Protein AF-K5WDX1-F1 (afdb_monomer)

Radius of gyration: 26.96 Å; Cα contacts (8 Å, |Δi|>4): 483; chains: 1; bounding box: 82×71×70 Å

pLDDT: mean 83.72, std 16.94, range [25.34, 98.44]

Solvent-accessible surface area (backbone atoms only — not comparable to full-atom values): 26489 Å² total; per-residue (Å²): 140,80,84,78,83,78,88,73,80,88,66,91,66,64,56,65,85,37,71,62,29,47,41,58,75,50,63,40,70,88,70,91,65,37,67,56,38,56,68,54,32,61,61,67,47,53,72,65,37,42,92,88,55,75,76,89,44,38,68,56,40,24,56,52,29,41,46,51,32,16,51,31,77,86,31,82,69,56,49,58,65,50,38,40,54,49,48,49,52,32,60,77,41,43,37,56,58,51,52,46,56,54,59,68,49,77,55,65,26,50,54,42,57,95,60,80,68,34,24,35,31,71,63,37,48,49,33,54,44,44,26,67,39,14,60,43,56,66,70,34,90,55,58,71,55,52,51,50,57,51,49,47,50,65,79,41,42,70,56,46,52,54,50,49,53,55,30,52,52,47,26,60,74,68,34,30,59,50,56,76,36,83,88,61,55,75,91,77,56,49,90,59,38,63,70,60,53,55,49,23,52,46,47,40,51,48,55,44,53,70,71,39,80,58,47,55,77,77,38,65,62,51,53,57,50,50,50,52,51,52,48,50,48,51,51,50,56,50,28,44,67,36,91,74,56,67,34,66,49,57,62,58,74,24,56,75,66,61,38,49,51,53,52,50,54,53,45,55,56,42,52,52,47,47,53,52,42,35,62,74,66,65,55,76,69,76,78,77,74,65,83,70,91,56,74,47,75,64,50,48,50,49,50,52,38,50,50,47,52,72,71,61,66,58,42,7,78,71,18,94,88,40,44,80,29,96,61,40,46,66,54,66,90,74,38,62,88,67,80,53,72,54,54,45,66,40,88,66,84,76,75,74,73,65,98,46,88,79,45,70,66,94,52,63,79,99,38,69,67,38,53,50,48,42,51,50,50,54,57,50,43,69,68,41,52,64,56,29,52,44,48,45,54,51,49,53,36,51,51,55,50,63,79,44,66,94,56,95,73,59,84,89,74,58,42,74,61,58,58,28,53,78,65,58,24,45,80,46,68,61,75,69,96,82,46,35,78,52,76,47,73,48,90,79,77,89,74,83,82,81,79,79,130

Sequence (453 aa):
MTSTPTPGAALDAPDFFSVEGLAVNAGVGQVERHTLSPVEAHNHIRPFLRDNYHFENAGRVQGFVRILASVNDRNKAWTSDDAQSFLEHIVNGNGVIRIGDVLHFRPVSHYIGQRTGNLSFQRGYFPIFEFMSSDLILKTTLHKNTNHLYTILEHNYEEIQEVMRSCIGGMVGAKTWRDTTPNLPPMLQSDLDGVLVFKSLTTVYLQYLNRFKDAIKQHPDLAGFIQDFASWFNTWAADVCSDPPTFHDTVTNADPATRRLVLNQLREELDRLVSIVDRESGIKKKAHQAPHTGMTPEQRRQAKIMQLKYTYDPPGELRPEGPRHDNDFADISQIRVAPTHDELLCPSAQYLPVFSPDAPHHLSPDSMERHLDIQFRLLREELIAPIRGSIVTIDNDVTTMLQSQGRARRKTEQTKLEQLLAKGGGAYKTSGFDSVFFRVYANAEFCPRRRSR

Foldseek 3Di:
DDDDDDDDDPQPQPDCPDLCVLCVVLCLDDDPALQDALVRLVVQQVVCQDPPDDDPALVSLLSNLSSLLNPANVRSNDDLVSLLVVLCVLQVTCNLVSLLNLLPDPDEACACAPDNRHRHCQRRNCSLLSNLLHPSNVVHPPVVSNLSNLVSCVVSVVSNLVNCCRHLVVQLVVLESWHPHPPPDPVPIDLDAPLSVLNSVLSSLVVNCVNCVCSCVVPVCVLVSLVVSLVSLVSNLCQLQDVVRNHDGSLVPGDNVSSVVSSVVSNVSSVVSNVVSCVSSVVPPPDPCPDDPPQDPVSVVVVVQVVLVVPDAAWACVGPVGHQFPQTDNQPVSHDLDDDPSRLQRPDDDDQFDPDQSGDYPDDGPDPSRVCVNVSRVVSCVVCLLVSLVVNLVVVLVVLVVVCPPPDDDPVSHRPVRVQQVVQWAWDWDDDPSIHIDTDGHPDDDDPDPPDD

Organism: Phanerochaete carnosa (strain HHB-10118-sp) (NCBI:txid650164)

Mean predicted aligned error: 16.54 Å

Structure (mmCIF, N/CA/C/O backbone):
data_AF-K5WDX1-F1
#
_entry.id   AF-K5WDX1-F1
#
loop_
_atom_site.group_PDB
_atom_site.id
_atom_site.type_symbol
_atom_site.label_atom_id
_atom_site.label_alt_id
_atom_site.label_comp_id
_atom_site.label_asym_id
_atom_site.label_entity_id
_atom_site.label_seq_id
_atom_site.pdbx_PDB_ins_code
_atom_site.Cartn_x
_atom_site.Cartn_y
_atom_site.Cartn_z
_atom_site.occupancy
_atom_site.B_iso_or_equiv
_atom_site.auth_seq_id
_atom_site.auth_comp_id
_atom_site.auth_asym_id
_atom_site.auth_atom_id
_atom_site.pdbx_PDB_model_num
ATOM 1 N N . MET A 1 1 ? 9.913 38.538 24.348 1.00 34.16 1 MET A N 1
ATOM 2 C CA . MET A 1 1 ? 8.899 38.203 23.326 1.00 34.16 1 MET A CA 1
ATOM 3 C C . MET A 1 1 ? 9.229 36.818 22.810 1.00 34.16 1 MET A C 1
ATOM 5 O O . MET A 1 1 ? 10.049 36.673 21.918 1.00 34.16 1 MET A O 1
ATOM 9 N N . THR A 1 2 ? 8.699 35.807 23.484 1.00 25.34 2 THR A N 1
ATOM 10 C CA . THR A 1 2 ? 8.940 34.387 23.221 1.00 25.34 2 THR A CA 1
ATOM 11 C C . THR A 1 2 ? 7.660 33.826 22.620 1.00 25.34 2 THR A C 1
ATOM 13 O O . THR A 1 2 ? 6.642 33.742 23.300 1.00 25.34 2 THR A O 1
ATOM 16 N N . SER A 1 3 ? 7.693 33.543 21.320 1.00 25.94 3 SER A N 1
ATOM 17 C CA . SER A 1 3 ? 6.597 32.928 20.575 1.00 25.94 3 SER A CA 1
ATOM 18 C C . SER A 1 3 ? 6.458 31.465 20.984 1.00 25.94 3 SER A C 1
ATOM 20 O O . SER A 1 3 ? 7.361 30.663 20.753 1.00 25.94 3 SER A O 1
ATOM 22 N N . THR A 1 4 ? 5.331 31.131 21.598 1.00 25.38 4 THR A N 1
ATOM 23 C CA . THR A 1 4 ? 4.877 29.759 21.819 1.00 25.38 4 THR A CA 1
ATOM 24 C C . THR A 1 4 ? 4.491 29.111 20.481 1.00 25.38 4 THR A C 1
ATOM 26 O O . THR A 1 4 ? 3.858 29.771 19.653 1.00 25.38 4 THR A O 1
ATOM 29 N N . PRO A 1 5 ? 4.862 27.843 20.230 1.00 28.53 5 PRO A N 1
ATOM 30 C CA . PRO A 1 5 ? 4.443 27.132 19.032 1.00 28.53 5 PRO A CA 1
ATOM 31 C C . PRO A 1 5 ? 2.991 26.652 19.175 1.00 28.53 5 PRO A C 1
ATOM 33 O O . PRO A 1 5 ? 2.571 26.166 20.223 1.00 28.53 5 PRO A O 1
ATOM 36 N N . THR A 1 6 ? 2.227 26.811 18.100 1.00 25.34 6 THR A N 1
ATOM 37 C CA . THR A 1 6 ? 0.872 26.288 17.891 1.00 25.34 6 THR A CA 1
ATOM 38 C C . THR A 1 6 ? 0.865 24.751 17.954 1.00 25.34 6 THR A C 1
ATOM 40 O O . THR A 1 6 ? 1.746 24.139 17.345 1.00 25.34 6 THR A O 1
ATOM 43 N N . PRO A 1 7 ? -0.117 24.097 18.607 1.00 28.70 7 PRO A N 1
ATOM 44 C CA . PRO A 1 7 ? -0.256 22.647 18.541 1.00 28.70 7 PRO A CA 1
ATOM 45 C C . PRO A 1 7 ? -0.774 22.257 17.152 1.00 28.70 7 PRO A C 1
ATOM 47 O O . PRO A 1 7 ? -1.883 22.617 16.760 1.00 28.70 7 PRO A O 1
ATOM 50 N N . GLY A 1 8 ? 0.081 21.586 16.379 1.00 27.27 8 GLY A N 1
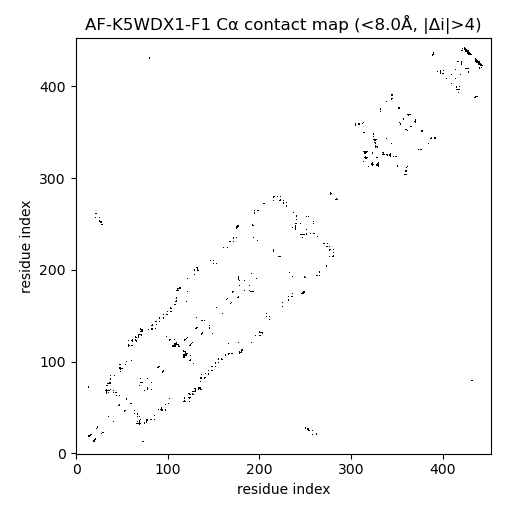ATOM 51 C CA . GLY A 1 8 ? -0.241 21.063 15.056 1.00 27.27 8 GLY A CA 1
ATOM 52 C C . GLY A 1 8 ? -1.203 19.881 15.139 1.00 27.27 8 GLY A C 1
ATOM 53 O O . GLY A 1 8 ? -1.116 19.064 16.053 1.00 27.27 8 GLY A O 1
ATOM 54 N N . ALA A 1 9 ? -2.108 19.812 14.164 1.00 29.42 9 ALA A N 1
ATOM 55 C CA . ALA A 1 9 ? -2.991 18.682 13.928 1.00 29.42 9 ALA A CA 1
ATOM 56 C C . ALA A 1 9 ? -2.198 17.365 13.942 1.00 29.42 9 ALA A C 1
ATOM 58 O O . ALA A 1 9 ? -1.171 17.252 13.266 1.00 29.42 9 ALA A O 1
ATOM 59 N N . ALA A 1 10 ? -2.680 16.384 14.706 1.00 27.38 10 ALA A N 1
ATOM 60 C CA . ALA A 1 10 ? -2.210 15.010 14.631 1.00 27.38 10 ALA A CA 1
ATOM 61 C C . ALA A 1 10 ? -2.556 14.471 13.235 1.00 27.38 10 ALA A C 1
ATOM 63 O O . ALA A 1 10 ? -3.675 14.047 12.971 1.00 27.38 10 ALA A O 1
ATOM 64 N N . LEU A 1 11 ? -1.606 14.616 12.313 1.00 35.16 11 LEU A N 1
ATOM 65 C CA . LEU A 1 11 ? -1.635 14.015 10.987 1.00 35.16 11 LEU A CA 1
ATOM 66 C C . LEU A 1 11 ? -1.558 12.498 11.154 1.00 35.16 11 LEU A C 1
ATOM 68 O O . LEU A 1 11 ? -0.762 12.032 11.971 1.00 35.16 11 LEU A O 1
ATOM 72 N N . ASP A 1 12 ? -2.338 11.766 10.356 1.00 39.78 12 ASP A N 1
ATOM 73 C CA . ASP A 1 12 ? -2.195 10.326 10.124 1.00 39.78 12 ASP A CA 1
ATOM 74 C C . ASP A 1 12 ? -0.730 10.016 9.777 1.00 39.78 12 ASP A C 1
ATOM 76 O O . ASP A 1 12 ? -0.291 10.116 8.630 1.00 39.78 12 ASP A O 1
ATOM 80 N N . ALA A 1 13 ? 0.071 9.716 10.796 1.00 37.62 13 ALA A N 1
ATOM 81 C CA . ALA A 1 13 ? 1.418 9.223 10.609 1.00 37.62 13 ALA A CA 1
ATOM 82 C C . ALA A 1 13 ? 1.311 7.769 10.128 1.00 37.62 13 ALA A C 1
ATOM 84 O O . ALA A 1 13 ? 0.456 7.034 10.634 1.00 37.62 13 ALA A O 1
ATOM 85 N N . PRO A 1 14 ? 2.160 7.326 9.180 1.00 41.91 14 PRO A N 1
ATOM 86 C CA . PRO A 1 14 ? 2.254 5.906 8.874 1.00 41.91 14 PRO A CA 1
ATOM 87 C C . PRO A 1 14 ? 2.503 5.145 10.177 1.00 41.91 14 PRO A C 1
ATOM 89 O O . PRO A 1 14 ? 3.252 5.626 11.033 1.00 41.91 14 PRO A O 1
ATOM 92 N N . ASP A 1 15 ? 1.858 3.985 10.329 1.00 44.06 15 ASP A N 1
ATOM 93 C CA . ASP A 1 15 ? 2.050 3.116 11.491 1.00 44.06 15 ASP A CA 1
ATOM 94 C C . ASP A 1 15 ? 3.553 3.002 11.768 1.00 44.06 15 ASP A C 1
ATOM 96 O O . ASP A 1 15 ? 4.322 2.622 10.881 1.00 44.06 15 ASP A O 1
ATOM 100 N N . PHE A 1 16 ? 3.979 3.373 12.977 1.00 37.97 16 PHE A N 1
ATOM 101 C CA . PHE A 1 16 ? 5.383 3.347 13.383 1.00 37.97 16 PHE A CA 1
ATOM 102 C C . PHE A 1 16 ? 6.025 1.974 13.119 1.00 37.97 16 PHE A C 1
ATOM 104 O O . PHE A 1 16 ? 7.218 1.897 12.831 1.00 37.97 16 PHE A O 1
ATOM 111 N N . PHE A 1 17 ? 5.222 0.905 13.178 1.00 36.44 17 PHE A N 1
ATOM 112 C CA . PHE A 1 17 ? 5.638 -0.480 12.964 1.00 36.44 17 PHE A CA 1
ATOM 113 C C . PHE A 1 17 ? 5.529 -0.957 11.510 1.00 36.44 17 PHE A C 1
ATOM 115 O O . PHE A 1 17 ? 5.947 -2.073 11.201 1.00 36.44 17 PHE A O 1
ATOM 122 N N . SER A 1 18 ? 5.003 -0.134 10.603 1.00 48.06 18 SER A N 1
ATOM 123 C CA . SER A 1 18 ? 5.057 -0.424 9.172 1.00 48.06 18 SER A CA 1
ATOM 124 C C . SER A 1 18 ? 6.502 -0.376 8.669 1.00 48.06 18 SER A C 1
ATOM 126 O O . SER A 1 18 ? 7.356 0.330 9.212 1.00 48.06 18 SER A O 1
ATOM 128 N N . VAL A 1 19 ? 6.782 -1.106 7.587 1.00 45.50 19 VAL A N 1
ATOM 129 C CA . VAL A 1 19 ? 8.071 -1.037 6.877 1.00 45.50 19 VAL A CA 1
ATOM 130 C C . VAL A 1 19 ? 8.440 0.420 6.547 1.00 45.50 19 VAL A C 1
ATOM 132 O O . VAL A 1 19 ? 9.610 0.785 6.620 1.00 45.50 19 VAL A O 1
ATOM 135 N N . GLU A 1 20 ? 7.455 1.272 6.247 1.00 51.72 20 GLU A N 1
ATOM 136 C CA . GLU A 1 20 ? 7.620 2.707 6.003 1.00 51.72 20 GLU A CA 1
ATOM 137 C C . GLU A 1 20 ? 7.986 3.460 7.270 1.00 51.72 20 GLU A C 1
ATOM 139 O O . GLU A 1 20 ? 8.938 4.230 7.235 1.00 51.72 20 GLU A O 1
ATOM 144 N N . GLY A 1 21 ? 7.266 3.248 8.375 1.00 45.53 21 GLY A N 1
ATOM 145 C CA . GLY A 1 21 ? 7.570 3.885 9.658 1.00 45.53 21 GLY A CA 1
ATOM 146 C C . GLY A 1 21 ? 9.006 3.592 10.094 1.00 45.53 21 GLY A C 1
ATOM 147 O O . GLY A 1 21 ? 9.755 4.498 10.466 1.00 45.53 21 GLY A O 1
ATOM 148 N N . LEU A 1 22 ? 9.435 2.341 9.932 1.00 44.91 22 LEU A N 1
ATOM 149 C CA . LEU A 1 22 ? 10.788 1.890 10.246 1.00 44.91 22 LEU A CA 1
ATOM 150 C C . LEU A 1 22 ? 11.838 2.456 9.280 1.00 44.91 22 LEU A C 1
ATOM 152 O O . LEU A 1 22 ? 12.872 2.942 9.731 1.00 44.91 22 LEU A O 1
ATOM 156 N N . ALA A 1 23 ? 11.578 2.456 7.969 1.00 49.12 23 ALA A N 1
ATOM 157 C CA . ALA A 1 23 ? 12.497 3.014 6.971 1.00 49.12 23 ALA A CA 1
ATOM 158 C C . ALA A 1 23 ? 12.651 4.543 7.093 1.00 49.12 23 ALA A C 1
ATOM 160 O O . ALA A 1 23 ? 13.755 5.067 6.932 1.00 49.12 23 ALA A O 1
ATOM 161 N N . VAL A 1 24 ? 11.567 5.253 7.424 1.00 53.75 24 VAL A N 1
ATOM 162 C CA . VAL A 1 24 ? 11.552 6.708 7.642 1.00 53.75 24 VAL A CA 1
ATOM 163 C C . VAL A 1 24 ? 12.353 7.081 8.891 1.00 53.75 24 VAL A C 1
ATOM 165 O O . VAL A 1 24 ? 13.168 8.001 8.838 1.00 53.75 24 VAL A O 1
ATOM 168 N N . ASN A 1 25 ? 12.191 6.345 9.995 1.00 44.28 25 ASN A N 1
ATOM 169 C CA . ASN A 1 25 ? 12.953 6.583 11.227 1.00 44.28 25 ASN A CA 1
ATOM 170 C C . ASN A 1 25 ? 14.445 6.230 11.093 1.00 44.28 25 ASN A C 1
ATOM 172 O O . ASN A 1 25 ? 15.277 6.794 11.798 1.00 44.28 25 ASN A O 1
ATOM 176 N N . ALA A 1 26 ? 14.789 5.329 10.171 1.00 40.00 26 ALA A N 1
ATOM 177 C CA . ALA A 1 26 ? 16.153 4.871 9.911 1.00 40.00 26 ALA A CA 1
ATOM 178 C C . ALA A 1 26 ? 17.024 5.849 9.102 1.00 40.00 26 ALA A C 1
ATOM 180 O O . ALA A 1 26 ? 18.180 5.539 8.816 1.00 40.00 26 ALA A O 1
ATOM 181 N N . GLY A 1 27 ? 16.482 6.991 8.661 1.00 38.91 27 GLY A N 1
ATOM 182 C CA . GLY A 1 27 ? 17.217 7.935 7.816 1.00 38.91 27 GLY A CA 1
ATOM 183 C C . GLY A 1 27 ? 17.521 7.409 6.406 1.00 38.91 27 GLY A C 1
ATOM 184 O O . GLY A 1 27 ? 18.413 7.937 5.740 1.00 38.91 27 GLY A O 1
ATOM 185 N N . VAL A 1 28 ? 16.788 6.392 5.927 1.00 46.94 28 VAL A N 1
ATOM 186 C CA . VAL A 1 28 ? 16.826 5.972 4.517 1.00 46.94 28 VAL A CA 1
ATOM 187 C C . VAL A 1 28 ? 16.259 7.132 3.695 1.00 46.94 28 VAL A C 1
ATOM 189 O O . VAL A 1 28 ? 15.060 7.397 3.716 1.00 46.94 28 VAL A O 1
ATOM 192 N N . GLY A 1 29 ? 17.166 7.894 3.075 1.00 41.12 29 GLY A N 1
ATOM 193 C CA . GLY A 1 29 ? 16.942 9.253 2.583 1.00 41.12 29 GLY A CA 1
ATOM 194 C C . GLY A 1 29 ? 15.627 9.480 1.835 1.00 41.12 29 GLY A C 1
ATOM 195 O O . GLY A 1 29 ? 15.299 8.775 0.882 1.00 41.12 29 GLY A O 1
ATOM 196 N N . GLN A 1 30 ? 14.920 10.534 2.255 1.00 45.50 30 GLN A N 1
ATOM 197 C CA . GLN A 1 30 ? 13.790 11.125 1.548 1.00 45.50 30 GLN A CA 1
ATOM 198 C C . GLN A 1 30 ? 14.224 11.556 0.145 1.00 45.50 30 GLN A C 1
ATOM 200 O O . GLN A 1 30 ? 14.953 12.534 -0.016 1.00 45.50 30 GLN A O 1
ATOM 205 N N . VAL A 1 31 ? 13.718 10.873 -0.876 1.00 44.09 31 VAL A N 1
ATOM 206 C CA . VAL A 1 31 ? 13.567 11.489 -2.192 1.00 44.09 31 VAL A CA 1
ATOM 207 C C . VAL A 1 31 ? 12.085 11.761 -2.373 1.00 44.09 31 VAL A C 1
ATOM 209 O O . VAL A 1 31 ? 11.276 10.834 -2.390 1.00 44.09 31 VAL A O 1
ATOM 212 N N . GLU A 1 32 ? 11.736 13.045 -2.453 1.00 49.91 32 GLU A N 1
ATOM 213 C CA . GLU A 1 32 ? 10.394 13.554 -2.743 1.00 49.91 32 GLU A CA 1
ATOM 214 C C . GLU A 1 32 ? 9.955 13.110 -4.149 1.00 49.91 32 GLU A C 1
ATOM 216 O O . GLU A 1 32 ? 10.022 13.841 -5.137 1.00 49.91 32 GLU A O 1
ATOM 221 N N . ARG A 1 33 ? 9.536 11.850 -4.255 1.00 59.16 33 ARG A N 1
ATOM 222 C CA . ARG A 1 33 ? 8.869 11.298 -5.428 1.00 59.16 33 ARG A CA 1
ATOM 223 C C . ARG A 1 33 ? 7.385 11.544 -5.316 1.00 59.16 33 ARG A C 1
ATOM 225 O O . ARG A 1 33 ? 6.818 11.506 -4.229 1.00 59.16 33 ARG A O 1
ATOM 232 N N . HIS A 1 34 ? 6.765 11.732 -6.475 1.00 77.06 34 HIS A N 1
ATOM 233 C CA . HIS A 1 34 ? 5.316 11.703 -6.589 1.00 77.06 34 HIS A CA 1
ATOM 234 C C . HIS A 1 34 ? 4.629 12.674 -5.609 1.00 77.06 34 HIS A C 1
ATOM 236 O O . HIS A 1 34 ? 3.676 12.320 -4.928 1.00 77.06 34 HIS A O 1
ATOM 242 N N . THR A 1 35 ? 5.078 13.924 -5.565 1.00 84.06 35 THR A N 1
ATOM 243 C CA . THR A 1 35 ? 4.642 14.915 -4.569 1.00 84.06 35 THR A CA 1
ATOM 244 C C . THR A 1 35 ? 3.408 15.727 -4.951 1.00 84.06 35 THR A C 1
ATOM 246 O O . THR A 1 35 ? 3.075 16.675 -4.245 1.00 84.06 35 THR A O 1
ATOM 249 N N . LEU A 1 36 ? 2.712 15.389 -6.045 1.00 88.19 36 LEU A N 1
ATOM 250 C CA . LEU A 1 36 ? 1.508 16.127 -6.431 1.00 88.19 36 LEU A CA 1
ATOM 251 C C . LEU A 1 36 ? 0.482 16.071 -5.301 1.00 88.19 36 LEU A C 1
ATOM 253 O O . LEU A 1 36 ? 0.188 14.996 -4.775 1.00 88.19 36 LEU A O 1
ATOM 257 N N . SER A 1 37 ? -0.076 17.226 -4.956 1.00 91.50 37 SER A N 1
ATOM 258 C CA . SER A 1 37 ? -1.214 17.313 -4.045 1.00 91.50 37 SER A CA 1
ATOM 259 C C . SER A 1 37 ? -2.472 16.698 -4.679 1.00 91.50 37 SER A C 1
ATOM 261 O O . SER A 1 37 ? -2.560 16.597 -5.911 1.00 91.50 37 SER A O 1
ATOM 263 N N . PRO A 1 38 ? -3.498 16.355 -3.880 1.00 93.69 38 PRO A N 1
ATOM 264 C CA . PRO A 1 38 ? -4.771 15.858 -4.400 1.00 93.69 38 PRO A CA 1
ATOM 265 C C . PRO A 1 38 ? -5.391 16.736 -5.492 1.00 93.69 38 PRO A C 1
ATOM 267 O O . PRO A 1 38 ? -5.917 16.230 -6.486 1.00 93.69 38 PRO A O 1
ATOM 270 N N . VAL A 1 39 ? -5.309 18.062 -5.342 1.00 90.56 39 VAL A N 1
ATOM 271 C CA . VAL A 1 39 ? -5.868 19.024 -6.303 1.00 90.56 39 VAL A CA 1
ATOM 272 C C . VAL A 1 39 ? -5.086 19.008 -7.616 1.00 90.56 39 VAL A C 1
ATOM 274 O O . VAL A 1 39 ? -5.679 18.977 -8.696 1.00 90.56 39 VAL A O 1
ATOM 277 N N . GLU A 1 40 ? -3.756 19.008 -7.544 1.00 88.75 40 GLU A N 1
ATOM 278 C CA . GLU A 1 40 ? -2.898 18.948 -8.729 1.00 88.75 40 GLU A CA 1
ATOM 279 C C . GLU A 1 40 ? -3.078 17.629 -9.473 1.00 88.75 40 GLU A C 1
ATOM 281 O O . GLU A 1 40 ? -3.240 17.637 -10.692 1.00 88.75 40 GLU A O 1
ATOM 286 N N . ALA A 1 41 ? -3.132 16.505 -8.755 1.00 93.81 41 ALA A N 1
ATOM 287 C CA . ALA A 1 41 ? -3.360 15.197 -9.353 1.00 93.81 41 ALA A CA 1
ATOM 288 C C . ALA A 1 41 ? -4.712 15.128 -10.077 1.00 93.81 41 ALA A C 1
ATOM 290 O O . ALA A 1 41 ? -4.759 14.744 -11.248 1.00 93.81 41 ALA A O 1
ATOM 291 N N . HIS A 1 42 ? -5.799 15.593 -9.449 1.00 93.31 42 HIS A N 1
ATOM 292 C CA . HIS A 1 42 ? -7.114 15.682 -10.095 1.00 93.31 42 HIS A CA 1
ATOM 293 C C . HIS A 1 42 ? -7.114 16.577 -11.338 1.00 93.31 42 HIS A C 1
ATOM 295 O O . HIS A 1 42 ? -7.811 16.289 -12.310 1.00 93.31 42 HIS A O 1
ATOM 301 N N . ASN A 1 43 ? -6.352 17.669 -11.344 1.00 90.44 43 ASN A N 1
ATOM 302 C CA . ASN A 1 43 ? -6.278 18.548 -12.508 1.00 90.44 43 ASN A CA 1
ATOM 303 C C . ASN A 1 43 ? -5.437 17.936 -13.633 1.00 90.44 43 ASN A C 1
ATOM 305 O O . ASN A 1 43 ? -5.832 17.985 -14.800 1.00 90.44 43 ASN A O 1
ATOM 309 N N . HIS A 1 44 ? -4.299 17.336 -13.289 1.00 92.56 44 HIS A N 1
ATOM 310 C CA . HIS A 1 44 ? -3.363 16.764 -14.250 1.00 92.56 44 HIS A CA 1
ATOM 311 C C . HIS A 1 44 ? -3.831 15.438 -14.843 1.00 92.56 44 HIS A C 1
ATOM 313 O O . HIS A 1 44 ? -3.416 15.116 -15.955 1.00 92.56 44 HIS A O 1
ATOM 319 N N . ILE A 1 45 ? -4.704 14.689 -14.162 1.00 94.75 45 ILE A N 1
ATOM 320 C CA . ILE A 1 45 ? -5.211 13.413 -14.678 1.00 94.75 45 ILE A CA 1
ATOM 321 C C . ILE A 1 45 ? -6.273 13.599 -15.773 1.00 94.75 45 ILE A C 1
ATOM 323 O O . ILE A 1 45 ? -6.324 12.818 -16.720 1.00 94.75 45 ILE A O 1
ATOM 327 N N . ARG A 1 46 ? -7.080 14.670 -15.709 1.00 93.62 46 ARG A N 1
ATOM 328 C CA . ARG A 1 46 ? -8.224 14.914 -16.616 1.00 93.62 46 ARG A CA 1
ATOM 329 C C . ARG A 1 46 ? -7.918 14.760 -18.113 1.00 93.62 46 ARG A C 1
ATOM 331 O O . ARG A 1 46 ? -8.737 14.156 -18.804 1.00 93.62 46 ARG A O 1
ATOM 338 N N . PRO A 1 47 ? -6.797 15.272 -18.663 1.00 91.88 47 PRO A N 1
ATOM 339 C CA . PRO A 1 47 ? -6.493 15.111 -20.084 1.00 91.88 47 PRO A CA 1
ATOM 340 C C . PRO A 1 47 ? -6.348 13.647 -20.520 1.00 91.88 47 PRO A C 1
ATOM 342 O O . PRO A 1 47 ? -6.724 13.328 -21.646 1.00 91.88 47 PRO A O 1
ATOM 345 N N . PHE A 1 48 ? -5.853 12.773 -19.637 1.00 92.56 48 PHE A N 1
ATOM 346 C CA . PHE A 1 48 ? -5.661 11.343 -19.908 1.00 92.56 48 PHE A CA 1
ATOM 347 C C . PHE A 1 48 ? -6.983 10.558 -19.904 1.00 92.56 48 PHE A C 1
ATOM 349 O O . PHE A 1 48 ? -7.085 9.509 -20.537 1.00 92.56 48 PHE A O 1
ATOM 356 N N . LEU A 1 49 ? -8.014 11.076 -19.227 1.00 94.62 49 LEU A N 1
ATOM 357 C CA . LEU A 1 49 ? -9.308 10.405 -19.052 1.00 94.62 49 LEU A CA 1
ATOM 358 C C . LEU A 1 49 ? -10.305 10.655 -20.196 1.00 94.62 49 LEU A C 1
ATOM 360 O O . LEU A 1 49 ? -11.439 10.191 -20.123 1.00 94.62 49 LEU A O 1
ATOM 364 N N . ARG A 1 50 ? -9.919 11.374 -21.257 1.00 93.19 50 ARG A N 1
ATOM 365 C CA . ARG A 1 50 ? -10.783 11.619 -22.427 1.00 93.19 50 ARG A CA 1
ATOM 366 C C . ARG A 1 50 ? -11.018 10.324 -23.216 1.00 93.19 50 ARG A C 1
ATOM 368 O O . ARG A 1 50 ? -10.101 9.509 -23.322 1.00 93.19 50 ARG A O 1
ATOM 375 N N . ASP A 1 51 ? -12.202 10.177 -23.812 1.00 89.69 51 ASP A N 1
ATOM 376 C CA . ASP A 1 51 ? -12.641 8.944 -24.500 1.00 89.69 51 ASP A CA 1
ATOM 377 C C . ASP A 1 51 ? -11.675 8.485 -25.603 1.00 89.69 51 ASP A C 1
ATOM 379 O O . ASP A 1 51 ? -11.345 7.307 -25.687 1.00 89.69 51 ASP A O 1
ATOM 383 N N . ASN A 1 52 ? -11.110 9.426 -26.365 1.00 88.38 52 ASN A N 1
ATOM 384 C CA . ASN A 1 52 ? -10.200 9.141 -27.484 1.00 88.38 52 ASN A CA 1
ATOM 385 C C . ASN A 1 52 ? -8.719 9.389 -27.153 1.00 88.38 52 ASN A C 1
ATOM 387 O O . ASN A 1 52 ? -7.925 9.697 -28.040 1.00 88.38 52 ASN A O 1
ATOM 391 N N . TYR A 1 53 ? -8.342 9.350 -25.875 1.00 92.19 53 TYR A N 1
ATOM 392 C CA . TYR A 1 53 ? -6.941 9.510 -25.493 1.00 92.19 53 TYR A CA 1
ATOM 393 C C . TYR A 1 53 ? -6.149 8.219 -25.741 1.00 92.19 53 TYR A C 1
ATOM 395 O O . TYR A 1 53 ? -6.587 7.143 -25.350 1.00 92.19 53 TYR A O 1
ATOM 403 N N . HIS A 1 54 ? -4.949 8.343 -26.307 1.00 91.81 54 HIS A N 1
ATOM 404 C CA . HIS A 1 54 ? -3.960 7.269 -26.390 1.00 91.81 54 HIS A CA 1
ATOM 405 C C . HIS A 1 54 ? -2.569 7.799 -26.021 1.00 91.81 54 HIS A C 1
ATOM 407 O O . HIS A 1 54 ? -2.249 8.972 -26.252 1.00 91.81 54 HIS A O 1
ATOM 413 N N . PHE A 1 55 ? -1.705 6.948 -25.474 1.00 91.81 55 PHE A N 1
ATOM 414 C CA . PHE A 1 55 ? -0.331 7.341 -25.173 1.00 91.81 55 PHE A CA 1
ATOM 415 C C . PHE A 1 55 ? 0.511 7.425 -26.450 1.00 91.81 55 PHE A C 1
ATOM 417 O O . PHE A 1 55 ? 0.833 6.417 -27.063 1.00 91.81 55 PHE A O 1
ATOM 424 N N . GLU A 1 56 ? 0.912 8.638 -26.831 1.00 88.12 56 GLU A N 1
ATOM 425 C CA . GLU A 1 56 ? 1.739 8.871 -28.029 1.00 88.12 56 GLU A CA 1
ATOM 426 C C . GLU A 1 56 ? 3.190 8.387 -27.869 1.00 88.12 56 GLU A C 1
ATOM 428 O O . GLU A 1 56 ? 3.876 8.132 -28.853 1.00 88.12 56 GLU A O 1
ATOM 433 N N . ASN A 1 57 ? 3.696 8.336 -26.632 1.00 87.81 57 ASN A N 1
ATOM 434 C CA . ASN A 1 57 ? 5.070 7.947 -26.318 1.00 87.81 57 ASN A CA 1
ATOM 435 C C . ASN A 1 57 ? 5.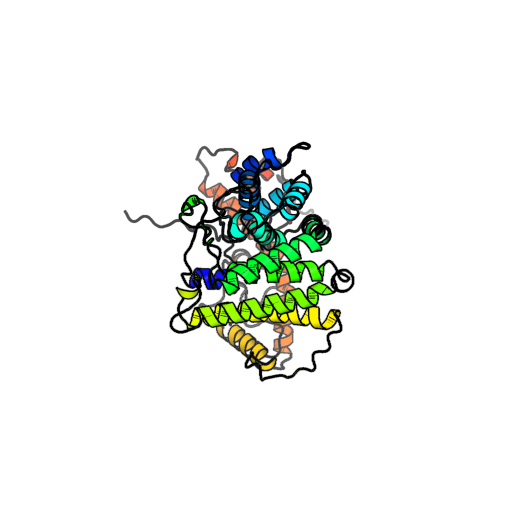238 7.595 -24.830 1.00 87.81 57 ASN A C 1
ATOM 437 O O . ASN A 1 57 ? 4.402 7.943 -23.989 1.00 87.81 57 ASN A O 1
ATOM 441 N N . ALA A 1 58 ? 6.377 6.981 -24.496 1.00 90.25 58 ALA A N 1
ATOM 442 C CA . ALA A 1 58 ? 6.748 6.609 -23.131 1.00 90.25 58 ALA A CA 1
ATOM 443 C C . ALA A 1 58 ? 6.770 7.797 -22.147 1.00 90.25 58 ALA A C 1
ATOM 445 O O . ALA A 1 58 ? 6.489 7.626 -20.962 1.00 90.25 58 ALA A O 1
ATOM 446 N N . GLY A 1 59 ? 7.053 9.018 -22.616 1.00 88.06 59 GLY A N 1
ATOM 447 C CA . GLY A 1 59 ? 7.020 10.222 -21.781 1.00 88.06 59 GLY A CA 1
ATOM 448 C C . GLY A 1 59 ? 5.609 10.570 -21.294 1.00 88.06 59 GLY A C 1
ATOM 449 O O . GLY A 1 59 ? 5.432 10.960 -20.138 1.00 88.06 59 GLY A O 1
ATOM 450 N N . ARG A 1 60 ? 4.583 10.379 -22.137 1.00 91.12 60 ARG A N 1
ATOM 451 C CA . ARG A 1 60 ? 3.174 10.550 -21.739 1.00 91.12 60 ARG A CA 1
ATOM 452 C C . ARG A 1 60 ? 2.737 9.496 -20.726 1.00 91.12 60 ARG A C 1
ATOM 454 O O . ARG A 1 60 ? 2.057 9.853 -19.767 1.00 91.12 60 ARG A O 1
ATOM 461 N N . VAL A 1 61 ? 3.181 8.250 -20.902 1.00 94.44 61 VAL A N 1
ATOM 462 C CA . VAL A 1 61 ? 2.953 7.169 -19.931 1.00 94.44 61 VAL A CA 1
ATOM 463 C C . VAL A 1 61 ? 3.564 7.525 -18.577 1.00 94.44 61 VAL A C 1
ATOM 465 O O . VAL A 1 61 ? 2.861 7.530 -17.572 1.00 94.44 61 VAL A O 1
ATOM 468 N N . GLN A 1 62 ? 4.841 7.920 -18.554 1.00 91.75 62 GLN A N 1
ATOM 469 C CA . GLN A 1 62 ? 5.524 8.351 -17.328 1.00 91.75 62 GLN A CA 1
ATOM 470 C C . GLN A 1 62 ? 4.793 9.511 -16.642 1.00 91.75 62 GLN A C 1
ATOM 472 O O . GLN A 1 62 ? 4.645 9.516 -15.425 1.00 91.75 62 GLN A O 1
ATOM 477 N N . GLY A 1 63 ? 4.297 10.484 -17.414 1.00 88.94 63 GLY A N 1
ATOM 478 C CA . GLY A 1 63 ? 3.493 11.583 -16.882 1.00 88.94 63 GLY A CA 1
ATOM 479 C C . GLY A 1 63 ? 2.216 11.109 -16.185 1.00 88.94 63 GLY A C 1
ATOM 480 O O . GLY A 1 63 ? 1.911 11.602 -15.103 1.00 88.94 63 GLY A O 1
ATOM 481 N N . PHE A 1 64 ? 1.506 10.147 -16.777 1.00 95.62 64 PHE A N 1
ATOM 482 C CA . PHE A 1 64 ? 0.284 9.567 -16.218 1.00 95.62 64 PHE A CA 1
ATOM 483 C C . PHE A 1 64 ? 0.547 8.766 -14.940 1.00 95.62 64 PHE A C 1
ATOM 485 O O . PHE A 1 64 ? -0.055 9.053 -13.906 1.00 95.62 64 PHE A O 1
ATOM 492 N N . VAL A 1 65 ? 1.481 7.811 -14.973 1.00 95.56 65 VAL A N 1
ATOM 493 C CA . VAL A 1 65 ? 1.749 6.950 -13.808 1.00 95.56 65 VAL A CA 1
ATOM 494 C C . VAL A 1 65 ? 2.349 7.724 -12.641 1.00 95.56 65 VAL A C 1
ATOM 496 O O . VAL A 1 65 ? 2.071 7.401 -11.493 1.00 95.56 65 VAL A O 1
ATOM 499 N N . ARG A 1 66 ? 3.096 8.802 -12.919 1.00 92.38 66 ARG A N 1
ATOM 500 C CA . ARG A 1 66 ? 3.604 9.717 -11.889 1.00 92.38 66 ARG A CA 1
ATOM 501 C C . ARG A 1 66 ? 2.473 10.394 -11.114 1.00 92.38 66 ARG A C 1
ATOM 503 O O . ARG A 1 66 ? 2.651 10.673 -9.936 1.00 92.38 66 ARG A O 1
ATOM 510 N N . ILE A 1 67 ? 1.339 10.676 -11.765 1.00 94.06 67 ILE A N 1
ATOM 511 C CA . ILE A 1 67 ? 0.158 11.239 -11.095 1.00 94.06 67 ILE A CA 1
ATOM 512 C C . ILE A 1 67 ? -0.500 10.181 -10.213 1.00 94.06 67 ILE A C 1
ATOM 514 O O . ILE A 1 67 ? -0.849 10.480 -9.078 1.00 94.06 67 ILE A O 1
ATOM 518 N N . LEU A 1 68 ? -0.648 8.951 -10.713 1.00 95.75 68 LEU A N 1
ATOM 519 C CA . LEU A 1 68 ? -1.219 7.855 -9.928 1.00 95.75 68 LEU A CA 1
ATOM 520 C C . LEU A 1 68 ? -0.377 7.569 -8.684 1.00 95.75 68 LEU A C 1
ATOM 522 O O . LEU A 1 68 ? -0.890 7.574 -7.572 1.00 95.75 68 LEU A O 1
ATOM 526 N N . ALA A 1 69 ? 0.932 7.413 -8.856 1.00 92.12 69 ALA A N 1
ATOM 527 C CA . ALA A 1 69 ? 1.839 7.097 -7.765 1.00 92.12 69 ALA A CA 1
ATOM 528 C C . ALA A 1 69 ? 1.997 8.238 -6.742 1.00 92.12 69 ALA A C 1
ATOM 530 O O . ALA A 1 69 ? 2.614 8.036 -5.697 1.00 92.12 69 ALA A O 1
ATOM 531 N N . SER A 1 70 ? 1.419 9.424 -6.994 1.00 92.38 70 SER A N 1
ATOM 532 C CA . SER A 1 70 ? 1.326 10.493 -5.990 1.00 92.38 70 SER A CA 1
ATOM 533 C C . SER A 1 70 ? 0.376 10.182 -4.852 1.00 92.38 70 SER A C 1
ATOM 535 O O . SER A 1 70 ? 0.535 10.768 -3.782 1.00 92.38 70 SER A O 1
ATOM 537 N N . VAL A 1 71 ? -0.541 9.238 -5.054 1.00 92.38 71 VAL A N 1
ATOM 538 C CA . VAL A 1 71 ? -1.378 8.693 -3.990 1.00 92.38 71 VAL A CA 1
ATOM 539 C C . VAL A 1 71 ? -0.572 7.649 -3.230 1.00 92.38 71 VAL A C 1
ATOM 541 O O . VAL A 1 71 ? -0.536 6.479 -3.607 1.00 92.38 71 VAL A O 1
ATOM 544 N N . ASN A 1 72 ? 0.138 8.091 -2.197 1.00 87.31 72 ASN A N 1
ATOM 545 C CA . ASN A 1 72 ? 0.909 7.212 -1.329 1.00 87.31 72 ASN A CA 1
ATOM 546 C C . ASN A 1 72 ? 1.037 7.791 0.084 1.00 87.31 72 ASN A C 1
ATOM 548 O O . ASN A 1 72 ? 0.985 9.003 0.281 1.00 87.31 72 ASN A O 1
ATOM 552 N N . ASP A 1 73 ? 1.286 6.914 1.051 1.00 80.56 73 ASP A N 1
ATOM 553 C CA . ASP A 1 73 ? 1.334 7.234 2.484 1.00 80.56 73 ASP A CA 1
ATOM 554 C C . ASP A 1 73 ? 2.534 8.114 2.881 1.00 80.56 73 ASP A C 1
ATOM 556 O O . ASP A 1 73 ? 2.575 8.688 3.968 1.00 80.56 73 ASP A O 1
ATOM 560 N N . ARG A 1 74 ? 3.529 8.253 1.995 1.00 75.50 74 ARG A N 1
ATOM 561 C CA . ARG A 1 74 ? 4.677 9.151 2.199 1.00 75.50 74 ARG A CA 1
ATOM 562 C C . ARG A 1 74 ? 4.334 10.589 1.806 1.00 75.50 74 ARG A C 1
ATOM 564 O O . ARG A 1 74 ? 4.977 11.525 2.286 1.00 75.50 74 ARG A O 1
ATOM 571 N N . ASN A 1 75 ? 3.327 10.783 0.955 1.00 84.75 75 ASN A N 1
ATOM 572 C CA . ASN A 1 75 ? 2.867 12.092 0.531 1.00 84.75 75 ASN A CA 1
ATOM 573 C C . ASN A 1 75 ? 1.823 12.636 1.514 1.00 84.75 75 ASN A C 1
ATOM 575 O O . ASN A 1 75 ? 0.621 12.437 1.355 1.00 84.75 75 ASN A O 1
ATOM 579 N N . LYS A 1 76 ? 2.298 13.399 2.504 1.00 85.25 76 LYS A N 1
ATOM 580 C CA . LYS A 1 76 ? 1.476 13.995 3.574 1.00 85.25 76 LYS A CA 1
ATOM 581 C C . LYS A 1 76 ? 0.382 14.955 3.086 1.00 85.25 76 LYS A C 1
ATOM 583 O O . LYS A 1 76 ? -0.437 15.384 3.891 1.00 85.25 76 LYS A O 1
ATOM 588 N N . ALA A 1 77 ? 0.381 15.333 1.805 1.00 88.00 77 ALA A N 1
ATOM 589 C CA . ALA A 1 77 ? -0.699 16.116 1.215 1.00 88.00 77 ALA A CA 1
ATOM 590 C C . ALA A 1 77 ? -1.969 15.287 0.958 1.00 88.00 77 ALA A C 1
ATOM 592 O O . ALA A 1 77 ? -3.018 15.878 0.717 1.00 88.00 77 ALA A O 1
ATOM 593 N N . TRP A 1 78 ? -1.879 13.953 0.966 1.00 87.81 78 TRP A N 1
ATOM 594 C CA . TRP A 1 78 ? -3.007 13.059 0.726 1.00 87.81 78 TRP A CA 1
ATOM 595 C C . TRP A 1 78 ? -3.609 12.551 2.026 1.00 87.81 78 TRP A C 1
ATOM 597 O O . TRP A 1 78 ? -2.904 12.082 2.915 1.00 87.81 78 TRP A O 1
ATOM 607 N N . THR A 1 79 ? -4.935 12.584 2.088 1.00 87.88 79 THR A N 1
ATOM 608 C CA . THR A 1 79 ? -5.722 11.906 3.116 1.00 87.88 79 THR A CA 1
ATOM 609 C C . THR A 1 79 ? -6.425 10.679 2.533 1.00 87.88 79 THR A C 1
ATOM 611 O O . THR A 1 79 ? -6.522 10.515 1.311 1.00 87.88 79 THR A O 1
ATOM 614 N N . SER A 1 80 ? -6.975 9.829 3.404 1.00 86.06 80 SER A N 1
ATOM 615 C CA . SER A 1 80 ? -7.812 8.697 2.977 1.00 86.06 80 SER A CA 1
ATOM 616 C C . SER A 1 80 ? -9.014 9.144 2.126 1.00 86.06 80 SER A C 1
ATOM 618 O O . SER A 1 80 ? -9.375 8.464 1.166 1.00 86.06 80 SER A O 1
ATOM 620 N N . ASP A 1 81 ? -9.600 10.309 2.422 1.00 82.44 81 ASP A N 1
ATOM 621 C CA . ASP A 1 81 ? -10.722 10.864 1.652 1.00 82.44 81 ASP A CA 1
ATOM 622 C C . ASP A 1 81 ? -10.308 11.317 0.255 1.00 82.44 81 ASP A C 1
ATOM 624 O O . ASP A 1 81 ? -11.002 11.044 -0.728 1.00 82.44 81 ASP A O 1
ATOM 628 N N . ASP A 1 82 ? -9.165 11.997 0.159 1.00 91.06 82 ASP A N 1
ATOM 629 C CA . ASP A 1 82 ? -8.623 12.460 -1.115 1.00 91.06 82 ASP A CA 1
ATOM 630 C C . ASP A 1 82 ? -8.303 11.280 -2.032 1.00 91.06 82 ASP A C 1
ATOM 632 O O . ASP A 1 82 ? -8.669 11.284 -3.211 1.00 91.06 82 ASP A O 1
ATOM 636 N N . ALA A 1 83 ? -7.662 10.247 -1.477 1.00 90.69 83 ALA A N 1
ATOM 637 C CA . ALA A 1 83 ? -7.338 9.018 -2.186 1.00 90.69 83 ALA A CA 1
ATOM 638 C C . ALA A 1 83 ? -8.601 8.284 -2.651 1.00 90.69 83 ALA A C 1
ATOM 640 O O . ALA A 1 83 ? -8.665 7.833 -3.796 1.00 90.69 83 ALA A O 1
ATOM 641 N N . GLN A 1 84 ? -9.631 8.217 -1.803 1.00 90.69 84 GLN A N 1
ATOM 642 C CA . GLN A 1 84 ? -10.913 7.614 -2.150 1.00 90.69 84 GLN A CA 1
ATOM 643 C C . GLN A 1 84 ? -11.610 8.364 -3.297 1.00 90.69 84 GLN A C 1
ATOM 645 O O . GLN A 1 84 ? -12.046 7.735 -4.263 1.00 90.69 84 GLN A O 1
ATOM 650 N N . SER A 1 85 ? -11.676 9.696 -3.216 1.00 92.00 85 SER A N 1
ATOM 651 C CA . SER A 1 85 ? -12.245 10.557 -4.262 1.00 92.00 85 SER A CA 1
ATOM 652 C C . SER A 1 85 ? -11.487 10.415 -5.587 1.00 92.00 85 SER A C 1
ATOM 654 O O . SER A 1 85 ? -12.085 10.237 -6.652 1.00 92.00 85 SER A O 1
ATOM 656 N N . PHE A 1 86 ? -10.153 10.400 -5.526 1.00 94.62 86 PHE A N 1
ATOM 657 C CA . PHE A 1 86 ? -9.313 10.230 -6.705 1.00 94.62 86 PHE A CA 1
ATOM 658 C C . PHE A 1 86 ? -9.473 8.843 -7.332 1.00 94.62 86 PHE A C 1
ATOM 660 O O . PHE A 1 86 ? -9.649 8.735 -8.545 1.00 94.62 86 PHE A O 1
ATOM 667 N N . LEU A 1 87 ? -9.484 7.780 -6.523 1.00 93.69 87 LEU A N 1
ATOM 668 C CA . LEU A 1 87 ? -9.721 6.416 -6.994 1.00 93.69 87 LEU A CA 1
ATOM 669 C C . LEU A 1 87 ? -11.086 6.289 -7.681 1.00 93.69 87 LEU A C 1
ATOM 671 O O . LEU A 1 87 ? -11.193 5.662 -8.735 1.00 93.69 87 LEU A O 1
ATOM 675 N N . GLU A 1 88 ? -12.125 6.902 -7.117 1.00 92.31 88 GLU A N 1
ATOM 676 C CA . GLU A 1 88 ? -13.441 6.965 -7.748 1.00 92.31 88 GLU A CA 1
ATOM 677 C C . GLU A 1 88 ? -13.392 7.686 -9.101 1.00 92.31 88 GLU A C 1
ATOM 679 O O . GLU A 1 88 ? -13.966 7.198 -10.075 1.00 92.31 88 GLU A O 1
ATOM 684 N N . HIS A 1 89 ? -12.645 8.787 -9.207 1.00 92.88 89 HIS A N 1
ATOM 685 C CA . HIS A 1 89 ? -12.454 9.497 -10.471 1.00 92.88 89 HIS A CA 1
ATOM 686 C C . HIS A 1 89 ? -11.719 8.654 -11.530 1.00 92.88 89 HIS A C 1
ATOM 688 O O . HIS A 1 89 ? -12.089 8.682 -12.705 1.00 92.88 89 HIS A O 1
ATOM 694 N N . ILE A 1 90 ? -10.714 7.871 -11.123 1.00 93.81 90 ILE A N 1
ATOM 695 C CA . ILE A 1 90 ? -9.976 6.950 -12.002 1.00 93.81 90 ILE A CA 1
ATOM 696 C C . ILE A 1 90 ? -10.870 5.816 -12.510 1.00 93.81 90 ILE A C 1
ATOM 698 O O . ILE A 1 90 ? -10.834 5.509 -13.702 1.00 93.81 90 ILE A O 1
ATOM 702 N N . VAL A 1 91 ? -11.653 5.197 -11.620 1.00 89.50 91 VAL A N 1
ATOM 703 C CA . VAL A 1 91 ? -12.479 4.023 -11.946 1.00 89.50 91 VAL A CA 1
ATOM 704 C C . VAL A 1 91 ? -13.747 4.390 -12.710 1.00 89.50 91 VAL A C 1
ATOM 706 O O . VAL A 1 91 ? -14.132 3.657 -13.616 1.00 89.50 91 VAL A O 1
ATOM 709 N N . ASN A 1 92 ? -14.387 5.514 -12.381 1.00 87.19 92 ASN A N 1
ATOM 710 C CA . ASN A 1 92 ? -15.579 5.977 -13.099 1.00 87.19 92 ASN A CA 1
ATOM 711 C C . ASN A 1 92 ? -15.238 6.684 -14.421 1.00 87.19 92 ASN A C 1
ATOM 713 O O . ASN A 1 92 ? -16.104 6.819 -15.282 1.00 87.19 92 ASN A O 1
ATOM 717 N N . GLY A 1 93 ? -14.005 7.170 -14.575 1.00 85.88 93 GLY A N 1
ATOM 718 C CA . GLY A 1 93 ? -13.487 7.674 -15.844 1.00 85.88 93 GLY A CA 1
ATOM 719 C C . GLY A 1 93 ? -12.807 6.582 -16.675 1.00 85.88 93 GLY A C 1
ATOM 720 O O . GLY A 1 93 ? -12.798 5.406 -16.326 1.00 85.88 93 GLY A O 1
ATOM 721 N N . ASN A 1 94 ? -12.127 6.987 -17.750 1.00 90.88 94 ASN A N 1
ATOM 722 C CA . ASN A 1 94 ? -11.337 6.066 -18.578 1.00 90.88 94 ASN A CA 1
ATOM 723 C C . ASN A 1 94 ? -9.995 5.653 -17.931 1.00 90.88 94 ASN A C 1
ATOM 725 O O . ASN A 1 94 ? -9.110 5.152 -18.618 1.00 90.88 94 ASN A O 1
ATOM 729 N N . GLY A 1 95 ? -9.795 5.879 -16.628 1.00 92.44 95 GLY A N 1
ATOM 730 C CA . GLY A 1 95 ? -8.494 5.730 -15.969 1.00 92.44 95 GLY A CA 1
ATOM 731 C C . GLY A 1 95 ? -8.038 4.278 -15.871 1.00 92.44 95 GLY A C 1
ATOM 732 O O . GLY A 1 95 ? -6.871 3.991 -16.115 1.00 92.44 95 GLY A O 1
ATOM 733 N N . VAL A 1 96 ? -8.969 3.359 -15.612 1.00 92.38 96 VAL A N 1
ATOM 734 C CA . VAL A 1 96 ? -8.741 1.901 -15.658 1.00 92.38 96 VAL A CA 1
ATOM 735 C C . VAL A 1 96 ? -8.240 1.470 -17.037 1.00 92.38 96 VAL A C 1
ATOM 737 O O . VAL A 1 96 ? -7.266 0.728 -17.127 1.00 92.38 96 VAL A O 1
ATOM 740 N N . ILE A 1 97 ? -8.855 1.978 -18.111 1.00 91.75 97 ILE A N 1
ATOM 741 C CA . ILE A 1 97 ? -8.435 1.679 -19.487 1.00 91.75 97 ILE A CA 1
ATOM 742 C C . ILE A 1 97 ? -6.997 2.162 -19.696 1.00 91.75 97 ILE A C 1
ATOM 744 O O . ILE A 1 97 ? -6.166 1.400 -20.175 1.00 91.75 97 ILE A O 1
ATOM 748 N N . ARG A 1 98 ? -6.665 3.379 -19.238 1.00 95.50 98 ARG A N 1
ATOM 749 C CA . ARG A 1 98 ? -5.294 3.907 -19.327 1.00 95.50 98 ARG A CA 1
ATOM 750 C C . ARG A 1 98 ? -4.288 3.090 -18.529 1.00 95.50 98 ARG A C 1
ATOM 752 O O . ARG A 1 98 ? -3.177 2.906 -19.004 1.00 95.50 98 ARG A O 1
ATOM 759 N N . ILE A 1 99 ? -4.646 2.583 -17.351 1.00 96.25 99 ILE A N 1
ATOM 760 C CA . ILE A 1 99 ? -3.777 1.667 -16.597 1.00 96.25 99 ILE A CA 1
ATOM 761 C C . ILE A 1 99 ? -3.532 0.388 -17.412 1.00 96.25 99 ILE A C 1
ATOM 763 O O . ILE A 1 99 ? -2.386 -0.035 -17.529 1.00 96.25 99 ILE A O 1
ATOM 767 N N . GLY A 1 100 ? -4.570 -0.172 -18.041 1.00 94.12 100 GLY A N 1
ATOM 768 C CA . GLY A 1 100 ? -4.430 -1.287 -18.983 1.00 94.12 100 GLY A CA 1
ATOM 769 C C . GLY A 1 100 ? -3.514 -0.961 -20.169 1.00 94.12 100 GLY A C 1
ATOM 770 O O . GLY A 1 100 ? -2.636 -1.756 -20.489 1.00 94.12 100 GLY A O 1
ATOM 771 N N . ASP A 1 101 ? -3.644 0.226 -20.770 1.00 94.44 101 ASP A N 1
ATOM 772 C CA . ASP A 1 101 ? -2.781 0.684 -21.871 1.00 94.44 101 ASP A CA 1
ATOM 773 C C . ASP A 1 101 ? -1.298 0.759 -21.444 1.00 94.44 101 ASP A C 1
ATOM 775 O O . ASP A 1 101 ? -0.402 0.461 -22.234 1.00 94.44 101 ASP A O 1
ATOM 779 N N . VAL A 1 102 ? -1.018 1.144 -20.189 1.00 96.38 102 VAL A N 1
ATOM 780 C CA . VAL A 1 102 ? 0.349 1.142 -19.633 1.00 96.38 102 VAL A CA 1
ATOM 781 C C . VAL A 1 102 ? 0.885 -0.279 -19.469 1.00 96.38 102 VAL A C 1
ATOM 783 O O . VAL A 1 102 ? 2.039 -0.534 -19.816 1.00 96.38 102 VAL A O 1
ATOM 786 N N . LEU A 1 103 ? 0.071 -1.202 -18.952 1.00 95.44 103 LEU A N 1
ATOM 787 C CA . LEU A 1 103 ? 0.474 -2.592 -18.710 1.00 95.44 103 LEU A CA 1
ATOM 788 C C . LEU A 1 103 ? 0.713 -3.363 -20.025 1.00 95.44 103 LEU A C 1
ATOM 790 O O . LEU A 1 103 ? 1.644 -4.165 -20.109 1.00 95.44 103 LEU A O 1
ATOM 794 N N . HIS A 1 104 ? -0.020 -3.023 -21.089 1.00 93.00 104 HIS A N 1
ATOM 795 C CA . HIS A 1 104 ? 0.218 -3.525 -22.450 1.00 93.00 104 HIS A CA 1
ATOM 796 C C . HIS A 1 104 ? 1.346 -2.803 -23.203 1.00 93.00 104 HIS A C 1
ATOM 798 O O . HIS A 1 104 ? 1.664 -3.181 -24.333 1.00 93.00 104 HIS A O 1
ATOM 804 N N . PHE A 1 105 ? 1.959 -1.754 -22.643 1.00 93.50 105 PHE A N 1
ATOM 805 C CA . PHE A 1 105 ? 2.970 -0.990 -23.372 1.00 93.50 105 PHE A CA 1
ATOM 806 C C . PHE A 1 105 ? 4.148 -1.891 -23.768 1.00 93.50 105 PHE A C 1
ATOM 808 O O . PHE A 1 105 ? 4.631 -2.704 -22.975 1.00 93.50 105 PHE A O 1
ATOM 815 N N . ARG A 1 106 ? 4.641 -1.739 -25.003 1.00 89.94 106 ARG A N 1
ATOM 816 C CA . ARG A 1 106 ? 5.795 -2.481 -25.523 1.00 89.94 106 ARG A CA 1
ATOM 817 C C . ARG A 1 106 ? 6.679 -1.582 -26.399 1.00 89.94 106 ARG A C 1
ATOM 819 O O . ARG A 1 106 ? 6.145 -0.863 -27.243 1.00 89.94 106 ARG A O 1
ATOM 826 N N . PRO A 1 107 ? 8.017 -1.651 -26.263 1.00 92.56 107 PRO A N 1
ATOM 827 C CA . PRO A 1 107 ? 8.784 -2.422 -25.273 1.00 92.56 107 PRO A CA 1
ATOM 828 C C . PRO A 1 107 ? 8.912 -1.709 -23.907 1.00 92.56 107 PRO A C 1
ATOM 830 O O . PRO A 1 107 ? 8.965 -0.479 -23.833 1.00 92.56 107 PRO A O 1
ATOM 833 N N . VAL A 1 108 ? 9.032 -2.493 -22.828 1.00 95.69 108 VAL A N 1
ATOM 834 C CA . VAL A 1 108 ? 9.390 -2.025 -21.471 1.00 95.69 108 VAL A CA 1
ATOM 835 C C . VAL A 1 108 ? 10.787 -2.533 -21.128 1.00 95.69 108 VAL A C 1
ATOM 837 O O . VAL A 1 108 ? 11.109 -3.682 -21.421 1.00 95.69 108 VAL A O 1
ATOM 840 N N . SER A 1 109 ? 11.630 -1.694 -20.524 1.00 95.38 109 SER A N 1
ATOM 841 C CA . SER A 1 109 ? 12.996 -2.075 -20.152 1.00 95.38 109 SER A CA 1
ATOM 842 C C . SER A 1 109 ? 13.471 -1.373 -18.881 1.00 95.38 109 SER A C 1
ATOM 844 O O . SER A 1 109 ? 13.134 -0.215 -18.637 1.00 95.38 109 SER A O 1
ATOM 846 N N . HIS A 1 110 ? 14.310 -2.054 -18.097 1.00 94.75 110 HIS A N 1
ATOM 847 C CA . HIS A 1 110 ? 15.068 -1.468 -16.983 1.00 94.75 110 HIS A CA 1
ATOM 848 C C . HIS A 1 110 ? 16.316 -0.685 -17.446 1.00 94.75 110 HIS A C 1
ATOM 850 O O . HIS A 1 110 ? 16.956 -0.000 -16.649 1.00 94.75 110 HIS A O 1
ATOM 856 N N . TYR A 1 111 ? 16.636 -0.787 -18.740 1.00 92.12 111 TYR A N 1
ATOM 857 C CA . TYR A 1 111 ? 17.686 -0.069 -19.458 1.00 92.12 111 TYR A CA 1
ATOM 858 C C . TYR A 1 111 ? 17.075 0.523 -20.735 1.00 92.12 111 TYR A C 1
ATOM 860 O O . TYR A 1 111 ? 16.822 -0.203 -21.706 1.00 92.12 111 TYR A O 1
ATOM 868 N N . ILE A 1 112 ? 16.758 1.820 -20.750 1.00 89.50 112 ILE A N 1
ATOM 869 C CA . ILE A 1 112 ? 16.048 2.415 -21.899 1.00 89.50 112 ILE A CA 1
ATOM 870 C C . ILE A 1 112 ? 16.929 2.555 -23.148 1.00 89.50 112 ILE A C 1
ATOM 872 O O . ILE A 1 112 ? 16.405 2.593 -24.262 1.00 89.50 112 ILE A O 1
ATOM 876 N N . GLY A 1 113 ? 18.254 2.573 -22.987 1.00 86.12 113 GLY A N 1
ATOM 877 C CA . GLY A 1 113 ? 19.207 2.710 -24.082 1.00 86.12 113 GLY A CA 1
ATOM 878 C C . GLY A 1 113 ? 19.151 4.078 -24.777 1.00 86.12 113 GLY A C 1
ATOM 879 O O . GLY A 1 113 ? 18.430 4.990 -24.387 1.00 86.12 113 GLY A O 1
ATOM 880 N N . GLN A 1 114 ? 19.937 4.233 -25.846 1.00 76.75 114 GLN A N 1
ATOM 881 C CA . GLN A 1 114 ? 20.079 5.511 -26.569 1.00 76.75 114 GLN A CA 1
ATOM 882 C C . GLN A 1 114 ? 18.908 5.826 -27.525 1.00 76.75 114 GLN A C 1
ATOM 884 O O . GLN A 1 114 ? 18.828 6.928 -28.061 1.00 76.75 114 GLN A O 1
ATOM 889 N N . ARG A 1 115 ? 18.004 4.867 -27.785 1.00 63.91 115 ARG A N 1
ATOM 890 C CA . ARG A 1 115 ? 16.846 5.032 -28.684 1.00 63.91 115 ARG A CA 1
ATOM 891 C C . ARG A 1 115 ? 15.562 5.030 -27.848 1.00 63.91 115 ARG A C 1
ATOM 893 O O . ARG A 1 115 ? 15.136 3.993 -27.359 1.00 63.91 115 ARG A O 1
ATOM 900 N N . THR A 1 116 ? 14.953 6.200 -27.683 1.00 64.62 116 THR A N 1
ATOM 901 C CA . THR A 1 116 ? 13.992 6.554 -26.615 1.00 64.62 116 THR A CA 1
ATOM 902 C C . THR A 1 116 ? 12.550 6.040 -26.785 1.00 64.62 116 THR A C 1
ATOM 904 O O . THR A 1 116 ? 11.610 6.641 -26.266 1.00 64.62 116 THR A O 1
ATOM 907 N N . GLY A 1 117 ? 12.351 4.920 -27.488 1.00 78.88 117 GLY A N 1
ATOM 908 C CA . GLY A 1 117 ? 11.031 4.287 -27.633 1.00 78.88 117 GLY A CA 1
ATOM 909 C C . GLY A 1 117 ? 10.617 3.417 -26.439 1.00 78.88 117 GLY A C 1
ATOM 910 O O . GLY A 1 117 ? 9.428 3.185 -26.236 1.00 78.88 117 GLY A O 1
ATOM 911 N N . ASN A 1 118 ? 11.586 2.959 -25.641 1.00 91.31 118 ASN A N 1
ATOM 912 C CA . ASN A 1 118 ? 11.341 2.053 -24.522 1.00 91.31 118 ASN A CA 1
ATOM 913 C C . ASN A 1 118 ? 10.688 2.783 -23.344 1.00 91.31 118 ASN A C 1
ATOM 915 O O . ASN A 1 118 ? 11.148 3.845 -22.913 1.00 91.31 118 ASN A O 1
ATOM 919 N N . LEU A 1 119 ? 9.667 2.168 -22.749 1.00 94.31 119 LEU A N 1
ATOM 920 C CA . LEU A 1 119 ? 9.170 2.602 -21.452 1.00 94.31 119 LEU A CA 1
ATOM 921 C C . LEU A 1 119 ? 10.129 2.131 -20.357 1.00 94.31 119 LEU A C 1
ATOM 923 O O . LEU A 1 119 ? 10.389 0.938 -20.221 1.00 94.31 119 LEU A O 1
ATOM 927 N N . SER A 1 120 ? 10.648 3.070 -19.564 1.00 94.81 120 SER A N 1
ATOM 928 C CA . SER A 1 120 ? 11.417 2.735 -18.359 1.00 94.81 120 SER A CA 1
ATOM 929 C C . SER A 1 120 ? 10.543 1.936 -17.397 1.00 94.81 120 SER A C 1
ATOM 931 O O . SER A 1 120 ? 9.488 2.419 -16.980 1.00 94.81 120 SER A O 1
ATOM 933 N N . PHE A 1 121 ? 11.010 0.755 -16.998 1.00 97.12 121 PHE A N 1
ATOM 934 C CA . PHE A 1 121 ? 10.365 -0.041 -15.961 1.00 97.12 121 PHE A CA 1
ATOM 935 C C . PHE A 1 121 ? 10.228 0.775 -14.673 1.00 97.12 121 PHE A C 1
ATOM 937 O O . PHE A 1 121 ? 9.133 0.924 -14.143 1.00 97.12 121 PHE A O 1
ATOM 944 N N . GLN A 1 122 ? 11.322 1.393 -14.229 1.00 94.19 122 GLN A N 1
ATOM 945 C CA . GLN A 1 122 ? 11.403 2.089 -12.950 1.00 94.19 122 GLN A CA 1
ATOM 946 C C . GLN A 1 122 ? 10.509 3.333 -12.874 1.00 94.19 122 GLN A C 1
ATOM 948 O O . GLN A 1 122 ? 9.987 3.637 -11.808 1.00 94.19 122 GLN A O 1
ATOM 953 N N . ARG A 1 123 ? 10.363 4.082 -13.976 1.00 92.12 123 ARG A N 1
ATOM 954 C CA . ARG A 1 123 ? 9.647 5.378 -13.990 1.00 92.12 123 ARG A CA 1
ATOM 955 C C . ARG A 1 123 ? 8.279 5.324 -14.660 1.00 92.12 123 ARG A C 1
ATOM 957 O O . ARG A 1 123 ? 7.493 6.252 -14.511 1.00 92.12 123 ARG A O 1
ATOM 964 N N . GLY A 1 124 ? 8.037 4.299 -15.468 1.00 92.81 124 GLY A N 1
ATOM 965 C CA . GLY A 1 124 ? 6.891 4.220 -16.367 1.00 92.81 124 GLY A CA 1
ATOM 966 C C . GLY A 1 124 ? 5.981 3.023 -16.130 1.00 92.81 124 GLY A C 1
ATOM 967 O O . GLY A 1 124 ? 4.802 3.117 -16.447 1.00 92.81 124 GLY A O 1
ATOM 968 N N . TYR A 1 125 ? 6.506 1.931 -15.573 1.00 97.31 125 TYR A N 1
ATOM 969 C CA . TYR A 1 125 ? 5.761 0.683 -15.390 1.00 97.31 125 TYR A CA 1
ATOM 970 C C . TYR A 1 125 ? 5.518 0.376 -13.908 1.00 97.31 125 TYR A C 1
ATOM 972 O O . TYR A 1 125 ? 4.380 0.259 -13.462 1.00 97.31 125 TYR A O 1
ATOM 980 N N . PHE A 1 126 ? 6.594 0.330 -13.121 1.00 97.25 126 PHE A N 1
ATOM 981 C CA . PHE A 1 126 ? 6.577 0.025 -11.694 1.00 97.25 126 PHE A CA 1
ATOM 982 C C . PHE A 1 126 ? 5.661 0.939 -10.848 1.00 97.25 126 PHE A C 1
ATOM 984 O O . PHE A 1 126 ? 4.970 0.409 -9.978 1.00 97.25 126 PHE A O 1
ATOM 991 N N . PRO A 1 127 ? 5.534 2.258 -11.119 1.00 96.00 127 PRO A N 1
ATOM 992 C CA . PRO A 1 127 ? 4.669 3.130 -10.317 1.00 96.00 127 PRO A CA 1
ATOM 993 C C . PRO A 1 127 ? 3.172 2.758 -10.327 1.00 96.00 127 PRO A C 1
ATOM 995 O O . PRO A 1 127 ? 2.442 3.153 -9.421 1.00 96.00 127 PRO A O 1
ATOM 998 N N . ILE A 1 128 ? 2.697 1.964 -11.301 1.00 97.25 128 ILE A N 1
ATOM 999 C CA . ILE A 1 128 ? 1.342 1.380 -11.251 1.00 97.25 128 ILE A CA 1
ATOM 1000 C C . ILE A 1 128 ? 1.190 0.469 -10.028 1.00 97.25 128 ILE A C 1
ATOM 1002 O O . ILE A 1 128 ? 0.180 0.521 -9.329 1.00 97.25 128 ILE A O 1
ATOM 1006 N N . PHE A 1 129 ? 2.205 -0.344 -9.745 1.00 97.31 129 PHE A N 1
ATOM 1007 C CA . PHE A 1 129 ? 2.199 -1.290 -8.634 1.00 97.31 129 PHE A CA 1
ATOM 1008 C C . PHE A 1 129 ? 2.367 -0.572 -7.298 1.00 97.31 129 PHE A C 1
ATOM 1010 O O . PHE A 1 129 ? 1.709 -0.954 -6.334 1.00 97.31 129 PHE A O 1
ATOM 1017 N N . GLU A 1 130 ? 3.151 0.513 -7.257 1.00 93.94 130 GLU A N 1
ATOM 1018 C CA . GLU A 1 130 ? 3.202 1.411 -6.094 1.00 93.94 130 GLU A CA 1
ATOM 1019 C C . GLU A 1 130 ? 1.800 1.935 -5.761 1.00 93.94 130 GLU A C 1
ATOM 1021 O O . GLU A 1 130 ? 1.318 1.721 -4.649 1.00 93.94 130 GLU A O 1
ATOM 1026 N N . PHE A 1 131 ? 1.101 2.513 -6.746 1.00 95.25 131 PHE A N 1
ATOM 1027 C CA . PHE A 1 131 ? -0.269 3.008 -6.581 1.00 95.25 131 PHE A CA 1
ATOM 1028 C C . PHE A 1 131 ? -1.233 1.9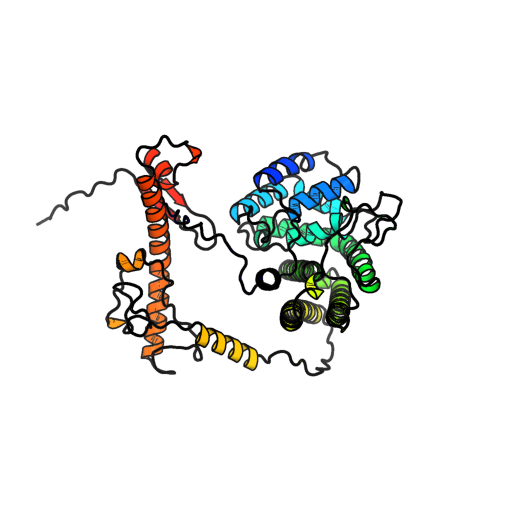17 -6.089 1.00 95.25 131 PHE A C 1
ATOM 1030 O O . PHE A 1 131 ? -1.967 2.120 -5.125 1.00 95.25 131 PHE A O 1
ATOM 1037 N N . MET A 1 132 ? -1.208 0.730 -6.701 1.00 94.88 132 MET A N 1
ATOM 1038 C CA . MET A 1 132 ? -2.094 -0.382 -6.327 1.00 94.88 132 MET A CA 1
ATOM 1039 C C . MET A 1 132 ? -1.784 -1.003 -4.958 1.00 94.88 132 MET A C 1
ATOM 1041 O O . MET A 1 132 ? -2.647 -1.682 -4.388 1.00 94.88 132 MET A O 1
ATOM 1045 N N . SER A 1 133 ? -0.563 -0.807 -4.458 1.00 93.62 133 SER A N 1
ATOM 1046 C CA . SER A 1 133 ? -0.099 -1.291 -3.155 1.00 93.62 133 SER A CA 1
ATOM 1047 C C . SER A 1 133 ? -0.207 -0.266 -2.026 1.00 93.62 133 SER A C 1
ATOM 1049 O O . SER A 1 133 ? 0.010 -0.645 -0.879 1.00 93.62 133 SER A O 1
ATOM 1051 N N . SER A 1 134 ? -0.528 1.000 -2.323 1.00 92.00 134 SER A N 1
ATOM 1052 C CA . SER A 1 134 ? -0.613 2.045 -1.298 1.00 92.00 134 SER A CA 1
ATOM 1053 C C . SER A 1 134 ? -1.696 1.728 -0.270 1.00 92.00 134 SER A C 1
ATOM 1055 O O . SER A 1 134 ? -2.814 1.340 -0.627 1.00 92.00 134 SER A O 1
ATOM 1057 N N . ASP A 1 135 ? -1.394 1.968 1.007 1.00 85.19 135 ASP A N 1
ATOM 1058 C CA . ASP A 1 135 ? -2.357 1.790 2.091 1.00 85.19 135 ASP A CA 1
ATOM 1059 C C . ASP A 1 135 ? -3.550 2.738 1.914 1.00 85.19 135 ASP A C 1
ATOM 1061 O O . ASP A 1 135 ? -4.688 2.309 2.113 1.00 85.19 135 ASP A O 1
ATOM 1065 N N . LEU A 1 136 ? -3.324 3.963 1.423 1.00 87.62 136 LEU A N 1
ATOM 1066 C CA . LEU A 1 136 ? -4.388 4.896 1.036 1.00 87.62 136 LEU A CA 1
ATOM 1067 C C . LEU A 1 136 ? -5.372 4.313 0.012 1.00 87.62 136 LEU A C 1
ATOM 1069 O O . LEU A 1 136 ? -6.545 4.668 0.049 1.00 87.62 136 LEU A O 1
ATOM 1073 N N . ILE A 1 137 ? -4.927 3.432 -0.893 1.00 90.88 137 ILE A N 1
ATOM 1074 C CA . ILE A 1 137 ? -5.774 2.782 -1.910 1.00 90.88 137 ILE A CA 1
ATOM 1075 C C . ILE A 1 137 ? -6.405 1.491 -1.377 1.00 90.88 137 ILE A C 1
ATOM 1077 O O . ILE A 1 137 ? -7.589 1.217 -1.614 1.00 90.88 137 ILE A O 1
ATOM 1081 N N . LEU A 1 138 ? -5.635 0.693 -0.638 1.00 83.19 138 LEU A N 1
ATOM 1082 C CA . LEU A 1 138 ? -6.076 -0.598 -0.113 1.00 83.19 138 LEU A CA 1
ATOM 1083 C C . LEU A 1 138 ? -7.057 -0.472 1.054 1.00 83.19 138 LEU A C 1
ATOM 1085 O O . LEU A 1 138 ? -7.946 -1.314 1.180 1.00 83.19 138 LEU A O 1
ATOM 1089 N N . LYS A 1 139 ? -6.928 0.574 1.877 1.00 81.50 139 LYS A N 1
ATOM 1090 C CA . LYS A 1 139 ? -7.811 0.853 3.022 1.00 81.50 139 LYS A CA 1
ATOM 1091 C C . LYS A 1 139 ? -9.033 1.698 2.647 1.00 81.50 139 LYS A C 1
ATOM 1093 O O . LYS A 1 139 ? -9.830 2.028 3.522 1.00 81.50 139 LYS A O 1
ATOM 1098 N N . THR A 1 140 ? -9.222 2.029 1.364 1.00 76.44 140 THR A N 1
ATOM 1099 C CA . THR A 1 140 ? -10.439 2.728 0.925 1.00 76.44 140 THR A CA 1
ATOM 1100 C C . THR A 1 140 ? -11.691 1.902 1.219 1.00 76.44 140 THR A C 1
ATOM 1102 O O . THR A 1 140 ? -11.707 0.674 1.111 1.00 76.44 140 THR A O 1
ATOM 1105 N N . THR A 1 141 ? -12.793 2.592 1.516 1.00 69.25 141 THR A N 1
ATOM 1106 C CA . THR A 1 141 ? -14.106 1.946 1.703 1.00 69.25 141 THR A CA 1
ATOM 1107 C C . THR A 1 141 ? -14.749 1.504 0.377 1.00 69.25 141 THR A C 1
ATOM 1109 O O . THR A 1 141 ? -15.758 0.798 0.364 1.00 69.25 141 THR A O 1
ATOM 1112 N N . LEU A 1 142 ? -14.154 1.873 -0.766 1.00 73.81 142 LEU A N 1
ATOM 1113 C CA . LEU A 1 142 ? -14.641 1.571 -2.115 1.00 73.81 142 LEU A CA 1
ATOM 1114 C C . LEU A 1 142 ? -14.084 0.241 -2.639 1.00 73.81 142 LEU A C 1
ATOM 1116 O O . LEU A 1 142 ? -13.462 0.190 -3.700 1.00 73.81 142 LEU A O 1
ATOM 1120 N N . HIS A 1 143 ? -14.363 -0.864 -1.944 1.00 76.81 143 HIS A N 1
ATOM 1121 C CA . HIS A 1 143 ? -13.847 -2.191 -2.316 1.00 76.81 143 HIS A CA 1
ATOM 1122 C C . HIS A 1 143 ? -14.141 -2.589 -3.773 1.00 76.81 143 HIS A C 1
ATOM 1124 O O . HIS A 1 143 ? -13.320 -3.251 -4.407 1.00 76.81 143 HIS A O 1
ATOM 1130 N N . LYS A 1 144 ? -15.274 -2.148 -4.342 1.00 82.31 144 LYS A N 1
ATOM 1131 C CA . LYS A 1 144 ? -15.605 -2.348 -5.765 1.00 82.31 144 LYS A CA 1
ATOM 1132 C C . LYS A 1 144 ? -14.557 -1.724 -6.697 1.00 82.31 144 LYS A C 1
ATOM 1134 O O . LYS A 1 144 ? -14.189 -2.346 -7.689 1.00 82.31 144 LYS A O 1
ATOM 1139 N N . ASN A 1 145 ? -14.067 -0.531 -6.372 1.00 84.19 145 ASN A N 1
ATOM 1140 C CA . ASN A 1 145 ? -13.101 0.201 -7.189 1.00 84.19 145 ASN A CA 1
ATOM 1141 C C . ASN A 1 145 ? -11.718 -0.440 -7.095 1.00 84.19 145 ASN A C 1
ATOM 1143 O O . ASN A 1 145 ? -11.082 -0.680 -8.120 1.00 84.19 145 ASN A O 1
ATOM 1147 N N . THR A 1 146 ? -11.294 -0.825 -5.890 1.00 85.75 146 THR A N 1
ATOM 1148 C CA . THR A 1 146 ? -10.064 -1.602 -5.705 1.00 85.75 146 THR A CA 1
ATOM 1149 C C . THR A 1 146 ? -10.144 -2.937 -6.453 1.00 85.75 146 THR A C 1
ATOM 1151 O O . THR A 1 146 ? -9.210 -3.300 -7.156 1.00 85.75 146 THR A O 1
ATOM 1154 N N . ASN A 1 147 ? -11.274 -3.652 -6.393 1.00 86.25 147 ASN A N 1
ATOM 1155 C CA . ASN A 1 147 ? -11.462 -4.893 -7.156 1.00 86.25 147 ASN A CA 1
ATOM 1156 C C . ASN A 1 147 ? -11.373 -4.667 -8.671 1.00 86.25 147 ASN A C 1
ATOM 1158 O O . ASN A 1 147 ? -10.810 -5.506 -9.373 1.00 86.25 147 ASN A O 1
ATOM 1162 N N . HIS A 1 148 ? -11.870 -3.533 -9.171 1.00 86.19 148 HIS A N 1
ATOM 1163 C CA . HIS A 1 148 ? -11.729 -3.165 -10.578 1.00 86.19 148 HIS A CA 1
ATOM 1164 C C . HIS A 1 148 ? -10.251 -3.021 -10.966 1.00 86.19 148 HIS A C 1
ATOM 1166 O O . HIS A 1 148 ? -9.837 -3.602 -11.962 1.00 86.19 148 HIS A O 1
ATOM 1172 N N . LEU A 1 149 ? -9.429 -2.343 -10.153 1.00 90.44 149 LEU A N 1
ATOM 1173 C CA . LEU A 1 149 ? -7.987 -2.226 -10.412 1.00 90.44 149 LEU A CA 1
ATOM 1174 C C . LEU A 1 149 ? -7.297 -3.594 -10.486 1.00 90.44 149 LEU A C 1
ATOM 1176 O O . LEU A 1 149 ? -6.545 -3.858 -11.418 1.00 90.44 149 LEU A O 1
ATOM 1180 N N . TYR A 1 150 ? -7.583 -4.490 -9.539 1.00 92.19 150 TYR A N 1
ATOM 1181 C CA . TYR A 1 150 ? -6.998 -5.836 -9.533 1.00 92.19 150 TYR A CA 1
ATOM 1182 C C . TYR A 1 150 ? -7.528 -6.725 -10.667 1.00 92.19 150 TYR A C 1
ATOM 1184 O O . TYR A 1 150 ? -6.831 -7.635 -11.103 1.00 92.19 150 TYR A O 1
ATOM 1192 N N . THR A 1 151 ? -8.714 -6.427 -11.199 1.00 90.75 151 THR A N 1
ATOM 1193 C CA . THR A 1 151 ? -9.218 -7.060 -12.424 1.00 90.75 151 THR A CA 1
ATOM 1194 C C . THR A 1 151 ? -8.370 -6.673 -13.635 1.00 90.75 151 THR A C 1
ATOM 1196 O O . THR A 1 151 ? -8.181 -7.501 -14.516 1.00 90.75 151 THR A O 1
ATOM 1199 N N . ILE A 1 152 ? -7.791 -5.468 -13.681 1.00 92.44 152 ILE A N 1
ATOM 1200 C CA . ILE A 1 152 ? -6.853 -5.098 -14.754 1.00 92.44 152 ILE A CA 1
ATOM 1201 C C . ILE A 1 152 ? -5.618 -6.003 -14.710 1.00 92.44 152 ILE A C 1
ATOM 1203 O O . ILE A 1 152 ? -5.218 -6.514 -15.749 1.00 92.44 152 ILE A O 1
ATOM 1207 N N . LEU A 1 153 ? -5.052 -6.253 -13.521 1.00 93.06 153 LEU A N 1
ATOM 1208 C CA . LEU A 1 153 ? -3.901 -7.155 -13.379 1.00 93.06 153 LEU A CA 1
ATOM 1209 C C . LEU A 1 153 ? -4.209 -8.559 -13.906 1.00 93.06 153 LEU A C 1
ATOM 1211 O O . LEU A 1 153 ? -3.396 -9.105 -14.639 1.00 93.06 153 LEU A O 1
ATOM 1215 N N . GLU A 1 154 ? -5.385 -9.103 -13.579 1.00 91.75 154 GLU A N 1
ATOM 1216 C CA . GLU A 1 154 ? -5.840 -10.403 -14.092 1.00 91.75 154 GLU A CA 1
ATOM 1217 C C . GLU A 1 154 ? -5.853 -10.440 -15.626 1.00 91.75 154 GLU A C 1
ATOM 1219 O O . GLU A 1 154 ? -5.305 -11.353 -16.233 1.00 91.75 154 GLU A O 1
ATOM 1224 N N . HIS A 1 155 ? -6.425 -9.417 -16.265 1.00 91.75 155 HIS A N 1
ATOM 1225 C CA . HIS A 1 155 ? -6.541 -9.366 -17.727 1.00 91.75 155 HIS A CA 1
ATOM 1226 C C . HIS A 1 155 ? -5.209 -9.136 -18.455 1.00 91.75 155 HIS A C 1
ATOM 1228 O O . HIS A 1 155 ? -5.156 -9.332 -19.661 1.00 91.75 155 HIS A O 1
ATOM 1234 N N . ASN A 1 156 ? -4.173 -8.679 -17.747 1.00 92.25 156 ASN A N 1
ATOM 1235 C CA . ASN A 1 156 ? -2.861 -8.318 -18.300 1.00 92.25 156 ASN A CA 1
ATOM 1236 C C . ASN A 1 156 ? -1.751 -9.221 -17.732 1.00 92.25 156 ASN A C 1
ATOM 1238 O O . ASN A 1 156 ? -0.584 -8.826 -17.679 1.00 92.25 156 ASN A O 1
ATOM 1242 N N . TYR A 1 157 ? -2.119 -10.381 -17.180 1.00 94.12 157 TYR A N 1
ATOM 1243 C CA . TYR A 1 157 ? -1.215 -11.192 -16.372 1.00 94.12 157 TYR A CA 1
ATOM 1244 C C . TYR A 1 157 ? 0.049 -11.589 -17.145 1.00 94.12 157 TYR A C 1
ATOM 1246 O O . TYR A 1 157 ? 1.155 -11.370 -16.646 1.00 94.12 157 TYR A O 1
ATOM 1254 N N . GLU A 1 158 ? -0.105 -12.128 -18.358 1.00 92.19 158 GLU A N 1
ATOM 1255 C CA . GLU A 1 158 ? 1.011 -12.626 -19.170 1.00 92.19 158 GLU A CA 1
ATOM 1256 C C . GLU A 1 158 ? 2.026 -11.510 -19.448 1.00 92.19 158 GLU A C 1
ATOM 1258 O O . GLU A 1 158 ? 3.231 -11.673 -19.216 1.00 92.19 158 GLU A O 1
ATOM 1263 N N . GLU A 1 159 ? 1.536 -10.334 -19.847 1.00 93.56 159 GLU A N 1
ATOM 1264 C CA . GLU A 1 159 ? 2.363 -9.174 -20.140 1.00 93.56 159 GLU A CA 1
ATOM 1265 C C . GLU A 1 159 ? 3.115 -8.675 -18.908 1.00 93.56 159 GLU A C 1
ATOM 1267 O O . GLU A 1 159 ? 4.282 -8.280 -19.015 1.00 93.56 159 GLU A O 1
ATOM 1272 N N . ILE A 1 160 ? 2.451 -8.677 -17.750 1.00 96.12 160 ILE A N 1
ATOM 1273 C CA . ILE A 1 160 ? 3.037 -8.270 -16.475 1.00 96.12 160 ILE A CA 1
ATOM 1274 C C . ILE A 1 160 ? 4.137 -9.237 -16.066 1.00 96.12 160 ILE A C 1
ATOM 1276 O O . ILE A 1 160 ? 5.221 -8.777 -15.702 1.00 96.12 160 ILE A O 1
ATOM 1280 N N . GLN A 1 161 ? 3.890 -10.547 -16.133 1.00 94.69 161 GLN A N 1
ATOM 1281 C CA . GLN A 1 161 ? 4.882 -11.544 -15.739 1.00 94.69 161 GLN A CA 1
ATOM 1282 C C . GLN A 1 161 ? 6.144 -11.445 -16.588 1.00 94.69 161 GLN A C 1
ATOM 1284 O O . GLN A 1 161 ? 7.250 -11.442 -16.045 1.00 94.69 161 GLN A O 1
ATOM 1289 N N . GLU A 1 162 ? 5.998 -11.309 -17.906 1.00 95.25 162 GLU A N 1
ATOM 1290 C CA . GLU A 1 162 ? 7.127 -11.153 -18.823 1.00 95.25 162 GLU A CA 1
ATOM 1291 C C . GLU A 1 162 ? 7.991 -9.933 -18.451 1.00 95.25 162 GLU A C 1
ATOM 1293 O O . GLU A 1 162 ? 9.209 -10.050 -18.259 1.00 95.25 162 GLU A O 1
ATOM 1298 N N . VAL A 1 163 ? 7.357 -8.766 -18.284 1.00 97.50 163 VAL A N 1
ATOM 1299 C CA . VAL A 1 163 ? 8.048 -7.511 -17.952 1.00 97.50 163 VAL A CA 1
ATOM 1300 C C . VAL A 1 163 ? 8.705 -7.588 -16.576 1.00 97.50 163 VAL A C 1
ATOM 1302 O O . VAL A 1 163 ? 9.867 -7.198 -16.436 1.00 97.50 163 VAL A O 1
ATOM 1305 N N . MET A 1 164 ? 7.999 -8.112 -15.569 1.00 97.44 164 MET A N 1
ATOM 1306 C CA . MET A 1 164 ? 8.519 -8.258 -14.208 1.00 97.44 164 MET A CA 1
ATOM 1307 C C . MET A 1 164 ? 9.732 -9.184 -14.170 1.00 97.44 164 MET A C 1
ATOM 1309 O O . MET A 1 164 ? 10.753 -8.818 -13.587 1.00 97.44 164 MET A O 1
ATOM 1313 N N . ARG A 1 165 ? 9.662 -10.346 -14.836 1.00 97.12 165 ARG A N 1
ATOM 1314 C CA . ARG A 1 165 ? 10.779 -11.298 -14.901 1.00 97.12 165 ARG A CA 1
ATOM 1315 C C . ARG A 1 165 ? 12.008 -10.687 -15.554 1.00 97.12 165 ARG A C 1
ATOM 1317 O O . ARG A 1 165 ? 13.100 -10.761 -14.994 1.00 97.12 165 ARG A O 1
ATOM 1324 N N . SER A 1 166 ? 11.823 -10.057 -16.712 1.00 97.31 166 SER A N 1
ATOM 1325 C CA . SER A 1 166 ? 12.921 -9.440 -17.457 1.00 97.31 166 SER A CA 1
ATOM 1326 C C . SER A 1 166 ? 13.559 -8.281 -16.684 1.00 97.31 166 SER A C 1
ATOM 1328 O O . SER A 1 166 ? 14.782 -8.206 -16.556 1.00 97.31 166 SER A O 1
ATOM 1330 N N . CYS A 1 167 ? 12.743 -7.382 -16.128 1.00 97.94 167 CYS A N 1
ATOM 1331 C CA . CYS A 1 167 ? 13.244 -6.155 -15.517 1.00 97.94 167 CYS A CA 1
ATOM 1332 C C . CYS A 1 167 ? 13.795 -6.367 -14.107 1.00 97.94 167 CYS A C 1
ATOM 1334 O O . CYS A 1 167 ? 14.888 -5.883 -13.821 1.00 97.94 167 CYS A O 1
ATOM 1336 N N . ILE A 1 168 ? 13.088 -7.088 -13.231 1.00 97.94 168 ILE A N 1
ATOM 1337 C CA . ILE A 1 168 ? 13.562 -7.318 -11.857 1.00 97.94 168 ILE A CA 1
ATOM 1338 C C . ILE A 1 168 ? 14.769 -8.252 -11.876 1.00 97.94 168 ILE A C 1
ATOM 1340 O O . ILE A 1 168 ? 15.790 -7.927 -11.274 1.00 97.94 168 ILE A O 1
ATOM 1344 N N . GLY A 1 169 ? 14.692 -9.358 -12.624 1.00 97.31 169 GLY A N 1
ATOM 1345 C CA . GLY A 1 169 ? 15.823 -10.268 -12.792 1.00 97.31 169 GLY A CA 1
ATOM 1346 C C . GLY A 1 169 ? 17.049 -9.566 -13.384 1.00 97.31 169 GLY A C 1
ATOM 1347 O O . GLY A 1 169 ? 18.158 -9.752 -12.887 1.00 97.31 169 GLY A O 1
ATOM 1348 N N . GLY A 1 170 ? 16.849 -8.699 -14.386 1.00 96.75 170 GLY A N 1
ATOM 1349 C CA . GLY A 1 170 ? 17.913 -7.892 -14.986 1.00 96.75 170 GLY A CA 1
ATOM 1350 C C . GLY A 1 170 ? 18.568 -6.913 -14.006 1.00 96.75 170 GLY A C 1
ATOM 1351 O O . GLY A 1 170 ? 19.790 -6.903 -13.882 1.00 96.75 170 GLY A O 1
ATOM 1352 N N . MET A 1 171 ? 17.774 -6.143 -13.255 1.00 97.56 171 MET A N 1
ATOM 1353 C CA . MET A 1 171 ? 18.282 -5.196 -12.249 1.00 97.56 171 MET A CA 1
ATOM 1354 C C . MET A 1 171 ? 19.003 -5.895 -11.093 1.00 97.56 171 MET A C 1
ATOM 1356 O O . MET A 1 171 ? 20.075 -5.455 -10.673 1.00 97.56 171 MET A O 1
ATOM 1360 N N . VAL A 1 172 ? 18.457 -7.014 -10.606 1.00 97.44 172 VAL A N 1
ATOM 1361 C CA . VAL A 1 172 ? 19.088 -7.797 -9.537 1.00 97.44 172 VAL A CA 1
ATOM 1362 C C . VAL A 1 172 ? 20.393 -8.426 -10.020 1.00 97.44 172 VAL A C 1
ATOM 1364 O O . VAL A 1 172 ? 21.403 -8.333 -9.326 1.00 97.44 172 VAL A O 1
ATOM 1367 N N . GLY A 1 173 ? 20.417 -8.977 -11.237 1.00 95.62 173 GLY A N 1
ATOM 1368 C CA . GLY A 1 173 ? 21.640 -9.489 -11.861 1.00 95.62 173 GLY A CA 1
ATOM 1369 C C . GLY A 1 173 ? 22.698 -8.405 -12.100 1.00 95.62 173 GLY A C 1
ATOM 1370 O O . GLY A 1 173 ? 23.888 -8.656 -11.922 1.00 95.62 173 GLY A O 1
ATOM 1371 N N . ALA A 1 174 ? 22.273 -7.186 -12.442 1.00 95.00 174 ALA A N 1
ATOM 1372 C CA . ALA A 1 174 ? 23.144 -6.021 -12.598 1.00 95.00 174 ALA A CA 1
ATOM 1373 C C . ALA A 1 174 ? 23.544 -5.357 -11.264 1.00 95.00 174 ALA A C 1
ATOM 1375 O O . ALA A 1 174 ? 24.335 -4.413 -11.272 1.00 95.00 174 ALA A O 1
ATOM 1376 N N . LYS A 1 175 ? 23.007 -5.832 -10.132 1.00 95.44 175 LYS A N 1
ATOM 1377 C CA . LYS A 1 175 ? 23.224 -5.301 -8.775 1.00 95.44 175 LYS A CA 1
ATOM 1378 C C . LYS A 1 175 ? 22.886 -3.815 -8.603 1.00 95.44 175 LYS A C 1
ATOM 1380 O O . LYS A 1 175 ? 23.538 -3.090 -7.847 1.00 95.44 175 LYS A O 1
ATOM 1385 N N . THR A 1 176 ? 21.875 -3.338 -9.327 1.00 94.12 176 THR A N 1
ATOM 1386 C CA . THR A 1 176 ? 21.448 -1.938 -9.279 1.00 94.12 176 THR A CA 1
ATOM 1387 C C . THR A 1 176 ? 20.002 -1.771 -9.726 1.00 94.12 176 THR A C 1
ATOM 1389 O O . THR A 1 176 ? 19.560 -2.387 -10.691 1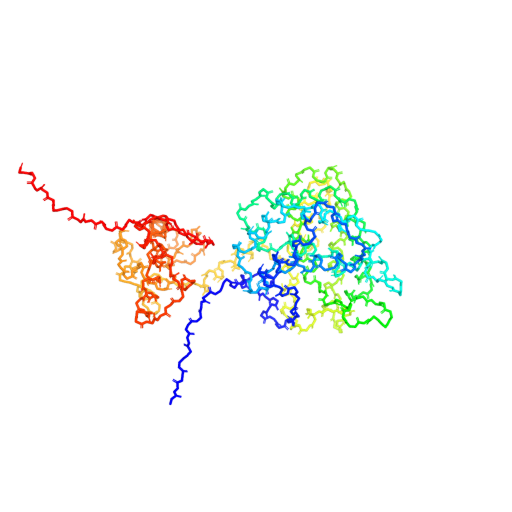.00 94.12 176 THR A O 1
ATOM 1392 N N . TRP A 1 177 ? 19.274 -0.873 -9.064 1.00 94.25 177 TRP A N 1
ATOM 1393 C CA . TRP A 1 177 ? 17.942 -0.435 -9.504 1.00 94.25 177 TRP A CA 1
ATOM 1394 C C . TRP A 1 177 ? 17.992 0.706 -10.524 1.00 94.25 177 TRP A C 1
ATOM 1396 O O . TRP A 1 177 ? 16.984 1.048 -11.148 1.00 94.25 177 TRP A O 1
ATOM 1406 N N . ARG A 1 178 ? 19.166 1.325 -10.687 1.00 93.06 178 ARG A N 1
ATOM 1407 C CA . ARG A 1 178 ? 19.359 2.462 -11.586 1.00 93.06 178 ARG A CA 1
ATOM 1408 C C . ARG A 1 178 ? 19.391 2.006 -13.032 1.00 93.06 178 ARG A C 1
ATOM 1410 O O . ARG A 1 178 ? 19.933 0.952 -13.351 1.00 93.06 178 ARG A O 1
ATOM 1417 N N . ASP A 1 179 ? 18.889 2.859 -13.911 1.00 93.25 179 ASP A N 1
ATOM 1418 C CA . ASP A 1 179 ? 19.082 2.670 -15.342 1.00 93.25 179 ASP A CA 1
ATOM 1419 C C . ASP A 1 179 ? 20.558 2.943 -15.678 1.00 93.25 179 ASP A C 1
ATOM 1421 O O . ASP A 1 179 ? 21.094 4.017 -15.372 1.00 93.25 179 ASP A O 1
ATOM 1425 N N . THR A 1 180 ? 21.221 1.939 -16.256 1.00 93.06 180 THR A N 1
ATOM 1426 C CA . THR A 1 180 ? 22.653 1.935 -16.590 1.00 93.06 180 THR A CA 1
ATOM 1427 C C . THR A 1 180 ? 22.947 2.451 -18.001 1.00 93.06 180 THR A C 1
ATOM 1429 O O . THR A 1 180 ? 24.069 2.310 -18.491 1.00 93.06 180 THR A O 1
ATOM 1432 N N . THR A 1 181 ? 21.968 3.075 -18.667 1.00 92.75 181 THR A N 1
ATOM 1433 C CA . THR A 1 181 ? 22.147 3.725 -19.972 1.00 92.75 181 THR A CA 1
ATOM 1434 C C . THR A 1 181 ? 23.296 4.739 -19.914 1.00 92.75 181 THR A C 1
ATOM 1436 O O . THR A 1 181 ? 23.267 5.658 -19.090 1.00 92.75 181 THR A O 1
ATOM 1439 N N . PRO A 1 182 ? 24.320 4.618 -20.783 1.00 91.00 182 PRO A N 1
ATOM 1440 C CA . PRO A 1 182 ? 25.444 5.547 -20.784 1.00 91.00 182 PRO A CA 1
ATOM 1441 C C . PRO A 1 182 ? 24.988 6.995 -20.981 1.00 91.00 182 PRO A C 1
ATOM 1443 O O . PRO A 1 182 ? 24.181 7.277 -21.865 1.00 91.00 182 PRO A O 1
ATOM 1446 N N . ASN A 1 183 ? 25.535 7.922 -20.193 1.00 88.38 183 ASN A N 1
ATOM 1447 C CA . ASN A 1 183 ? 25.199 9.351 -20.249 1.00 88.38 183 ASN A CA 1
ATOM 1448 C C . ASN A 1 183 ? 23.699 9.654 -20.062 1.00 88.38 183 ASN A C 1
ATOM 1450 O O . ASN A 1 183 ? 23.203 10.646 -20.598 1.00 88.38 183 ASN A O 1
ATOM 1454 N N . LEU A 1 184 ? 22.970 8.814 -19.316 1.00 87.69 184 LEU A N 1
ATOM 1455 C CA . LEU A 1 184 ? 21.566 9.069 -19.016 1.00 87.69 184 LEU A CA 1
ATOM 1456 C C . LEU A 1 184 ? 21.418 10.412 -18.272 1.00 87.69 184 LEU A C 1
ATOM 1458 O O . LEU A 1 184 ? 22.044 10.601 -17.224 1.00 87.69 184 LEU A O 1
ATOM 1462 N N . PRO A 1 185 ? 20.585 11.346 -18.770 1.00 85.12 185 PRO A N 1
ATOM 1463 C CA . PRO A 1 185 ? 20.318 12.599 -18.078 1.00 85.12 185 PRO A CA 1
ATOM 1464 C C . PRO A 1 185 ? 19.793 12.355 -16.653 1.00 85.12 185 PRO A C 1
ATOM 1466 O O . PRO A 1 185 ? 18.896 11.526 -16.489 1.00 85.12 185 PRO A O 1
ATOM 1469 N N . PRO A 1 186 ? 20.242 13.112 -15.630 1.00 84.44 186 PRO A N 1
ATOM 1470 C CA . PRO A 1 186 ? 19.790 12.922 -14.248 1.00 84.44 186 PRO A CA 1
ATOM 1471 C C . PRO A 1 186 ? 18.264 12.960 -14.079 1.00 84.44 186 PRO A C 1
ATOM 1473 O O . PRO A 1 186 ? 17.710 12.188 -13.308 1.00 84.44 186 PRO A O 1
ATOM 1476 N N . MET A 1 187 ? 17.565 13.789 -14.863 1.00 80.69 187 MET A N 1
ATOM 1477 C CA . MET A 1 187 ? 16.096 13.889 -14.857 1.00 80.69 187 MET A CA 1
ATOM 1478 C C . MET A 1 187 ? 15.366 12.610 -15.314 1.00 80.69 187 MET A C 1
ATOM 1480 O O . MET A 1 187 ? 14.166 12.461 -15.078 1.00 80.69 187 MET A O 1
ATOM 1484 N N . LEU A 1 188 ? 16.069 11.720 -16.023 1.00 82.94 188 LEU A N 1
ATOM 1485 C CA . LEU A 1 188 ? 15.556 10.434 -16.494 1.00 82.94 188 LEU A CA 1
ATOM 1486 C C . LEU A 1 188 ? 15.974 9.271 -15.588 1.00 82.94 188 LEU A C 1
ATOM 1488 O O . LEU A 1 188 ? 15.498 8.158 -15.802 1.00 82.94 188 LEU A O 1
ATOM 1492 N N . GLN A 1 189 ? 16.822 9.517 -14.586 1.00 87.31 189 GLN A N 1
ATOM 1493 C CA . GLN A 1 189 ? 17.223 8.505 -13.618 1.00 87.31 189 GLN A CA 1
ATOM 1494 C C . GLN A 1 189 ? 16.103 8.231 -12.603 1.00 87.31 189 GLN A C 1
ATOM 1496 O O . GLN A 1 189 ? 15.224 9.063 -12.368 1.00 87.31 189 GLN A O 1
ATOM 1501 N N . SER A 1 190 ? 16.139 7.036 -12.014 1.00 83.44 190 SER A N 1
ATOM 1502 C CA . SER A 1 190 ? 15.265 6.609 -10.932 1.00 83.44 190 SER A CA 1
ATOM 1503 C C . SER A 1 190 ? 16.063 6.302 -9.660 1.00 83.44 190 SER A C 1
ATOM 1505 O O . SER A 1 190 ? 17.023 5.544 -9.673 1.00 83.44 190 SER A O 1
ATOM 1507 N N . ASP A 1 191 ? 15.608 6.841 -8.544 1.00 77.25 191 ASP A N 1
ATOM 1508 C CA . ASP A 1 191 ? 15.817 6.449 -7.140 1.00 77.25 191 ASP A CA 1
ATOM 1509 C C . ASP A 1 191 ? 14.916 5.272 -6.695 1.00 77.25 191 ASP A C 1
ATOM 1511 O O . ASP A 1 191 ? 14.436 5.244 -5.566 1.00 77.25 191 ASP A O 1
ATOM 1515 N N . LEU A 1 192 ? 14.607 4.327 -7.592 1.00 89.44 192 LEU A N 1
ATOM 1516 C CA . LEU A 1 192 ? 13.930 3.090 -7.189 1.00 89.44 192 LEU A CA 1
ATOM 1517 C C . LEU A 1 192 ? 14.822 2.347 -6.183 1.00 89.44 192 LEU A C 1
ATOM 1519 O O . LEU A 1 192 ? 16.035 2.275 -6.382 1.00 89.44 192 LEU A O 1
ATOM 1523 N N . ASP A 1 193 ? 14.226 1.809 -5.123 1.00 89.38 193 ASP A N 1
ATOM 1524 C CA . ASP A 1 193 ? 14.931 1.070 -4.077 1.00 89.38 193 ASP A CA 1
ATOM 1525 C C . ASP A 1 193 ? 14.290 -0.299 -3.832 1.00 89.38 193 ASP A C 1
ATOM 1527 O O . ASP A 1 193 ? 13.116 -0.527 -4.145 1.00 89.38 193 ASP A O 1
ATOM 1531 N N . GLY A 1 194 ? 15.072 -1.231 -3.290 1.00 92.19 194 GLY A N 1
ATOM 1532 C CA . GLY A 1 194 ? 14.639 -2.613 -3.137 1.00 92.19 194 GLY A CA 1
ATOM 1533 C C . GLY A 1 194 ? 13.543 -2.782 -2.091 1.00 92.19 194 GLY A C 1
ATOM 1534 O O . GLY A 1 194 ? 12.659 -3.616 -2.276 1.00 92.19 194 GLY A O 1
ATOM 1535 N N . VAL A 1 195 ? 13.528 -1.959 -1.036 1.00 91.62 195 VAL A N 1
ATOM 1536 C CA . VAL A 1 195 ? 12.468 -1.997 -0.015 1.00 91.62 195 VAL A CA 1
ATOM 1537 C C . VAL A 1 195 ? 11.117 -1.708 -0.668 1.00 91.62 195 VAL A C 1
ATOM 1539 O O . VAL A 1 195 ? 10.161 -2.458 -0.465 1.00 91.62 195 VAL A O 1
ATOM 1542 N N . LEU A 1 196 ? 11.052 -0.677 -1.512 1.00 90.56 196 LEU A N 1
ATOM 1543 C CA . LEU A 1 196 ? 9.856 -0.314 -2.265 1.00 90.56 196 LEU A CA 1
ATOM 1544 C C . LEU A 1 196 ? 9.466 -1.390 -3.288 1.00 90.56 196 LEU A C 1
ATOM 1546 O O . LEU A 1 196 ? 8.286 -1.739 -3.368 1.00 90.56 196 LEU A O 1
ATOM 1550 N N . VAL A 1 197 ? 10.434 -1.949 -4.028 1.00 95.81 197 VAL A N 1
ATOM 1551 C CA . VAL A 1 197 ? 10.193 -3.027 -5.009 1.00 95.81 197 VAL A CA 1
ATOM 1552 C C . VAL A 1 197 ? 9.567 -4.249 -4.352 1.00 95.81 197 VAL A C 1
ATOM 1554 O O . VAL A 1 197 ? 8.490 -4.695 -4.759 1.00 95.81 197 VAL A O 1
ATOM 1557 N N . PHE A 1 198 ? 10.225 -4.784 -3.324 1.00 97.44 198 PHE A N 1
ATOM 1558 C CA . PHE A 1 198 ? 9.802 -6.032 -2.708 1.00 97.44 198 PHE A CA 1
ATOM 1559 C C . PHE A 1 198 ? 8.513 -5.871 -1.919 1.00 97.44 198 PHE A C 1
ATOM 1561 O O . PHE A 1 198 ? 7.641 -6.735 -2.024 1.00 97.44 198 PHE A O 1
ATOM 1568 N N . LYS A 1 199 ? 8.335 -4.752 -1.211 1.00 92.06 199 LYS A N 1
ATOM 1569 C CA . LYS A 1 199 ? 7.085 -4.485 -0.508 1.00 92.06 199 LYS A CA 1
ATOM 1570 C C . LYS A 1 199 ? 5.905 -4.354 -1.468 1.00 92.06 199 LYS A C 1
ATOM 1572 O O . LYS A 1 199 ? 4.917 -5.067 -1.311 1.00 92.06 199 LYS A O 1
ATOM 1577 N N . SER A 1 200 ? 5.999 -3.457 -2.454 1.00 95.50 200 SER A N 1
ATOM 1578 C CA . SER A 1 200 ? 4.854 -3.123 -3.315 1.00 95.50 200 SER A CA 1
ATOM 1579 C C . SER A 1 200 ? 4.351 -4.360 -4.052 1.00 95.50 200 SER A C 1
ATOM 1581 O O . SER A 1 200 ? 3.155 -4.639 -4.066 1.00 95.50 200 SER A O 1
ATOM 1583 N N . LEU A 1 201 ? 5.270 -5.160 -4.601 1.00 98.12 201 LEU A N 1
ATOM 1584 C CA . LEU A 1 201 ? 4.908 -6.368 -5.337 1.00 98.12 201 LEU A CA 1
ATOM 1585 C C . LEU A 1 201 ? 4.414 -7.487 -4.421 1.00 98.12 201 LEU A C 1
ATOM 1587 O O . LEU A 1 201 ? 3.425 -8.130 -4.764 1.00 98.12 201 LEU A O 1
ATOM 1591 N N . THR A 1 202 ? 5.023 -7.691 -3.247 1.00 97.25 202 THR A N 1
ATOM 1592 C CA . THR A 1 202 ? 4.514 -8.673 -2.270 1.00 97.25 202 THR A CA 1
ATOM 1593 C C . THR A 1 202 ? 3.075 -8.340 -1.884 1.00 97.25 202 THR A C 1
ATOM 1595 O O . THR A 1 202 ? 2.202 -9.208 -1.935 1.00 97.25 202 THR A O 1
ATOM 1598 N N . THR A 1 203 ? 2.798 -7.065 -1.597 1.00 95.25 203 THR A N 1
ATOM 1599 C CA . THR A 1 203 ? 1.448 -6.575 -1.311 1.00 95.25 203 THR A CA 1
ATOM 1600 C C . THR A 1 203 ? 0.509 -6.800 -2.492 1.00 95.25 203 THR A C 1
ATOM 1602 O O . THR A 1 203 ? -0.549 -7.399 -2.302 1.00 95.25 203 THR A O 1
ATOM 1605 N N . VAL A 1 204 ? 0.878 -6.391 -3.713 1.00 97.50 204 VAL A N 1
ATOM 1606 C CA . VAL A 1 204 ? 0.037 -6.591 -4.908 1.00 97.50 204 VAL A CA 1
ATOM 1607 C C . VAL A 1 204 ? -0.302 -8.068 -5.106 1.00 97.50 204 VAL A C 1
ATOM 1609 O O . VAL A 1 204 ? -1.474 -8.402 -5.267 1.00 97.50 204 VAL A O 1
ATOM 1612 N N . TYR A 1 205 ? 0.670 -8.977 -5.033 1.00 97.44 205 TYR A N 1
ATOM 1613 C CA . TYR A 1 205 ? 0.403 -10.403 -5.232 1.00 97.44 205 TYR A CA 1
ATOM 1614 C C . TYR A 1 205 ? -0.443 -11.015 -4.110 1.00 97.44 205 TYR A C 1
ATOM 1616 O O . TYR A 1 205 ? -1.349 -11.799 -4.393 1.00 97.44 205 TYR A O 1
ATOM 1624 N N . LEU A 1 206 ? -0.233 -10.621 -2.849 1.00 92.50 206 LEU A N 1
ATOM 1625 C CA . LEU A 1 206 ? -1.108 -11.032 -1.745 1.00 92.50 206 LEU A CA 1
ATOM 1626 C C . LEU A 1 206 ? -2.550 -10.555 -1.969 1.00 92.50 206 LEU A C 1
ATOM 1628 O O . LEU A 1 206 ? -3.503 -11.311 -1.777 1.00 92.50 206 LEU A O 1
ATOM 1632 N N . GLN A 1 207 ? -2.724 -9.304 -2.392 1.00 93.12 207 GLN A N 1
ATOM 1633 C CA . GLN A 1 207 ? -4.030 -8.712 -2.673 1.00 93.12 207 GLN A CA 1
ATOM 1634 C C . GLN A 1 207 ? -4.711 -9.349 -3.893 1.00 93.12 207 GLN A C 1
ATOM 1636 O O . GLN A 1 207 ? -5.930 -9.542 -3.878 1.00 93.12 207 GLN A O 1
ATOM 1641 N N . TYR A 1 208 ? -3.937 -9.715 -4.910 1.00 93.31 208 TYR A N 1
ATOM 1642 C CA . TYR A 1 208 ? -4.393 -10.426 -6.097 1.00 93.31 208 TYR A CA 1
ATOM 1643 C C . TYR A 1 208 ? -4.886 -11.840 -5.749 1.00 93.31 208 TYR A C 1
ATOM 1645 O O . TYR A 1 208 ? -6.054 -12.148 -5.980 1.00 93.31 208 TYR A O 1
ATOM 1653 N N . LEU A 1 209 ? -4.075 -12.654 -5.062 1.00 89.88 209 LEU A N 1
ATOM 1654 C CA . LEU A 1 209 ? -4.449 -14.013 -4.630 1.00 89.88 209 LEU A CA 1
ATOM 1655 C C . LEU A 1 209 ? -5.620 -14.032 -3.637 1.00 89.88 209 LEU A C 1
ATOM 1657 O O . LEU A 1 209 ? -6.411 -14.977 -3.585 1.00 89.88 209 LEU A O 1
ATOM 1661 N N . ASN A 1 210 ? -5.762 -12.981 -2.828 1.00 87.56 210 ASN A N 1
ATOM 1662 C CA . ASN A 1 210 ? -6.913 -12.854 -1.941 1.00 87.56 210 ASN A CA 1
ATOM 1663 C C . ASN A 1 210 ? -8.229 -12.672 -2.711 1.00 87.56 210 ASN A C 1
ATOM 1665 O O . ASN A 1 210 ? -9.258 -13.155 -2.232 1.00 87.56 210 ASN A O 1
ATOM 1669 N N . ARG A 1 211 ? -8.191 -12.020 -3.881 1.00 88.31 211 ARG A N 1
ATOM 1670 C CA . ARG A 1 211 ? -9.361 -11.724 -4.726 1.00 88.31 211 ARG A CA 1
ATOM 1671 C C . ARG A 1 211 ? -9.661 -12.832 -5.731 1.00 88.31 211 ARG A C 1
ATOM 1673 O O . ARG A 1 211 ? -10.819 -13.213 -5.872 1.00 88.31 211 ARG A O 1
ATOM 1680 N N . PHE A 1 212 ? -8.637 -13.377 -6.378 1.00 88.44 212 PHE A N 1
ATOM 1681 C CA . PHE A 1 212 ? -8.768 -14.389 -7.423 1.00 88.44 212 PHE A CA 1
ATOM 1682 C C . PHE A 1 212 ? -8.344 -15.754 -6.883 1.00 88.44 212 PHE A C 1
ATOM 1684 O O . PHE A 1 212 ? -7.187 -16.153 -6.970 1.00 88.44 212 PHE A O 1
ATOM 1691 N N . LYS A 1 213 ? -9.298 -16.483 -6.291 1.00 85.69 213 LYS A N 1
ATOM 1692 C CA . LYS A 1 213 ? -9.035 -17.798 -5.672 1.00 85.69 213 LYS A CA 1
ATOM 1693 C C . LYS A 1 213 ? -8.572 -18.854 -6.676 1.00 85.69 213 LYS A C 1
ATOM 1695 O O . LYS A 1 213 ? -7.793 -19.725 -6.312 1.00 85.69 213 LYS A O 1
ATOM 1700 N N . ASP A 1 214 ? -8.999 -18.733 -7.930 1.00 87.25 214 ASP A N 1
ATOM 1701 C CA . ASP A 1 214 ? -8.594 -19.618 -9.024 1.00 87.25 214 ASP A CA 1
ATOM 1702 C C . ASP A 1 214 ? -7.321 -19.147 -9.755 1.00 87.25 214 ASP A C 1
ATOM 1704 O O . ASP A 1 214 ? -6.907 -19.805 -10.708 1.00 87.25 214 ASP A O 1
ATOM 1708 N N . ALA A 1 215 ? -6.669 -18.058 -9.318 1.00 89.00 215 ALA A N 1
ATOM 1709 C CA . ALA A 1 215 ? -5.530 -17.458 -10.026 1.00 89.00 215 ALA A CA 1
ATOM 1710 C C . ALA A 1 215 ? -4.402 -18.457 -10.309 1.00 89.00 215 ALA A C 1
ATOM 1712 O O . ALA A 1 215 ? -3.870 -18.494 -11.406 1.00 89.00 215 ALA A O 1
ATOM 1713 N N . ILE A 1 216 ? -4.067 -19.324 -9.351 1.00 89.00 216 ILE A N 1
ATOM 1714 C CA . ILE A 1 216 ? -2.985 -20.312 -9.514 1.00 89.00 216 ILE A CA 1
ATOM 1715 C C . ILE A 1 216 ? -3.376 -21.432 -10.484 1.00 89.00 216 ILE A C 1
ATOM 1717 O O . ILE A 1 216 ? -2.524 -22.011 -11.154 1.00 89.00 216 ILE A O 1
ATOM 1721 N N . LYS A 1 217 ? -4.671 -21.737 -10.587 1.00 87.88 217 LYS A N 1
ATOM 1722 C CA . LYS A 1 217 ? -5.183 -22.700 -11.563 1.00 87.88 217 LYS A CA 1
ATOM 1723 C C . LYS A 1 217 ? -5.201 -22.102 -12.971 1.00 87.88 217 LYS A C 1
ATOM 1725 O O . LYS A 1 217 ? -4.930 -22.822 -13.927 1.00 87.88 217 LYS A O 1
ATOM 1730 N N . GLN A 1 218 ? -5.558 -20.824 -13.087 1.00 90.12 218 GLN A N 1
ATOM 1731 C CA . GLN A 1 218 ? -5.604 -20.087 -14.352 1.00 90.12 218 GLN A CA 1
ATOM 1732 C C . GLN A 1 218 ? -4.201 -19.760 -14.869 1.00 90.12 218 GLN A C 1
ATOM 1734 O O . GLN A 1 218 ? -3.956 -19.895 -16.063 1.00 90.12 218 GLN A O 1
ATOM 1739 N N . HIS A 1 219 ? -3.276 -19.465 -13.955 1.00 93.62 219 HIS A N 1
ATOM 1740 C CA . HIS A 1 219 ? -1.893 -19.095 -14.238 1.00 93.62 219 HIS A CA 1
ATOM 1741 C C . HIS A 1 219 ? -0.909 -20.002 -13.477 1.00 93.62 219 HIS A C 1
ATOM 1743 O O . HIS A 1 219 ? -0.365 -19.614 -12.437 1.00 93.62 219 HIS A O 1
ATOM 1749 N N . PRO A 1 220 ? -0.663 -21.240 -13.952 1.00 88.69 220 PRO A N 1
ATOM 1750 C CA . PRO A 1 220 ? 0.189 -22.204 -13.247 1.00 88.69 220 PRO A CA 1
ATOM 1751 C C . PRO A 1 220 ? 1.649 -21.759 -13.083 1.00 88.69 220 PRO A C 1
ATOM 1753 O O . PRO A 1 220 ? 2.345 -22.223 -12.178 1.00 88.69 220 PRO A O 1
ATOM 1756 N N . ASP A 1 221 ? 2.132 -20.863 -13.946 1.00 92.31 221 ASP A N 1
ATOM 1757 C CA . ASP A 1 221 ? 3.495 -20.330 -13.905 1.00 92.31 221 ASP A CA 1
ATOM 1758 C C . ASP A 1 221 ? 3.708 -19.307 -12.772 1.00 92.31 221 ASP A C 1
ATOM 1760 O O . ASP A 1 221 ? 4.861 -19.038 -12.411 1.00 92.31 221 ASP A O 1
ATOM 1764 N N . LEU A 1 222 ? 2.626 -18.800 -12.161 1.00 94.25 222 LEU A N 1
ATOM 1765 C CA . LEU A 1 222 ? 2.670 -17.868 -11.030 1.00 94.25 222 LEU A CA 1
ATOM 1766 C C . LEU A 1 222 ? 3.476 -18.447 -9.868 1.00 94.25 222 LEU A C 1
ATOM 1768 O O . LEU A 1 222 ? 4.256 -17.743 -9.231 1.00 94.25 222 LEU A O 1
ATOM 1772 N N . ALA A 1 223 ? 3.348 -19.752 -9.616 1.00 92.31 223 ALA A N 1
ATOM 1773 C CA . ALA A 1 223 ? 4.140 -20.418 -8.591 1.00 92.31 223 ALA A CA 1
ATOM 1774 C C . ALA A 1 223 ? 5.641 -20.348 -8.882 1.00 92.31 223 ALA A C 1
ATOM 1776 O O . ALA A 1 223 ? 6.423 -20.021 -7.993 1.00 92.31 223 ALA A O 1
ATOM 1777 N N . GLY A 1 224 ? 6.041 -20.569 -10.136 1.00 93.19 224 GLY A N 1
ATOM 1778 C CA . GLY A 1 224 ? 7.427 -20.383 -10.561 1.00 93.19 224 GLY A CA 1
ATOM 1779 C C . GLY A 1 224 ? 7.881 -18.931 -10.418 1.00 93.19 224 GLY A C 1
ATOM 1780 O O . GLY A 1 224 ? 8.952 -18.680 -9.877 1.00 93.19 224 GLY A O 1
ATOM 1781 N N . PHE A 1 225 ? 7.041 -17.969 -10.819 1.00 96.19 225 PHE A N 1
ATOM 1782 C CA . PHE A 1 225 ? 7.353 -16.542 -10.682 1.00 96.19 225 PHE A CA 1
ATOM 1783 C C . PHE A 1 225 ? 7.633 -16.140 -9.235 1.00 96.19 225 PHE A C 1
ATOM 1785 O O . PHE A 1 225 ? 8.636 -15.493 -8.956 1.00 96.19 225 PHE A O 1
ATOM 1792 N N . ILE A 1 226 ? 6.758 -16.523 -8.305 1.00 97.19 226 ILE A N 1
ATOM 1793 C CA . ILE A 1 226 ? 6.878 -16.134 -6.896 1.00 97.19 226 ILE A CA 1
ATOM 1794 C C . ILE A 1 226 ? 8.126 -16.757 -6.256 1.00 97.19 226 ILE A C 1
ATOM 1796 O O . ILE A 1 226 ? 8.754 -16.135 -5.400 1.00 97.19 226 ILE A O 1
ATOM 1800 N N . GLN A 1 227 ? 8.538 -17.941 -6.713 1.00 95.62 227 GLN A N 1
ATOM 1801 C CA . GLN A 1 227 ? 9.799 -18.560 -6.303 1.00 95.62 227 GLN A CA 1
ATOM 1802 C C . GLN A 1 227 ? 11.016 -17.802 -6.855 1.00 95.62 227 GLN A C 1
ATOM 1804 O O . GLN A 1 227 ? 11.957 -17.543 -6.102 1.00 95.62 227 GLN A O 1
ATOM 1809 N N . ASP A 1 228 ? 10.986 -17.379 -8.122 1.00 96.94 228 ASP A N 1
ATOM 1810 C CA . ASP A 1 228 ? 12.036 -16.529 -8.702 1.00 96.94 228 ASP A CA 1
ATOM 1811 C C . ASP A 1 228 ? 12.117 -15.179 -7.973 1.00 96.94 228 ASP A C 1
ATOM 1813 O O . ASP A 1 228 ? 13.201 -14.725 -7.610 1.00 96.94 228 ASP A O 1
ATOM 1817 N N . PHE A 1 229 ? 10.966 -14.579 -7.665 1.00 98.31 229 PHE A N 1
ATOM 1818 C CA . PHE A 1 229 ? 10.860 -13.330 -6.917 1.00 98.31 229 PHE A CA 1
ATOM 1819 C C . PHE A 1 229 ? 11.441 -13.446 -5.499 1.00 98.31 229 PHE A C 1
ATOM 1821 O O . PHE A 1 229 ? 12.217 -12.586 -5.075 1.00 98.31 229 PHE A O 1
ATOM 1828 N N . ALA A 1 230 ? 11.156 -14.546 -4.794 1.00 97.94 230 ALA A N 1
ATOM 1829 C CA . ALA A 1 230 ? 11.777 -14.856 -3.507 1.00 97.94 230 ALA A CA 1
ATOM 1830 C C . ALA A 1 230 ? 13.293 -15.075 -3.620 1.00 97.94 230 ALA A C 1
ATOM 1832 O O . ALA A 1 230 ? 14.056 -14.630 -2.758 1.00 97.94 230 ALA A O 1
ATOM 1833 N N . SER A 1 231 ? 13.758 -15.714 -4.696 1.00 98.06 231 SER A N 1
ATOM 1834 C CA . SER A 1 231 ? 15.190 -15.853 -4.968 1.00 98.06 231 SER A CA 1
ATOM 1835 C C . SER A 1 231 ? 15.856 -14.492 -5.185 1.00 98.06 231 SER A C 1
ATOM 1837 O O . SER A 1 231 ? 16.896 -14.228 -4.584 1.00 98.06 231 SER A O 1
ATOM 1839 N N . TRP A 1 232 ? 15.254 -13.606 -5.983 1.00 98.44 232 TRP A N 1
ATOM 1840 C CA . TRP A 1 232 ? 15.764 -12.251 -6.211 1.00 98.44 232 TRP A CA 1
ATOM 1841 C C . TRP A 1 232 ? 15.834 -11.432 -4.924 1.00 98.44 232 TRP A C 1
ATOM 1843 O O . TRP A 1 232 ? 16.836 -10.754 -4.697 1.00 98.44 232 TRP A O 1
ATOM 1853 N N . PHE A 1 233 ? 14.827 -11.540 -4.052 1.00 98.44 233 PHE A N 1
ATOM 1854 C CA . PHE A 1 233 ? 14.862 -10.922 -2.727 1.00 98.44 233 PHE A CA 1
ATOM 1855 C C . PHE A 1 233 ? 16.037 -11.429 -1.895 1.00 98.44 233 PHE A C 1
ATOM 1857 O O . PHE A 1 233 ? 16.751 -10.632 -1.295 1.00 98.44 233 PHE A O 1
ATOM 1864 N N . ASN A 1 234 ? 16.274 -12.742 -1.873 1.00 97.81 234 ASN A N 1
ATOM 1865 C CA . ASN A 1 234 ? 17.383 -13.318 -1.117 1.00 97.81 234 ASN A CA 1
ATOM 1866 C C . ASN A 1 234 ? 18.748 -12.874 -1.656 1.00 97.81 234 ASN A C 1
ATOM 1868 O O . ASN A 1 234 ? 19.629 -12.559 -0.856 1.00 97.81 234 ASN A O 1
ATOM 1872 N N . THR A 1 235 ? 18.915 -12.802 -2.981 1.00 97.75 235 THR A N 1
ATOM 1873 C CA . THR A 1 235 ? 20.128 -12.265 -3.616 1.00 97.75 235 THR A CA 1
ATOM 1874 C C . THR A 1 235 ? 20.344 -10.801 -3.242 1.00 97.75 235 THR A C 1
ATOM 1876 O O . THR A 1 235 ? 21.407 -10.456 -2.730 1.00 97.75 235 THR A O 1
ATOM 1879 N N . TRP A 1 236 ? 19.327 -9.954 -3.421 1.00 97.81 236 TRP A N 1
ATOM 1880 C CA . TRP A 1 236 ? 19.401 -8.538 -3.059 1.00 97.81 236 TRP A CA 1
ATOM 1881 C C . TRP A 1 236 ? 19.692 -8.346 -1.566 1.00 97.81 236 TRP A C 1
ATOM 1883 O O . TRP A 1 236 ? 20.621 -7.622 -1.220 1.00 97.81 236 TRP A O 1
ATOM 1893 N N . ALA A 1 237 ? 18.967 -9.041 -0.683 1.00 96.50 237 ALA A N 1
ATOM 1894 C CA . ALA A 1 237 ? 19.141 -8.964 0.767 1.00 96.50 237 ALA A CA 1
ATOM 1895 C C . ALA A 1 237 ? 20.556 -9.377 1.200 1.00 96.50 237 ALA A C 1
ATOM 1897 O O . ALA A 1 237 ? 21.145 -8.737 2.069 1.00 96.50 237 ALA A O 1
ATOM 1898 N N . ALA A 1 238 ? 21.119 -10.426 0.590 1.00 95.56 238 ALA A N 1
ATOM 1899 C CA . ALA A 1 238 ? 22.495 -10.841 0.844 1.00 95.56 238 ALA A CA 1
ATOM 1900 C C . ALA A 1 238 ? 23.501 -9.772 0.389 1.00 95.56 238 ALA A C 1
ATOM 1902 O O . ALA A 1 238 ? 24.413 -9.437 1.145 1.00 95.56 238 ALA A O 1
ATOM 1903 N N . ASP A 1 239 ? 23.307 -9.197 -0.799 1.00 95.81 239 ASP A N 1
ATOM 1904 C CA . ASP A 1 239 ? 24.217 -8.206 -1.372 1.00 95.81 239 ASP A CA 1
ATOM 1905 C C . ASP A 1 239 ? 24.164 -6.840 -0.657 1.00 95.81 239 ASP A C 1
ATOM 1907 O O . ASP A 1 239 ? 25.198 -6.183 -0.531 1.00 95.81 239 ASP A O 1
ATOM 1911 N N . VAL A 1 240 ? 23.002 -6.395 -0.156 1.00 94.81 240 VAL A N 1
ATOM 1912 C CA . VAL A 1 240 ? 22.914 -5.165 0.662 1.00 94.81 240 VAL A CA 1
ATOM 1913 C C . VAL A 1 240 ? 23.432 -5.373 2.084 1.00 94.81 240 VAL A C 1
ATOM 1915 O O . VAL A 1 240 ? 23.792 -4.398 2.740 1.00 94.81 240 VAL A O 1
ATOM 1918 N N . CYS A 1 241 ? 23.459 -6.614 2.583 1.00 92.25 241 CYS A N 1
ATOM 1919 C CA . CYS A 1 241 ? 23.991 -6.961 3.903 1.00 92.25 241 CYS A CA 1
ATOM 1920 C C . CYS A 1 241 ? 25.468 -7.361 3.900 1.00 92.25 241 CYS A C 1
ATOM 1922 O O . CYS A 1 241 ? 26.025 -7.516 4.992 1.00 92.25 241 CYS A O 1
ATOM 1924 N N . SER A 1 242 ? 26.092 -7.544 2.734 1.00 93.00 242 SER A N 1
ATOM 1925 C CA . SER A 1 242 ? 27.518 -7.853 2.650 1.00 93.00 242 SER A CA 1
ATOM 1926 C C . SER A 1 242 ? 28.368 -6.696 3.179 1.00 93.00 242 SER A C 1
ATOM 1928 O O . SER A 1 242 ? 27.908 -5.556 3.279 1.00 93.00 242 SER A O 1
ATOM 1930 N N . ASP A 1 243 ? 29.614 -6.997 3.534 1.00 88.31 243 ASP A N 1
ATOM 1931 C CA . ASP A 1 243 ? 30.586 -6.007 3.991 1.00 88.31 243 ASP A CA 1
ATOM 1932 C C . ASP A 1 243 ? 31.843 -6.062 3.099 1.00 88.31 243 ASP A C 1
ATOM 1934 O O . ASP A 1 243 ? 32.586 -7.047 3.170 1.00 88.31 243 ASP A O 1
ATOM 1938 N N . PRO A 1 244 ? 32.066 -5.069 2.213 1.00 89.56 244 PRO A N 1
ATOM 1939 C CA . PRO A 1 244 ? 31.175 -3.940 1.916 1.00 89.56 244 PRO A CA 1
ATOM 1940 C C . PRO A 1 244 ? 29.903 -4.373 1.147 1.00 89.56 244 PRO A C 1
ATOM 1942 O O . PRO A 1 244 ? 29.900 -5.438 0.515 1.00 89.56 244 PRO A O 1
ATOM 1945 N N . PRO A 1 245 ? 28.818 -3.571 1.155 1.00 92.56 245 PRO A N 1
ATOM 1946 C CA . PRO A 1 245 ? 27.627 -3.845 0.349 1.00 92.56 245 PRO A CA 1
ATOM 1947 C C . PRO A 1 245 ? 27.967 -3.903 -1.142 1.00 92.56 245 PRO A C 1
ATOM 1949 O O . PRO A 1 245 ? 28.660 -3.027 -1.658 1.00 92.56 245 PRO A O 1
ATOM 1952 N N . THR A 1 246 ? 27.482 -4.930 -1.841 1.00 94.62 246 THR A N 1
ATOM 1953 C CA . THR A 1 246 ? 27.745 -5.111 -3.284 1.00 94.62 246 THR A CA 1
ATOM 1954 C C . THR A 1 246 ? 26.579 -4.698 -4.176 1.00 94.62 246 THR A C 1
ATOM 1956 O O . THR A 1 246 ? 26.741 -4.643 -5.394 1.00 94.62 246 THR A O 1
ATOM 1959 N N . PHE A 1 247 ? 25.427 -4.377 -3.585 1.00 95.12 247 PHE A N 1
ATOM 1960 C CA . PHE A 1 247 ? 24.269 -3.826 -4.284 1.00 95.12 247 PHE A CA 1
ATOM 1961 C C . PHE A 1 247 ? 24.133 -2.329 -4.006 1.00 95.12 247 PHE A C 1
ATOM 1963 O O . PHE A 1 247 ? 24.177 -1.904 -2.850 1.00 95.12 247 PHE A O 1
ATOM 1970 N N . HIS A 1 248 ? 23.902 -1.532 -5.051 1.00 86.31 248 HIS A N 1
ATOM 1971 C CA . HIS A 1 248 ? 23.651 -0.097 -4.894 1.00 86.31 248 HIS A CA 1
ATOM 1972 C C . HIS A 1 248 ? 22.189 0.175 -4.502 1.00 86.31 248 HIS A C 1
ATOM 1974 O O . HIS A 1 248 ? 21.302 0.152 -5.356 1.00 86.31 248 HIS A O 1
ATOM 1980 N N . ASP A 1 249 ? 21.936 0.435 -3.217 1.00 90.62 249 ASP A N 1
ATOM 1981 C CA . ASP A 1 249 ? 20.587 0.630 -2.660 1.00 90.62 249 ASP A CA 1
ATOM 1982 C C . ASP A 1 249 ? 20.578 1.662 -1.519 1.00 90.62 249 ASP A C 1
ATOM 1984 O O . ASP A 1 249 ? 21.545 1.771 -0.764 1.00 90.62 249 ASP A O 1
ATOM 1988 N N . THR A 1 250 ? 19.482 2.404 -1.349 1.00 86.50 250 THR A N 1
ATOM 1989 C CA . THR A 1 250 ? 19.332 3.396 -0.274 1.00 86.50 250 THR A CA 1
ATOM 1990 C C . THR A 1 250 ? 19.327 2.755 1.116 1.00 86.50 250 THR A C 1
ATOM 1992 O O . THR A 1 250 ? 19.808 3.379 2.063 1.00 86.50 250 THR A O 1
ATOM 1995 N N . VAL A 1 251 ? 18.870 1.501 1.247 1.00 84.88 251 VAL A N 1
ATOM 1996 C CA . VAL A 1 251 ? 18.847 0.759 2.521 1.00 84.88 251 VAL A CA 1
ATOM 1997 C C . VAL A 1 251 ? 20.251 0.490 3.073 1.00 84.88 251 VAL A C 1
ATOM 1999 O O . VAL A 1 251 ? 20.417 0.233 4.264 1.00 84.88 251 VAL A O 1
ATOM 2002 N N . THR A 1 252 ? 21.286 0.572 2.229 1.00 88.38 252 THR A N 1
ATOM 2003 C CA . THR A 1 252 ? 22.685 0.416 2.658 1.00 88.38 252 THR A CA 1
ATOM 2004 C C . THR A 1 252 ? 23.193 1.589 3.498 1.00 88.38 252 THR A C 1
ATOM 2006 O O . THR A 1 252 ? 24.180 1.421 4.209 1.00 88.38 252 THR A O 1
ATOM 2009 N N . ASN A 1 253 ? 22.504 2.738 3.464 1.00 84.81 253 ASN A N 1
ATOM 2010 C CA . ASN A 1 253 ? 22.823 3.908 4.286 1.00 84.81 253 ASN A CA 1
ATOM 2011 C C . ASN A 1 253 ? 22.339 3.771 5.739 1.00 84.81 253 ASN A C 1
ATOM 2013 O O . ASN A 1 253 ? 22.814 4.504 6.604 1.00 84.81 253 ASN A O 1
ATOM 2017 N N . ALA A 1 254 ? 21.387 2.871 6.007 1.00 79.12 254 ALA A N 1
ATOM 2018 C CA . ALA A 1 254 ? 20.911 2.602 7.359 1.00 79.12 254 ALA A CA 1
ATOM 2019 C C . ALA A 1 254 ? 21.954 1.810 8.161 1.00 79.12 254 ALA A C 1
ATOM 2021 O O . ALA A 1 254 ? 22.764 1.064 7.600 1.00 79.12 254 ALA A O 1
ATOM 2022 N N . ASP A 1 255 ? 21.908 1.916 9.490 1.00 83.00 255 ASP A N 1
ATOM 2023 C CA . ASP A 1 255 ? 22.776 1.109 10.340 1.00 83.00 255 ASP A CA 1
ATOM 2024 C C . ASP A 1 255 ? 22.482 -0.403 10.172 1.00 83.00 255 ASP A C 1
ATOM 2026 O O . ASP A 1 255 ? 21.364 -0.803 9.815 1.00 83.00 255 ASP A O 1
ATOM 2030 N N . PRO A 1 256 ? 23.462 -1.288 10.439 1.00 83.38 256 PRO A N 1
ATOM 2031 C CA . PRO A 1 256 ? 23.304 -2.717 10.187 1.00 83.38 256 PRO A CA 1
ATOM 2032 C C . PRO A 1 256 ? 22.147 -3.389 10.937 1.00 83.38 256 PRO A C 1
ATOM 2034 O O . PRO A 1 256 ? 21.620 -4.381 10.428 1.00 83.38 256 PRO A O 1
ATOM 2037 N N . ALA A 1 257 ? 21.767 -2.908 12.126 1.00 77.94 257 ALA A N 1
ATOM 2038 C CA . ALA A 1 257 ? 20.682 -3.499 12.905 1.00 77.94 257 ALA A CA 1
ATOM 2039 C C . ALA A 1 257 ? 19.325 -3.126 12.301 1.00 77.94 257 ALA A C 1
ATOM 2041 O O . ALA A 1 257 ? 18.505 -4.011 12.046 1.00 77.94 257 ALA A O 1
ATOM 2042 N N . THR A 1 258 ? 19.133 -1.849 11.973 1.00 77.25 258 THR A N 1
ATOM 2043 C CA . THR A 1 258 ? 17.910 -1.363 11.328 1.00 77.25 258 THR A CA 1
ATOM 2044 C C . THR A 1 258 ? 17.728 -1.954 9.934 1.00 77.25 258 THR A C 1
ATOM 2046 O O . THR A 1 258 ? 16.645 -2.439 9.605 1.00 77.25 258 THR A O 1
ATOM 2049 N N . ARG A 1 259 ? 18.807 -2.040 9.142 1.00 83.62 259 ARG A N 1
ATOM 2050 C CA . ARG A 1 259 ? 18.794 -2.721 7.838 1.00 83.62 259 ARG A CA 1
ATOM 2051 C C . ARG A 1 259 ? 18.318 -4.170 7.963 1.00 83.62 259 ARG A C 1
ATOM 2053 O O . ARG A 1 259 ? 17.451 -4.596 7.209 1.00 83.62 259 ARG A O 1
ATOM 2060 N N . ARG A 1 260 ? 18.839 -4.933 8.934 1.00 83.06 260 ARG A N 1
ATOM 2061 C CA . ARG A 1 260 ? 18.399 -6.323 9.171 1.00 83.06 260 ARG A CA 1
ATOM 2062 C C . ARG A 1 260 ? 16.933 -6.400 9.586 1.00 83.06 260 ARG A C 1
ATOM 2064 O O . ARG A 1 260 ? 16.243 -7.311 9.144 1.00 83.06 260 ARG A O 1
ATOM 2071 N N . LEU A 1 261 ? 16.459 -5.469 10.410 1.00 78.12 261 LEU A N 1
ATOM 2072 C CA . LEU A 1 261 ? 15.069 -5.436 10.858 1.00 78.12 261 LEU A CA 1
ATOM 2073 C C . LEU A 1 261 ? 14.106 -5.208 9.683 1.00 78.12 261 LEU A C 1
ATOM 2075 O O . LEU A 1 261 ? 13.168 -5.987 9.518 1.00 78.12 261 LEU A O 1
ATOM 2079 N N . VAL A 1 262 ? 14.381 -4.219 8.826 1.00 80.81 262 VAL A N 1
ATOM 2080 C CA . VAL A 1 262 ? 13.582 -3.945 7.615 1.00 80.81 262 VAL A CA 1
ATOM 2081 C C . VAL A 1 262 ? 13.557 -5.161 6.685 1.00 80.81 262 VAL A C 1
ATOM 2083 O O . VAL A 1 262 ? 12.492 -5.577 6.231 1.00 80.81 262 VAL A O 1
ATOM 2086 N N . LEU A 1 263 ? 14.717 -5.779 6.438 1.00 87.12 263 LEU A N 1
ATOM 2087 C CA . LEU A 1 263 ? 14.810 -6.970 5.590 1.00 87.12 263 LEU A CA 1
ATOM 2088 C C . LEU A 1 263 ? 14.076 -8.175 6.185 1.00 87.12 263 LEU A C 1
ATOM 2090 O O . LEU A 1 263 ? 13.443 -8.922 5.446 1.00 87.12 263 LEU A O 1
ATOM 2094 N N . ASN A 1 264 ? 14.128 -8.369 7.502 1.00 82.94 264 ASN A N 1
ATOM 2095 C CA . ASN A 1 264 ? 13.398 -9.452 8.156 1.00 82.94 264 ASN A CA 1
ATOM 2096 C C . ASN A 1 264 ? 11.883 -9.260 8.034 1.00 82.94 264 ASN A C 1
ATOM 2098 O O . ASN A 1 264 ? 11.191 -10.223 7.724 1.00 82.94 264 ASN A O 1
ATOM 2102 N N . GLN A 1 265 ? 11.375 -8.034 8.192 1.00 80.88 265 GLN A N 1
ATOM 2103 C CA . GLN A 1 265 ? 9.947 -7.748 8.024 1.00 80.88 265 GLN A CA 1
ATOM 2104 C C . GLN A 1 265 ? 9.470 -8.059 6.596 1.00 80.88 265 GLN A C 1
ATOM 2106 O O . GLN A 1 265 ? 8.481 -8.766 6.409 1.00 80.88 265 GLN A O 1
ATOM 2111 N N . LEU A 1 266 ? 10.213 -7.601 5.581 1.00 85.00 266 LEU A N 1
ATOM 2112 C CA . LEU A 1 266 ? 9.914 -7.919 4.179 1.00 85.00 266 LEU A CA 1
ATOM 2113 C C . LEU A 1 266 ? 9.968 -9.425 3.908 1.00 85.00 266 LEU A C 1
ATOM 2115 O O . LEU A 1 266 ? 9.139 -9.955 3.170 1.00 85.00 266 LEU A O 1
ATOM 2119 N N . ARG A 1 267 ? 10.930 -10.123 4.525 1.00 94.19 267 ARG A N 1
ATOM 2120 C CA . ARG A 1 267 ? 11.061 -11.576 4.409 1.00 94.19 267 ARG A CA 1
ATOM 2121 C C . ARG A 1 267 ? 9.839 -12.294 4.961 1.00 94.19 267 ARG A C 1
ATOM 2123 O O . ARG A 1 267 ? 9.349 -13.202 4.306 1.00 94.19 267 ARG A O 1
ATOM 2130 N N . GLU A 1 268 ? 9.322 -11.885 6.118 1.00 85.31 268 GLU A N 1
ATOM 2131 C CA . GLU A 1 268 ? 8.134 -12.515 6.702 1.00 85.31 268 GLU A CA 1
ATOM 2132 C C . GLU A 1 268 ? 6.895 -12.377 5.802 1.00 85.31 268 GLU A C 1
ATOM 2134 O O . GLU A 1 268 ? 6.132 -13.335 5.640 1.00 85.31 268 GLU A O 1
ATOM 2139 N N . GLU A 1 269 ? 6.6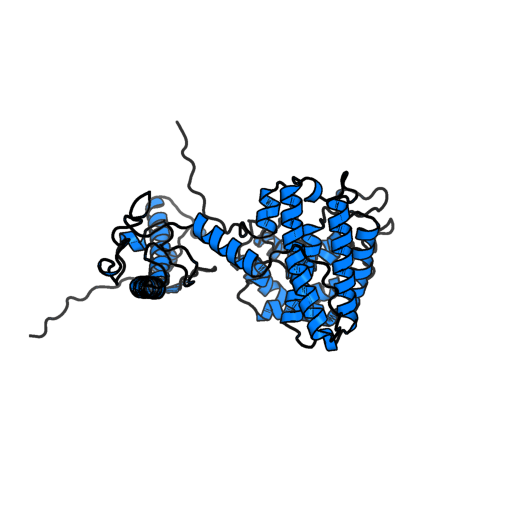99 -11.209 5.187 1.00 83.75 269 GLU A N 1
ATOM 2140 C CA . GLU A 1 269 ? 5.593 -10.980 4.249 1.00 83.75 269 GLU A CA 1
ATOM 2141 C C . GLU A 1 269 ? 5.752 -11.796 2.960 1.00 83.75 269 GLU A C 1
ATOM 2143 O O . GLU A 1 269 ? 4.785 -12.393 2.474 1.00 83.75 269 GLU A O 1
ATOM 2148 N N . LEU A 1 270 ? 6.975 -11.881 2.435 1.00 94.19 270 LEU A N 1
ATOM 2149 C CA . LEU A 1 270 ? 7.282 -12.658 1.239 1.00 94.19 270 LEU A CA 1
ATOM 2150 C C . LEU A 1 270 ? 7.171 -14.169 1.483 1.00 94.19 270 LEU A C 1
ATOM 2152 O O . LEU A 1 270 ? 6.584 -14.879 0.670 1.00 94.19 270 LEU A O 1
ATOM 2156 N N . ASP A 1 271 ? 7.640 -14.663 2.628 1.00 92.00 271 ASP A N 1
ATOM 2157 C CA . ASP A 1 271 ? 7.502 -16.067 3.029 1.00 92.00 271 ASP A CA 1
ATOM 2158 C C . ASP A 1 271 ? 6.022 -16.455 3.173 1.00 92.00 271 ASP A C 1
ATOM 2160 O O . ASP A 1 271 ? 5.614 -17.557 2.789 1.00 92.00 271 ASP A O 1
ATOM 2164 N N . ARG A 1 272 ? 5.176 -15.536 3.664 1.00 90.31 272 ARG A N 1
ATOM 2165 C CA . ARG A 1 272 ? 3.719 -15.729 3.688 1.00 90.31 272 ARG A CA 1
ATOM 2166 C C . ARG A 1 272 ? 3.152 -15.874 2.275 1.00 90.31 272 ARG A C 1
ATOM 2168 O O . ARG A 1 272 ? 2.324 -16.757 2.054 1.00 90.31 272 ARG A O 1
ATOM 2175 N N . LEU A 1 273 ? 3.575 -15.027 1.338 1.00 92.81 273 LEU A N 1
ATOM 2176 C CA . LEU A 1 273 ? 3.154 -15.102 -0.062 1.00 92.81 273 LEU A CA 1
ATOM 2177 C C . LEU A 1 273 ? 3.580 -16.431 -0.703 1.00 92.81 273 LEU A C 1
ATOM 2179 O O . LEU A 1 273 ? 2.736 -17.131 -1.265 1.00 92.81 273 LEU A O 1
ATOM 2183 N N . VAL A 1 274 ? 4.845 -16.828 -0.539 1.00 94.62 274 VAL A N 1
ATOM 2184 C CA . VAL A 1 274 ? 5.370 -18.120 -1.010 1.00 94.62 274 VAL A CA 1
ATOM 2185 C C . VAL A 1 274 ? 4.563 -19.283 -0.428 1.00 94.62 274 VAL A C 1
ATOM 2187 O O . VAL A 1 274 ? 4.137 -20.166 -1.167 1.00 94.62 274 VAL A O 1
ATOM 2190 N N . SER A 1 275 ? 4.279 -19.264 0.878 1.00 90.62 275 SER A N 1
ATOM 2191 C CA . SER A 1 275 ? 3.512 -20.323 1.543 1.00 90.62 275 SER A CA 1
ATOM 2192 C C . SER A 1 275 ? 2.086 -20.462 1.005 1.00 90.62 275 SER A C 1
ATOM 2194 O O . SER A 1 275 ? 1.602 -21.587 0.862 1.00 90.62 275 SER A O 1
ATOM 2196 N N . ILE A 1 276 ? 1.410 -19.347 0.702 1.00 87.38 276 ILE A N 1
ATOM 2197 C CA . ILE A 1 276 ? 0.078 -19.370 0.081 1.00 87.38 276 ILE A CA 1
ATOM 2198 C C . ILE A 1 276 ? 0.170 -20.040 -1.289 1.00 87.38 276 ILE A C 1
ATOM 2200 O O . ILE A 1 276 ? -0.589 -20.962 -1.574 1.00 87.38 276 ILE A O 1
ATOM 2204 N N . VAL A 1 277 ? 1.126 -19.622 -2.113 1.00 89.44 277 VAL A N 1
ATOM 2205 C CA . VAL A 1 277 ? 1.254 -20.112 -3.487 1.00 89.44 277 VAL A CA 1
ATOM 2206 C C . VAL A 1 277 ? 1.658 -21.586 -3.537 1.00 89.44 277 VAL A C 1
ATOM 2208 O O . VAL A 1 277 ? 1.062 -22.352 -4.292 1.00 89.44 277 VAL A O 1
ATOM 2211 N N . ASP A 1 278 ? 2.594 -22.024 -2.695 1.00 87.88 278 ASP A N 1
ATOM 2212 C CA . ASP A 1 278 ? 3.005 -23.432 -2.599 1.00 87.88 278 ASP A CA 1
ATOM 2213 C C . ASP A 1 278 ? 1.840 -24.334 -2.152 1.00 87.88 278 ASP A C 1
ATOM 2215 O O . ASP A 1 278 ? 1.660 -25.437 -2.675 1.00 87.88 278 ASP A O 1
ATOM 2219 N N . ARG A 1 279 ? 1.004 -23.856 -1.218 1.00 84.69 279 ARG A N 1
ATOM 2220 C CA . ARG A 1 279 ? -0.175 -24.596 -0.751 1.00 84.69 279 ARG A CA 1
ATOM 2221 C C . ARG A 1 279 ? -1.203 -24.793 -1.863 1.00 84.69 279 ARG A C 1
ATOM 2223 O O . ARG A 1 279 ? -1.682 -25.908 -2.049 1.00 84.69 279 ARG A O 1
ATOM 2230 N N . GLU A 1 280 ? -1.554 -23.722 -2.567 1.00 82.50 280 GLU A N 1
ATOM 2231 C CA . GLU A 1 280 ? -2.605 -23.737 -3.593 1.00 82.50 280 GLU A CA 1
ATOM 2232 C C . GLU A 1 280 ? -2.141 -24.398 -4.906 1.00 82.50 280 GLU A C 1
ATOM 2234 O O . GLU A 1 280 ? -2.931 -25.043 -5.588 1.00 82.50 280 GLU A O 1
ATOM 2239 N N . SER A 1 281 ? -0.852 -24.308 -5.250 1.00 81.44 281 SER A N 1
ATOM 2240 C CA . SER A 1 281 ? -0.280 -24.961 -6.443 1.00 81.44 281 SER A CA 1
ATOM 2241 C C . SER A 1 281 ? -0.106 -26.476 -6.291 1.00 81.44 281 SER A C 1
ATOM 2243 O O . SER A 1 281 ? 0.245 -27.166 -7.248 1.00 81.44 281 SER A O 1
ATOM 2245 N N . GLY A 1 282 ? -0.314 -27.019 -5.087 1.00 70.62 282 GLY A N 1
ATOM 2246 C CA . GLY A 1 282 ? -0.080 -28.433 -4.801 1.00 70.62 282 GLY A CA 1
ATOM 2247 C C . GLY A 1 282 ? 1.398 -28.834 -4.876 1.00 70.62 282 GLY A C 1
ATOM 2248 O O . GLY A 1 282 ? 1.707 -30.029 -4.795 1.00 70.62 282 GLY A O 1
ATOM 2249 N N . ILE A 1 283 ? 2.316 -27.863 -4.989 1.00 61.75 283 ILE A N 1
ATOM 2250 C CA . ILE A 1 283 ? 3.759 -28.074 -4.900 1.00 61.75 283 ILE A CA 1
ATOM 2251 C C . ILE A 1 283 ? 4.066 -28.473 -3.454 1.00 61.75 283 ILE A C 1
ATOM 2253 O O . ILE A 1 283 ? 4.385 -27.665 -2.585 1.00 61.75 283 ILE A O 1
ATOM 2257 N N . LYS A 1 284 ? 3.997 -29.776 -3.178 1.00 45.47 284 LYS A N 1
ATOM 2258 C CA . LYS A 1 284 ? 4.530 -30.358 -1.948 1.00 45.47 284 LYS A CA 1
ATOM 2259 C C . LYS A 1 284 ? 6.054 -30.303 -2.010 1.00 45.47 284 LYS A C 1
ATOM 2261 O O . LYS A 1 284 ? 6.702 -31.311 -2.292 1.00 45.47 284 LYS A O 1
ATOM 2266 N N . LYS A 1 285 ? 6.658 -29.153 -1.704 1.00 46.28 285 LYS A N 1
ATOM 2267 C CA . LYS A 1 285 ? 8.048 -29.163 -1.246 1.00 46.28 285 LYS A CA 1
ATOM 2268 C C . LYS A 1 285 ? 8.056 -29.972 0.048 1.00 46.28 285 LYS A C 1
ATOM 2270 O O . LYS A 1 285 ? 7.496 -29.552 1.058 1.00 46.28 285 LYS A O 1
ATOM 2275 N N . LYS A 1 286 ? 8.652 -31.173 0.011 1.00 39.91 286 LYS A N 1
ATOM 2276 C CA . LYS A 1 286 ? 9.121 -31.841 1.228 1.00 39.91 286 LYS A CA 1
ATOM 2277 C C . LYS A 1 286 ? 9.954 -30.795 1.947 1.00 39.91 286 LYS A C 1
ATOM 2279 O O . LYS A 1 286 ? 11.000 -30.404 1.437 1.00 39.91 286 LYS A O 1
ATOM 2284 N N . ALA A 1 287 ? 9.440 -30.288 3.057 1.00 38.28 287 ALA A N 1
ATOM 2285 C CA . ALA A 1 287 ? 10.130 -29.295 3.840 1.00 38.28 287 ALA A CA 1
ATOM 2286 C C . ALA A 1 287 ? 11.443 -29.918 4.329 1.00 38.28 287 ALA A C 1
ATOM 2288 O O . ALA A 1 287 ? 11.481 -30.615 5.340 1.00 38.28 287 ALA A O 1
ATOM 2289 N N . HIS A 1 288 ? 12.538 -29.671 3.615 1.00 39.34 288 HIS A N 1
ATOM 2290 C CA . HIS A 1 288 ? 13.818 -29.526 4.275 1.00 39.34 288 HIS A CA 1
ATOM 2291 C C . HIS A 1 288 ? 13.735 -28.203 5.020 1.00 39.34 288 HIS A C 1
ATOM 2293 O O . HIS A 1 288 ? 14.129 -27.154 4.522 1.00 39.34 288 HIS A O 1
ATOM 2299 N N . GLN A 1 289 ? 13.144 -28.274 6.213 1.00 37.34 289 GLN A N 1
ATOM 2300 C CA . GLN A 1 289 ? 13.372 -27.297 7.259 1.00 37.34 289 GLN A CA 1
ATOM 2301 C C . GLN A 1 289 ? 14.871 -27.352 7.577 1.00 37.34 289 GLN A C 1
ATOM 2303 O O . GLN A 1 289 ? 15.309 -28.065 8.475 1.00 37.34 289 GLN A O 1
ATOM 2308 N N . ALA A 1 290 ? 15.679 -26.622 6.809 1.00 35.75 290 ALA A N 1
ATOM 2309 C CA . ALA A 1 290 ? 16.823 -25.977 7.421 1.00 35.75 290 ALA A CA 1
ATOM 2310 C C . ALA A 1 290 ? 16.238 -25.060 8.509 1.00 35.75 290 ALA A C 1
ATOM 2312 O O . ALA A 1 290 ? 15.208 -24.424 8.258 1.00 35.75 290 ALA A O 1
ATOM 2313 N N . PRO A 1 291 ? 16.794 -25.053 9.728 1.00 37.12 291 PRO A N 1
ATOM 2314 C CA . PRO A 1 291 ? 16.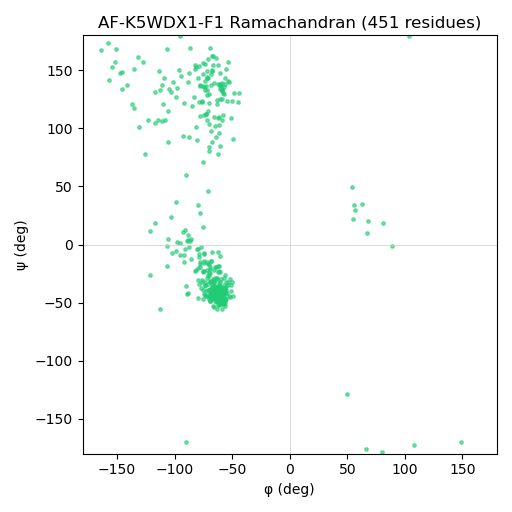206 -24.329 10.840 1.00 37.12 291 PRO A CA 1
ATOM 2315 C C . PRO A 1 291 ? 16.169 -22.843 10.490 1.00 37.12 291 PRO A C 1
ATOM 2317 O O . PRO A 1 291 ? 17.179 -22.147 10.556 1.00 37.12 291 PRO A O 1
ATOM 2320 N N . HIS A 1 292 ? 14.988 -22.355 10.114 1.00 40.56 292 HIS A N 1
ATOM 2321 C CA . HIS A 1 292 ? 14.676 -20.948 10.224 1.00 40.56 292 HIS A CA 1
ATOM 2322 C C . HIS A 1 292 ? 14.833 -20.614 11.705 1.00 40.56 292 HIS A C 1
ATOM 2324 O O . HIS A 1 292 ? 13.990 -20.971 12.524 1.00 40.56 292 HIS A O 1
ATOM 2330 N N . THR A 1 293 ? 15.889 -19.893 12.061 1.00 45.44 293 THR A N 1
ATOM 2331 C CA . THR A 1 293 ? 15.930 -19.068 13.273 1.00 45.44 293 THR A CA 1
ATOM 2332 C C . THR A 1 293 ? 15.010 -17.848 13.100 1.00 45.44 293 THR A C 1
ATOM 2334 O O . THR A 1 293 ? 15.381 -16.715 13.385 1.00 45.44 293 THR A O 1
ATOM 2337 N N . GLY A 1 294 ? 13.798 -18.081 12.592 1.00 47.72 294 GLY A N 1
ATOM 2338 C CA . GLY A 1 294 ? 12.663 -17.179 12.695 1.00 47.72 294 GLY A CA 1
ATOM 2339 C C . GLY A 1 294 ? 11.935 -17.514 13.988 1.00 47.72 294 GLY A C 1
ATOM 2340 O O . GLY A 1 294 ? 11.850 -18.687 14.360 1.00 47.72 294 GLY A O 1
ATOM 2341 N N . MET A 1 295 ? 11.470 -16.488 14.699 1.00 48.78 295 MET A N 1
ATOM 2342 C CA . MET A 1 295 ? 10.834 -16.671 15.998 1.00 48.78 295 MET A CA 1
ATOM 2343 C C . MET A 1 295 ? 9.740 -17.742 15.917 1.00 48.78 295 MET A C 1
ATOM 2345 O O . MET A 1 295 ? 8.804 -17.626 15.122 1.00 48.78 295 MET A O 1
ATOM 2349 N N . THR A 1 296 ? 9.845 -18.783 16.743 1.00 70.56 296 THR A N 1
ATOM 2350 C CA . THR A 1 296 ? 8.787 -19.782 16.895 1.00 70.56 296 THR A CA 1
ATOM 2351 C C . THR A 1 296 ? 7.461 -19.084 17.230 1.00 70.56 296 THR A C 1
ATOM 2353 O O . THR A 1 296 ? 7.465 -17.973 17.767 1.00 70.56 296 THR A O 1
ATOM 2356 N N . PRO A 1 297 ? 6.298 -19.706 16.974 1.00 61.34 297 PRO A N 1
ATOM 2357 C CA . PRO A 1 297 ? 5.016 -19.166 17.432 1.00 61.34 297 PRO A CA 1
ATOM 2358 C C . PRO A 1 297 ? 5.022 -18.813 18.928 1.00 61.34 297 PRO A C 1
ATOM 2360 O O . PRO A 1 297 ? 4.406 -17.829 19.329 1.00 61.34 297 PRO A O 1
ATOM 2363 N N . GLU A 1 298 ? 5.785 -19.564 19.727 1.00 65.94 298 GLU A N 1
ATOM 2364 C CA . GLU A 1 298 ? 6.030 -19.274 21.139 1.00 65.94 298 GLU A CA 1
ATOM 2365 C C . GLU A 1 298 ? 6.863 -18.004 21.337 1.00 65.94 298 GLU A C 1
ATOM 2367 O O . GLU A 1 298 ? 6.491 -17.142 22.121 1.00 65.94 298 GLU A O 1
ATOM 2372 N N . GLN A 1 299 ? 7.950 -17.827 20.582 1.00 68.25 299 GLN A N 1
ATOM 2373 C CA . GLN A 1 299 ? 8.762 -16.609 20.631 1.00 68.25 299 GLN A CA 1
ATOM 2374 C C . GLN A 1 299 ? 7.992 -15.376 20.132 1.00 68.25 299 GLN A C 1
ATOM 2376 O O . GLN A 1 299 ? 8.144 -14.304 20.708 1.00 68.25 299 GLN A O 1
ATOM 2381 N N . ARG A 1 300 ? 7.109 -15.517 19.133 1.00 67.12 300 ARG A N 1
ATOM 2382 C CA . ARG A 1 300 ? 6.191 -14.449 18.696 1.00 67.12 300 ARG A CA 1
ATOM 2383 C C . ARG A 1 300 ? 5.156 -14.112 19.768 1.00 67.12 300 ARG A C 1
ATOM 2385 O O . ARG A 1 300 ? 4.916 -12.934 20.030 1.00 67.12 300 ARG A O 1
ATOM 2392 N N . ARG A 1 301 ? 4.565 -15.124 20.418 1.00 68.75 301 ARG A N 1
ATOM 2393 C CA . ARG A 1 301 ? 3.672 -14.918 21.570 1.00 68.75 301 ARG A CA 1
ATOM 2394 C C . ARG A 1 301 ? 4.418 -14.191 22.687 1.00 68.75 301 ARG A C 1
ATOM 2396 O O . ARG A 1 301 ? 3.914 -13.196 23.198 1.00 68.75 301 ARG A O 1
ATOM 2403 N N . GLN A 1 302 ? 5.639 -14.621 22.992 1.00 72.75 302 GLN A N 1
ATOM 2404 C CA . GLN A 1 302 ? 6.479 -14.022 24.020 1.00 72.75 302 GLN A CA 1
ATOM 2405 C C . GLN A 1 302 ? 6.862 -12.577 23.689 1.00 72.75 302 GLN A C 1
ATOM 2407 O O . GLN A 1 302 ? 6.802 -11.723 24.569 1.00 72.75 302 GLN A O 1
ATOM 2412 N N . ALA A 1 303 ? 7.193 -12.277 22.430 1.00 69.62 303 ALA A N 1
ATOM 2413 C CA . ALA A 1 303 ? 7.463 -10.918 21.969 1.00 69.62 303 ALA A CA 1
ATOM 2414 C C . ALA A 1 303 ? 6.225 -10.020 22.117 1.00 69.62 303 ALA A C 1
ATOM 2416 O O . ALA A 1 303 ? 6.328 -8.920 22.656 1.00 69.62 303 ALA A O 1
ATOM 2417 N N . LYS A 1 304 ? 5.038 -10.518 21.742 1.00 70.94 304 LYS A N 1
ATOM 2418 C CA . LYS A 1 304 ? 3.766 -9.803 21.927 1.00 70.94 304 LYS A CA 1
ATOM 2419 C C . LYS A 1 304 ? 3.455 -9.555 23.406 1.00 70.94 304 LYS A C 1
ATOM 2421 O O . LYS A 1 304 ? 3.077 -8.447 23.771 1.00 70.94 304 LYS A O 1
ATOM 2426 N N . ILE A 1 305 ? 3.647 -1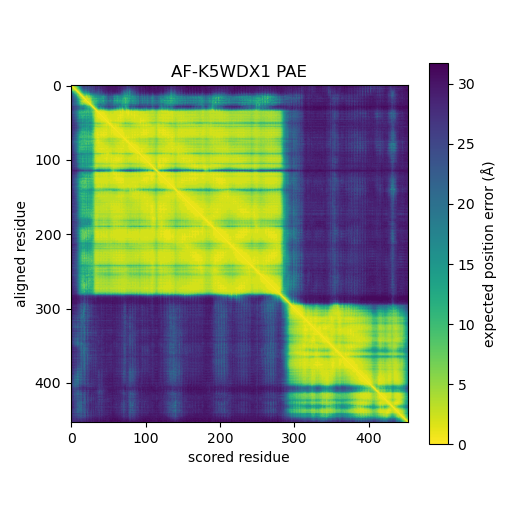0.552 24.271 1.00 77.25 305 ILE A N 1
ATOM 2427 C CA . ILE A 1 305 ? 3.479 -10.402 25.726 1.00 77.25 305 ILE A CA 1
ATOM 2428 C C . ILE A 1 305 ? 4.470 -9.372 26.279 1.00 77.25 305 ILE A C 1
ATOM 2430 O O . ILE A 1 305 ? 4.097 -8.535 27.096 1.00 77.25 305 ILE A O 1
ATOM 2434 N N . MET A 1 306 ? 5.728 -9.414 25.836 1.00 71.12 306 MET A N 1
ATOM 2435 C CA . MET A 1 306 ? 6.765 -8.482 26.275 1.00 71.12 306 MET A CA 1
ATOM 2436 C C . MET A 1 306 ? 6.452 -7.045 25.851 1.00 71.12 306 MET A C 1
ATOM 2438 O O . MET A 1 306 ? 6.604 -6.133 26.658 1.00 71.12 306 MET A O 1
ATOM 2442 N N . GLN A 1 307 ? 5.947 -6.849 24.632 1.00 70.19 307 GLN A N 1
ATOM 2443 C CA . GLN A 1 307 ? 5.478 -5.549 24.159 1.00 70.19 307 GLN A CA 1
ATOM 2444 C C . GLN A 1 307 ? 4.305 -5.039 24.998 1.00 70.19 307 GLN A C 1
ATOM 2446 O O . GLN A 1 307 ? 4.357 -3.913 25.481 1.00 70.19 307 GLN A O 1
ATOM 2451 N N . LEU A 1 308 ? 3.290 -5.880 25.238 1.00 80.94 308 LEU A N 1
ATOM 2452 C CA . LEU A 1 308 ? 2.150 -5.508 26.077 1.00 80.94 308 LEU A CA 1
ATOM 2453 C C . LEU A 1 308 ? 2.592 -5.108 27.486 1.00 80.94 308 LEU A C 1
ATOM 2455 O O . LEU A 1 308 ? 2.059 -4.151 28.030 1.00 80.94 308 LEU A O 1
ATOM 2459 N N . LYS A 1 309 ? 3.573 -5.814 28.066 1.00 78.00 309 LYS A N 1
ATOM 2460 C CA . LYS A 1 309 ? 4.164 -5.466 29.370 1.00 78.00 309 LYS A CA 1
ATOM 2461 C C . LYS A 1 309 ? 4.881 -4.120 29.347 1.00 78.00 309 LYS A C 1
ATOM 2463 O O . LYS A 1 309 ? 4.811 -3.400 30.334 1.00 78.00 309 LYS A O 1
ATOM 2468 N N . TYR A 1 310 ? 5.564 -3.793 28.252 1.00 74.75 310 TYR A N 1
ATOM 2469 C CA . TYR A 1 310 ? 6.290 -2.532 28.116 1.00 74.75 310 TYR A CA 1
ATOM 2470 C C . TYR A 1 310 ? 5.350 -1.326 27.994 1.00 74.75 310 TYR A C 1
ATOM 2472 O O . TYR A 1 310 ? 5.617 -0.282 28.575 1.00 74.75 310 TYR A O 1
ATOM 2480 N N . THR A 1 311 ? 4.237 -1.475 27.272 1.00 80.12 311 THR A N 1
ATOM 2481 C CA . THR A 1 311 ? 3.236 -0.413 27.074 1.00 80.12 311 THR A CA 1
ATOM 2482 C C . THR A 1 311 ? 2.100 -0.460 28.096 1.00 80.12 311 THR A C 1
ATOM 2484 O O . THR A 1 311 ? 1.066 0.172 27.890 1.00 80.12 311 THR A O 1
ATOM 2487 N N . TYR A 1 312 ? 2.232 -1.266 29.151 1.00 88.94 312 TYR A N 1
ATOM 2488 C CA . TYR A 1 312 ? 1.174 -1.443 30.133 1.00 88.94 312 TYR A CA 1
ATOM 2489 C C . TYR A 1 312 ? 1.049 -0.201 31.015 1.00 88.94 312 TYR A C 1
ATOM 2491 O O . TYR A 1 312 ? 1.927 0.075 31.829 1.00 88.94 312 TYR A O 1
ATOM 2499 N N . ASP A 1 313 ? -0.068 0.504 30.877 1.00 91.00 313 ASP A N 1
ATOM 2500 C CA . ASP A 1 313 ? -0.420 1.660 31.695 1.00 91.00 313 ASP A CA 1
ATOM 2501 C C . ASP A 1 313 ? -1.700 1.336 32.491 1.00 91.00 313 ASP A C 1
ATOM 2503 O O . ASP A 1 313 ? -2.771 1.253 31.890 1.00 91.00 313 ASP A O 1
ATOM 2507 N N . PRO A 1 314 ? -1.624 1.060 33.806 1.00 94.56 314 PRO A N 1
ATOM 2508 C CA . PRO A 1 314 ? -2.749 0.531 34.583 1.00 94.56 314 PRO A CA 1
ATOM 2509 C C . PRO A 1 314 ? -3.897 1.551 34.790 1.00 94.56 314 PRO A C 1
ATOM 2511 O O . PRO A 1 314 ? -3.757 2.737 34.473 1.00 94.56 314 PRO A O 1
ATOM 2514 N N . PRO A 1 315 ? -5.069 1.107 35.289 1.00 96.31 315 PRO A N 1
ATOM 2515 C CA . PRO A 1 315 ? -6.207 1.989 35.539 1.00 96.31 315 PRO A CA 1
ATOM 2516 C C . PRO A 1 315 ? -6.069 2.792 36.836 1.00 96.31 315 PRO A C 1
ATOM 2518 O O . PRO A 1 315 ? -5.447 2.342 37.803 1.00 96.31 315 PRO A O 1
ATOM 2521 N N . GLY A 1 316 ? -6.724 3.950 36.855 1.00 95.00 316 GLY A N 1
ATOM 2522 C CA . GLY A 1 316 ? -6.933 4.792 38.028 1.00 95.00 316 GLY A CA 1
ATOM 2523 C C . GLY A 1 316 ? -5.688 5.086 38.850 1.00 95.00 316 GLY A C 1
ATOM 2524 O O . GLY A 1 316 ? -4.667 5.533 38.338 1.00 95.00 316 GLY A O 1
ATOM 2525 N N . GLU A 1 317 ? -5.778 4.844 40.153 1.00 95.38 317 GLU A N 1
ATOM 2526 C CA . GLU A 1 317 ? -4.749 5.172 41.143 1.00 95.38 317 GLU A CA 1
ATOM 2527 C C . GLU A 1 317 ? -3.475 4.333 40.996 1.00 95.38 317 GLU A C 1
ATOM 2529 O O . GLU A 1 317 ? -2.444 4.663 41.580 1.00 95.38 317 GLU A O 1
ATOM 2534 N N . LEU A 1 318 ? -3.535 3.242 40.229 1.00 95.50 318 LEU A N 1
ATOM 2535 C CA . LEU A 1 318 ? -2.375 2.400 39.949 1.00 95.50 318 LEU A CA 1
ATOM 2536 C C . LEU A 1 318 ? -1.466 3.014 38.879 1.00 95.50 318 LEU A C 1
ATOM 2538 O O . LEU A 1 318 ? -0.320 2.585 38.733 1.00 95.50 318 LEU A O 1
ATOM 2542 N N . ARG A 1 319 ? -1.973 3.991 38.119 1.00 94.00 319 ARG A N 1
ATOM 2543 C CA . ARG A 1 319 ? -1.218 4.729 37.109 1.00 94.00 319 ARG A CA 1
ATOM 2544 C C . ARG A 1 319 ? -0.216 5.682 37.771 1.00 94.00 319 ARG A C 1
ATOM 2546 O O . ARG A 1 319 ? -0.619 6.431 38.661 1.00 94.00 319 ARG A O 1
ATOM 2553 N N . PRO A 1 320 ? 1.061 5.726 37.339 1.00 89.69 320 PRO A N 1
ATOM 2554 C CA . PRO A 1 320 ? 2.073 6.594 37.951 1.00 89.69 320 PRO A CA 1
ATOM 2555 C C . PRO A 1 320 ? 1.711 8.085 37.961 1.00 89.69 320 PRO A C 1
ATOM 2557 O O . PRO A 1 320 ? 1.990 8.780 38.935 1.00 89.69 320 PRO A O 1
ATOM 2560 N N . GLU A 1 321 ? 1.071 8.580 36.901 1.00 91.38 321 GLU A N 1
ATOM 2561 C CA . GLU A 1 321 ? 0.619 9.972 36.792 1.00 91.38 321 GLU A CA 1
ATOM 2562 C C . GLU A 1 321 ? -0.763 10.209 37.431 1.00 91.38 321 GLU A C 1
ATOM 2564 O O . GLU A 1 321 ? -1.306 11.309 37.336 1.00 91.38 321 GLU A O 1
ATOM 2569 N N . GLY A 1 322 ? -1.331 9.185 38.072 1.00 92.88 322 GLY A N 1
ATOM 2570 C CA . GLY A 1 322 ? -2.675 9.184 38.634 1.00 92.88 322 GLY A CA 1
ATOM 2571 C C . GLY A 1 322 ? -3.789 8.928 37.606 1.00 92.88 322 GLY A C 1
ATOM 2572 O O . GLY A 1 322 ? -3.515 8.716 36.413 1.00 92.88 322 GLY A O 1
ATOM 2573 N N . PRO A 1 323 ? -5.054 8.950 38.072 1.00 95.44 323 PRO A N 1
ATOM 2574 C CA . PRO A 1 323 ? -6.234 8.722 37.242 1.00 95.44 323 PRO A CA 1
ATOM 2575 C C . PRO A 1 323 ? -6.285 9.640 36.018 1.00 95.44 323 PRO A C 1
ATOM 2577 O O . PRO A 1 323 ? -5.975 10.829 36.105 1.00 95.44 323 PRO A O 1
ATOM 2580 N N . ARG A 1 324 ? -6.711 9.107 34.868 1.00 94.50 324 ARG A N 1
ATOM 2581 C CA . ARG A 1 324 ? -6.841 9.877 33.613 1.00 94.50 324 ARG A CA 1
ATOM 2582 C C . ARG A 1 324 ? -7.972 10.907 33.662 1.00 94.50 324 ARG A C 1
ATOM 2584 O O . ARG A 1 324 ? -7.893 11.938 32.998 1.00 94.50 324 ARG A O 1
ATOM 2591 N N . HIS A 1 325 ? -9.027 10.598 34.405 1.00 95.38 325 HIS A N 1
ATOM 2592 C CA . HIS A 1 325 ? -10.224 11.413 34.612 1.00 95.38 325 HIS A CA 1
ATOM 2593 C C . HIS A 1 325 ? -10.915 10.988 35.918 1.00 95.38 325 HIS A C 1
ATOM 2595 O O . HIS A 1 325 ? -10.545 9.987 36.530 1.00 95.38 325 HIS A O 1
ATOM 2601 N N . ASP A 1 326 ? -11.953 11.718 36.325 1.00 95.62 326 ASP A N 1
ATOM 2602 C CA . ASP A 1 326 ? -12.734 11.508 37.561 1.00 95.62 326 ASP A CA 1
ATOM 2603 C C . ASP A 1 326 ? -13.488 10.162 37.656 1.00 95.62 326 ASP A C 1
ATOM 2605 O O . ASP A 1 326 ? -14.077 9.851 38.689 1.00 95.62 326 ASP A O 1
ATOM 2609 N N . ASN A 1 327 ? -13.487 9.379 36.577 1.00 96.19 327 ASN A N 1
ATOM 2610 C CA . ASN A 1 327 ? -14.138 8.070 36.464 1.00 96.19 327 ASN A CA 1
ATOM 2611 C C . ASN A 1 327 ? -13.158 6.933 36.106 1.00 96.19 327 ASN A C 1
ATOM 2613 O O . ASN A 1 327 ? -13.584 5.845 35.719 1.00 96.19 327 ASN A O 1
ATOM 2617 N N . ASP A 1 328 ? -11.849 7.197 36.176 1.00 96.75 328 ASP A N 1
ATOM 2618 C CA . ASP A 1 328 ? -10.793 6.200 35.982 1.00 96.75 328 ASP A CA 1
ATOM 2619 C C . ASP A 1 328 ? -10.411 5.619 37.348 1.00 96.75 328 ASP A C 1
ATOM 2621 O O . ASP A 1 328 ? -9.590 6.185 38.062 1.00 96.75 328 ASP A O 1
ATOM 2625 N N . PHE A 1 329 ? -11.035 4.503 37.726 1.00 97.62 329 PHE A N 1
ATOM 2626 C CA . PHE A 1 329 ? -10.760 3.797 38.981 1.00 97.62 329 PHE A CA 1
ATOM 2627 C C . PHE A 1 329 ? -10.138 2.432 38.705 1.00 97.62 329 PHE A C 1
ATOM 2629 O O . PHE A 1 329 ? -10.461 1.783 37.701 1.00 97.62 329 PHE A O 1
ATOM 2636 N N . ALA A 1 330 ? -9.288 1.956 39.618 1.00 96.81 330 ALA A N 1
ATOM 2637 C CA . ALA A 1 330 ? -8.807 0.577 39.564 1.00 96.81 330 ALA A CA 1
ATOM 2638 C C . ALA A 1 330 ? -9.947 -0.437 39.793 1.00 96.81 330 ALA A C 1
ATOM 2640 O O . ALA A 1 330 ? -10.060 -1.413 39.057 1.00 96.81 330 ALA A O 1
ATOM 2641 N N . ASP A 1 331 ? -10.833 -0.175 40.758 1.00 96.69 331 ASP A N 1
ATOM 2642 C CA . ASP A 1 331 ? -11.992 -1.023 41.053 1.00 96.69 331 ASP A CA 1
ATOM 2643 C C . ASP A 1 331 ? -13.195 -0.675 40.159 1.00 96.69 331 ASP A C 1
ATOM 2645 O O . ASP A 1 331 ? -13.745 0.428 40.227 1.00 96.69 331 ASP A O 1
ATOM 2649 N N . ILE A 1 332 ? -13.654 -1.645 39.359 1.00 96.94 332 ILE A N 1
ATOM 2650 C CA . ILE A 1 332 ? -14.817 -1.483 38.474 1.00 96.94 332 ILE A CA 1
ATOM 2651 C C . ILE A 1 332 ? -16.114 -1.151 39.207 1.00 96.94 332 ILE A C 1
ATOM 2653 O O . ILE A 1 332 ? -17.001 -0.554 38.603 1.00 96.94 332 ILE A O 1
ATOM 2657 N N . SER A 1 333 ? -16.241 -1.499 40.492 1.00 96.50 333 SER A N 1
ATOM 2658 C CA . SER A 1 333 ? -17.442 -1.202 41.281 1.00 96.50 333 SER A CA 1
ATOM 2659 C C . SER A 1 333 ? -17.646 0.302 41.500 1.00 96.50 333 SER A C 1
ATOM 2661 O O . SER A 1 333 ? -18.772 0.752 41.727 1.00 96.50 333 SER A O 1
ATOM 2663 N N . GLN A 1 334 ? -16.566 1.080 41.388 1.00 97.38 334 GLN A N 1
ATOM 2664 C CA . GLN A 1 334 ? -16.569 2.533 41.535 1.00 97.38 334 GLN A CA 1
ATOM 2665 C C . GLN A 1 334 ? -16.772 3.259 40.200 1.00 97.38 334 GLN A C 1
ATOM 2667 O O . GLN A 1 334 ? -17.124 4.439 40.184 1.00 97.38 334 GLN A O 1
ATOM 2672 N N . ILE A 1 335 ? -16.607 2.557 39.075 1.00 97.00 335 ILE A N 1
ATOM 2673 C CA . ILE A 1 335 ? -16.748 3.139 37.741 1.00 97.00 335 ILE A CA 1
ATOM 2674 C C . ILE A 1 335 ? -18.230 3.327 37.415 1.00 97.00 335 ILE A C 1
ATOM 2676 O O . ILE A 1 335 ? -19.026 2.385 37.368 1.00 97.00 335 ILE A O 1
ATOM 2680 N N . ARG A 1 336 ? -18.615 4.564 37.102 1.00 95.69 336 ARG A N 1
ATOM 2681 C CA . ARG A 1 336 ? -19.971 4.877 36.647 1.00 95.69 336 ARG A CA 1
ATOM 2682 C C . ARG A 1 336 ? -20.197 4.319 35.249 1.00 95.69 336 ARG A C 1
ATOM 2684 O O . ARG A 1 336 ? -19.443 4.624 34.328 1.00 95.69 336 ARG A O 1
ATOM 2691 N N . VAL A 1 337 ? -21.291 3.578 35.058 1.00 93.06 337 VAL A N 1
ATOM 2692 C CA . VAL A 1 337 ? -21.678 3.045 33.737 1.00 93.06 337 VAL A CA 1
ATOM 2693 C C . VAL A 1 337 ? -21.828 4.168 32.709 1.00 93.06 337 VAL A C 1
ATOM 2695 O O . VAL A 1 337 ? -21.249 4.086 31.633 1.00 93.06 337 VAL A O 1
ATOM 2698 N N . ALA A 1 338 ? -22.555 5.235 33.051 1.00 93.75 338 ALA A N 1
ATOM 2699 C CA . ALA A 1 338 ? -22.634 6.422 32.206 1.00 93.75 338 ALA A CA 1
ATOM 2700 C C . ALA A 1 338 ? -21.333 7.241 32.315 1.00 93.75 338 ALA A C 1
ATOM 2702 O O . ALA A 1 338 ? -20.860 7.434 33.440 1.00 93.75 338 ALA A O 1
ATOM 2703 N N . PRO A 1 339 ? -20.783 7.742 31.195 1.00 94.69 339 PRO A N 1
ATOM 2704 C CA . PRO A 1 339 ? -19.548 8.510 31.217 1.00 94.69 339 PRO A CA 1
ATOM 2705 C C . PRO A 1 339 ? -19.721 9.860 31.917 1.00 94.69 339 PRO A C 1
ATOM 2707 O O . PRO A 1 339 ? -20.807 10.453 31.910 1.00 94.69 339 PRO A O 1
ATOM 2710 N N . THR A 1 340 ? -18.642 10.348 32.520 1.00 94.00 340 THR A N 1
ATOM 2711 C CA . THR A 1 340 ? -18.565 11.702 33.083 1.00 94.00 340 THR A CA 1
ATOM 2712 C C . THR A 1 340 ? -18.131 12.709 32.020 1.00 94.00 340 THR A C 1
ATOM 2714 O O . THR A 1 340 ? -17.723 12.349 30.918 1.00 94.00 340 THR A O 1
ATOM 2717 N N . HIS A 1 341 ? -18.244 14.000 32.332 1.00 92.25 341 HIS A N 1
ATOM 2718 C CA . HIS A 1 341 ? -17.795 15.048 31.418 1.00 92.25 341 HIS A CA 1
ATOM 2719 C C . HIS A 1 341 ? -16.273 15.010 31.216 1.00 92.25 341 HIS A C 1
ATOM 2721 O O . HIS A 1 341 ? -15.820 15.011 30.072 1.00 92.25 341 HIS A O 1
ATOM 2727 N N . ASP A 1 342 ? -15.513 14.884 32.308 1.00 93.12 342 ASP A N 1
ATOM 2728 C CA . ASP A 1 342 ? -14.050 14.783 32.273 1.00 93.12 342 ASP A CA 1
ATOM 2729 C C . ASP A 1 342 ? -13.583 13.540 31.508 1.00 93.12 342 ASP A C 1
ATOM 2731 O O . ASP A 1 342 ? -12.604 13.608 30.776 1.00 93.12 342 ASP A O 1
ATOM 2735 N N . GLU A 1 343 ? -14.304 12.418 31.603 1.00 94.25 343 GLU A N 1
ATOM 2736 C CA . GLU A 1 343 ? -14.018 11.216 30.812 1.00 94.25 343 GLU A CA 1
ATOM 2737 C C . GLU A 1 343 ? -14.224 11.438 29.305 1.00 94.25 343 GLU A C 1
ATOM 2739 O O . GLU A 1 343 ? -13.411 10.996 28.492 1.00 94.25 343 GLU A O 1
ATOM 2744 N N . LEU A 1 344 ? -15.305 12.121 28.915 1.00 93.00 344 LEU A N 1
ATOM 2745 C CA . LEU A 1 344 ? -15.639 12.364 27.506 1.00 93.00 344 LEU A CA 1
ATOM 2746 C C . LEU A 1 344 ? -14.686 13.351 26.829 1.00 93.00 344 LEU A C 1
ATOM 2748 O O . LEU A 1 344 ? -14.519 13.286 25.615 1.00 93.00 344 LEU A O 1
ATOM 2752 N N . LEU A 1 345 ? -14.082 14.259 27.590 1.00 89.00 345 LEU A N 1
ATOM 2753 C CA . LEU A 1 345 ? -13.136 15.251 27.075 1.00 89.00 345 LEU A CA 1
ATOM 2754 C C . LEU A 1 345 ? -11.677 14.930 27.426 1.00 89.00 345 LEU A C 1
ATOM 2756 O O . LEU A 1 345 ? -10.787 15.722 27.122 1.00 89.00 345 LEU A O 1
ATOM 2760 N N . CYS A 1 346 ? -11.413 13.779 28.050 1.00 88.62 346 CYS A N 1
ATOM 2761 C CA . CYS A 1 346 ? -10.061 13.382 28.417 1.00 88.62 346 CYS A CA 1
ATOM 2762 C C . CYS A 1 346 ? -9.198 13.197 27.151 1.00 88.62 346 CYS A C 1
ATOM 2764 O O . CYS A 1 346 ? -9.554 12.391 26.288 1.00 88.62 346 CYS A O 1
ATOM 2766 N N . PRO A 1 347 ? -8.048 13.889 27.033 1.00 82.25 347 PRO A N 1
ATOM 2767 C CA . PRO A 1 347 ? -7.155 13.744 25.882 1.00 82.25 347 PRO A CA 1
ATOM 2768 C C . PRO A 1 347 ? -6.298 12.469 25.944 1.00 82.25 347 PRO A C 1
ATOM 2770 O O . PRO A 1 347 ? -5.688 12.087 24.947 1.00 82.25 347 PRO A O 1
ATOM 2773 N N . SER A 1 348 ? -6.213 11.825 27.110 1.00 86.25 348 SER A N 1
ATOM 2774 C CA . SER A 1 348 ? -5.424 10.609 27.310 1.00 86.25 348 SER A CA 1
ATOM 2775 C C . SER A 1 348 ? -6.170 9.378 26.798 1.00 86.25 348 SER A C 1
ATOM 2777 O O . SER A 1 348 ? -7.382 9.250 26.976 1.00 86.25 348 SER A O 1
ATOM 2779 N N . ALA A 1 349 ? -5.432 8.430 26.216 1.00 85.38 349 ALA A N 1
ATOM 2780 C CA . ALA A 1 349 ? -5.996 7.148 25.811 1.00 85.38 349 ALA A CA 1
ATOM 2781 C C . ALA A 1 349 ? -6.559 6.385 27.023 1.00 85.38 349 ALA A C 1
ATOM 2783 O O . ALA A 1 349 ? -5.938 6.324 28.088 1.00 85.38 349 ALA A O 1
ATOM 2784 N N . GLN A 1 350 ? -7.741 5.800 26.840 1.00 88.94 350 GLN A N 1
ATOM 2785 C CA . GLN A 1 350 ? -8.440 5.037 27.869 1.00 88.94 350 GLN A CA 1
ATOM 2786 C C . GLN A 1 350 ? -7.702 3.749 28.222 1.00 88.94 350 GLN A C 1
ATOM 2788 O O . GLN A 1 350 ? -7.080 3.119 27.364 1.00 88.94 350 GLN A O 1
ATOM 2793 N N . TYR A 1 351 ? -7.831 3.314 29.476 1.00 93.50 351 TYR A N 1
ATOM 2794 C CA . TYR A 1 351 ? -7.364 1.988 29.857 1.00 93.50 351 TYR A CA 1
ATOM 2795 C C . TYR A 1 351 ? -8.279 0.909 29.268 1.00 93.50 351 TYR A C 1
ATOM 2797 O O . TYR A 1 351 ? -9.395 0.697 29.748 1.00 93.50 351 TYR A O 1
ATOM 2805 N N . LEU A 1 352 ? -7.778 0.203 28.252 1.00 93.38 352 LEU A N 1
ATOM 2806 C CA . LEU A 1 352 ? -8.450 -0.938 27.637 1.00 93.38 352 LEU A CA 1
ATOM 2807 C C . LEU A 1 352 ? -7.649 -2.216 27.890 1.00 93.38 352 LEU A C 1
ATOM 2809 O O . LEU A 1 352 ? -6.576 -2.403 27.305 1.00 93.38 352 LEU A O 1
ATOM 2813 N N . PRO A 1 353 ? -8.136 -3.109 28.766 1.00 92.75 353 PRO A N 1
ATOM 2814 C CA . PRO A 1 353 ? -7.415 -4.331 29.059 1.00 92.75 353 PRO A CA 1
ATOM 2815 C C . PRO A 1 353 ? -7.491 -5.305 27.876 1.00 92.75 353 PRO A C 1
ATOM 2817 O O . PRO A 1 353 ? -8.508 -5.439 27.196 1.00 92.75 353 PRO A O 1
ATOM 2820 N N . VAL A 1 354 ? -6.401 -6.035 27.641 1.00 89.31 354 VAL A N 1
ATOM 2821 C CA . VAL A 1 354 ? -6.329 -7.028 26.563 1.00 89.31 354 VAL A CA 1
ATOM 2822 C C . VAL A 1 354 ? -6.950 -8.344 27.024 1.00 89.31 354 VAL A C 1
ATOM 2824 O O . VAL A 1 354 ? -6.526 -8.922 28.026 1.00 89.31 354 VAL A O 1
ATOM 2827 N N . PHE A 1 355 ? -7.900 -8.871 26.247 1.00 86.69 355 PHE A N 1
ATOM 2828 C CA . PHE A 1 355 ? -8.517 -10.176 26.496 1.00 86.69 355 PHE A CA 1
ATOM 2829 C C . PHE A 1 355 ? -7.576 -11.334 26.106 1.00 86.69 355 PHE A C 1
ATOM 2831 O O . PHE A 1 355 ? -7.764 -12.014 25.099 1.00 86.69 355 PHE A O 1
ATOM 2838 N N . SER A 1 356 ? -6.510 -11.526 26.887 1.00 84.94 356 SER A N 1
ATOM 2839 C CA . SER A 1 356 ? -5.527 -12.603 26.722 1.00 84.94 356 SER A CA 1
ATOM 2840 C C . SER A 1 356 ? -5.003 -13.063 28.088 1.00 84.94 356 SER A C 1
ATOM 2842 O O . SER A 1 356 ? -4.617 -12.205 28.885 1.00 84.94 356 SER A O 1
ATOM 2844 N N . PRO A 1 357 ? -4.908 -14.381 28.366 1.00 82.31 357 PRO A N 1
ATOM 2845 C CA . PRO A 1 357 ? -4.434 -14.896 29.655 1.00 82.31 357 PRO A CA 1
ATOM 2846 C C . PRO A 1 357 ? -3.085 -14.310 30.080 1.00 82.31 357 PRO A C 1
ATOM 2848 O O . PRO A 1 357 ? -2.968 -13.827 31.203 1.00 82.31 357 PRO A O 1
ATOM 2851 N N . ASP A 1 358 ? -2.135 -14.228 29.146 1.00 83.75 358 ASP A N 1
ATOM 2852 C CA . ASP A 1 358 ? -0.755 -13.795 29.404 1.00 83.75 358 ASP A CA 1
ATOM 2853 C C . ASP A 1 358 ? -0.532 -12.273 29.324 1.00 83.75 358 ASP A C 1
ATOM 2855 O O . ASP A 1 358 ? 0.590 -11.792 29.512 1.00 83.75 358 ASP A O 1
ATOM 2859 N N . ALA A 1 359 ? -1.571 -11.496 28.998 1.00 87.69 359 ALA A N 1
ATOM 2860 C CA . ALA A 1 359 ? -1.457 -10.043 28.945 1.00 87.69 359 ALA A CA 1
ATOM 2861 C C . ALA A 1 359 ? -1.342 -9.449 30.362 1.00 87.69 359 ALA A C 1
ATOM 2863 O O . ALA A 1 359 ? -2.007 -9.933 31.283 1.00 87.69 359 ALA A O 1
ATOM 2864 N N . PRO A 1 360 ? -0.534 -8.391 30.546 1.00 90.94 360 PRO A N 1
ATOM 2865 C CA . PRO A 1 360 ? -0.428 -7.705 31.827 1.00 90.94 360 PRO A CA 1
ATOM 2866 C C . PRO A 1 360 ? -1.787 -7.161 32.272 1.00 90.94 360 PRO A C 1
ATOM 2868 O O . PRO A 1 360 ? -2.577 -6.658 31.472 1.00 90.94 360 PRO A O 1
ATOM 2871 N N . HIS A 1 361 ? -2.055 -7.296 33.564 1.00 94.88 361 HIS A N 1
ATOM 2872 C CA . HIS A 1 361 ? -3.284 -6.861 34.204 1.00 94.88 361 HIS A CA 1
ATOM 2873 C C . HIS A 1 361 ? -3.002 -6.582 35.683 1.00 94.88 361 HIS A C 1
ATOM 2875 O O . HIS A 1 361 ? -2.079 -7.162 36.252 1.00 94.88 361 HIS A O 1
ATOM 2881 N N . HIS A 1 362 ? -3.777 -5.693 36.303 1.00 94.69 362 HIS A N 1
ATOM 2882 C CA . HIS A 1 362 ? -3.572 -5.310 37.702 1.00 94.69 362 HIS A CA 1
ATOM 2883 C C . HIS A 1 362 ? -4.143 -6.346 38.684 1.00 94.69 362 HIS A C 1
ATOM 2885 O O . HIS A 1 362 ? -3.615 -6.528 39.777 1.00 94.69 362 HIS A O 1
ATOM 2891 N N . LEU A 1 363 ? -5.205 -7.045 38.282 1.00 94.88 363 LEU A N 1
ATOM 2892 C CA . LEU A 1 363 ? -5.771 -8.187 39.008 1.00 94.88 363 LEU A CA 1
ATOM 2893 C C . LEU A 1 363 ? -5.023 -9.492 38.718 1.00 94.88 363 LEU A C 1
ATOM 2895 O O . LEU A 1 363 ? -4.439 -9.663 37.646 1.00 94.88 363 LEU A O 1
ATOM 2899 N N . SER A 1 364 ? -5.100 -10.417 39.677 1.00 92.31 364 SER A N 1
ATOM 2900 C CA . SER A 1 364 ? -4.406 -11.707 39.629 1.00 92.31 364 SER A CA 1
ATOM 2901 C C . SER A 1 364 ? -4.747 -12.520 38.367 1.00 92.31 364 SER A C 1
ATOM 2903 O O . SER A 1 364 ? -5.898 -12.510 37.920 1.00 92.31 364 SER A O 1
ATOM 2905 N N . PRO A 1 365 ? -3.773 -13.252 37.794 1.00 90.06 365 PRO A N 1
ATOM 2906 C CA . PRO A 1 365 ? -4.044 -14.243 36.755 1.00 90.06 365 PRO A CA 1
ATOM 2907 C C . PRO A 1 365 ? -5.082 -15.279 37.213 1.00 90.06 365 PRO A C 1
ATOM 2909 O O . PRO A 1 365 ? -5.194 -15.559 38.404 1.00 90.06 365 PRO A O 1
ATOM 2912 N N . ASP A 1 366 ? -5.838 -15.827 36.258 1.00 87.19 366 ASP A N 1
ATOM 2913 C CA . ASP A 1 366 ? -6.850 -16.878 36.467 1.00 87.19 366 ASP A CA 1
ATOM 2914 C C . ASP A 1 366 ? -7.947 -16.574 37.509 1.00 87.19 366 ASP A C 1
ATOM 2916 O O . ASP A 1 366 ? -8.602 -17.486 38.014 1.00 87.19 366 ASP A O 1
ATOM 2920 N N . SER A 1 367 ? -8.193 -15.294 37.813 1.00 93.19 367 SER A N 1
ATOM 2921 C CA . SER A 1 367 ? -9.250 -14.872 38.735 1.00 93.19 367 SER A CA 1
ATOM 2922 C C . SER A 1 367 ? -10.548 -14.475 38.020 1.00 93.19 367 SER A C 1
ATOM 2924 O O . SER A 1 367 ? -10.543 -13.978 36.887 1.00 93.19 367 SER A O 1
ATOM 2926 N N . MET A 1 368 ? -11.685 -14.667 38.697 1.00 94.88 368 MET A N 1
ATOM 2927 C CA . MET A 1 368 ? -12.989 -14.236 38.182 1.00 94.88 368 MET A CA 1
ATOM 2928 C C . MET A 1 368 ? -13.078 -12.708 38.135 1.00 94.88 368 MET A C 1
ATOM 2930 O O . MET A 1 368 ? -13.649 -12.144 37.207 1.00 94.88 368 MET A O 1
ATOM 2934 N N . GLU A 1 369 ? -12.458 -12.032 39.099 1.00 95.19 369 GLU A N 1
ATOM 2935 C CA . GLU A 1 369 ? -12.398 -10.576 39.189 1.00 95.19 369 GLU A CA 1
ATOM 2936 C C . GLU A 1 369 ? -11.714 -9.985 37.954 1.00 95.19 369 GLU A C 1
ATOM 2938 O O . GLU A 1 369 ? -12.223 -9.032 37.371 1.00 95.19 369 GLU A O 1
ATOM 2943 N N . ARG A 1 370 ? -10.611 -10.593 37.492 1.00 95.62 370 ARG A N 1
ATOM 2944 C CA . ARG A 1 370 ? -9.939 -10.199 36.247 1.00 95.62 370 ARG A CA 1
ATOM 2945 C C . ARG A 1 370 ? -10.850 -10.377 35.041 1.00 95.62 370 ARG A C 1
ATOM 2947 O O . ARG A 1 370 ? -10.902 -9.505 34.181 1.00 95.62 370 ARG A O 1
ATOM 2954 N N . HIS A 1 371 ? -11.557 -11.501 34.963 1.00 94.81 371 HIS A N 1
ATOM 2955 C CA . HIS A 1 371 ? -12.476 -11.746 33.857 1.00 94.81 371 HIS A CA 1
ATOM 2956 C C . HIS A 1 371 ? -13.597 -10.697 33.818 1.00 94.81 371 HIS A C 1
ATOM 2958 O O . HIS A 1 371 ? -13.869 -10.134 32.758 1.00 94.81 371 HIS A O 1
ATOM 2964 N N . LEU A 1 372 ? -14.197 -10.395 34.971 1.00 96.56 372 LEU A N 1
ATOM 2965 C CA . LEU A 1 372 ? -15.241 -9.380 35.100 1.00 96.56 372 LEU A CA 1
ATOM 2966 C C . LEU A 1 372 ? -14.727 -7.971 34.782 1.00 96.56 372 LEU A C 1
ATOM 2968 O O . LEU A 1 372 ? -15.414 -7.250 34.064 1.00 96.56 372 LEU A O 1
ATOM 2972 N N . ASP A 1 373 ? -13.531 -7.598 35.250 1.00 97.38 373 ASP A N 1
ATOM 2973 C CA . ASP A 1 373 ? -12.912 -6.301 34.941 1.00 97.38 373 ASP A CA 1
ATOM 2974 C C . ASP A 1 373 ? -12.732 -6.111 33.432 1.00 97.38 373 ASP A C 1
ATOM 2976 O O . ASP A 1 373 ? -13.213 -5.123 32.872 1.00 97.38 373 ASP A O 1
ATOM 2980 N N . ILE A 1 374 ? -12.149 -7.108 32.756 1.00 95.94 374 ILE A N 1
ATOM 2981 C CA . ILE A 1 374 ? -11.924 -7.052 31.310 1.00 95.94 374 ILE A CA 1
ATOM 2982 C C . ILE A 1 374 ? -13.249 -6.911 30.557 1.00 95.94 374 ILE A C 1
ATOM 2984 O O . ILE A 1 374 ? -13.387 -6.029 29.709 1.00 95.94 374 ILE A O 1
ATOM 2988 N N . GLN A 1 375 ? -14.230 -7.764 30.864 1.00 95.88 375 GLN A N 1
ATOM 2989 C CA . GLN A 1 375 ? -15.522 -7.746 30.175 1.00 95.88 375 GLN A CA 1
ATOM 2990 C C . GLN A 1 375 ? -16.277 -6.437 30.418 1.00 95.88 375 GLN A C 1
ATOM 2992 O O . GLN A 1 375 ? -16.795 -5.849 29.471 1.00 95.88 375 GLN A O 1
ATOM 2997 N N . PHE A 1 376 ? -16.305 -5.950 31.662 1.00 96.88 376 PHE A N 1
ATOM 2998 C CA . PHE A 1 376 ? -16.960 -4.692 32.006 1.00 96.88 376 PHE A CA 1
ATOM 2999 C C . PHE A 1 376 ? -16.346 -3.515 31.246 1.00 96.88 376 PHE A C 1
ATOM 3001 O O . PHE A 1 376 ? -17.077 -2.756 30.611 1.00 96.88 376 PHE A O 1
ATOM 3008 N N . ARG A 1 377 ? -15.015 -3.371 31.277 1.00 97.00 377 ARG A N 1
ATOM 3009 C CA . ARG A 1 377 ? -14.322 -2.239 30.646 1.00 97.00 377 ARG A CA 1
ATOM 3010 C C . ARG A 1 377 ? -14.473 -2.250 29.129 1.00 97.00 377 ARG A C 1
ATOM 3012 O O . ARG A 1 377 ? -14.792 -1.211 28.561 1.00 97.00 377 ARG A O 1
ATOM 3019 N N . LEU A 1 378 ? -14.311 -3.409 28.484 1.00 95.88 378 LEU A N 1
ATOM 3020 C CA . LEU A 1 378 ? -14.451 -3.528 27.029 1.00 95.88 378 LEU A CA 1
ATOM 3021 C C . LEU A 1 378 ? -15.893 -3.283 26.563 1.00 95.88 378 LEU A C 1
ATOM 3023 O O . LEU A 1 378 ? -16.103 -2.527 25.617 1.00 95.88 378 LEU A O 1
ATOM 3027 N N . LEU A 1 379 ? -16.888 -3.856 27.249 1.00 95.69 379 LEU A N 1
ATOM 3028 C CA . LEU A 1 379 ? -18.300 -3.649 26.908 1.00 95.69 379 LEU A CA 1
ATOM 3029 C C . LEU A 1 379 ? -18.731 -2.195 27.133 1.00 95.69 379 LEU A C 1
ATOM 3031 O O . LEU A 1 379 ? -19.470 -1.618 26.337 1.00 95.69 379 LEU A O 1
ATOM 3035 N N . ARG A 1 380 ? -18.279 -1.590 28.234 1.00 95.12 380 ARG A N 1
ATOM 3036 C CA . ARG A 1 380 ? -18.564 -0.188 28.538 1.00 95.12 380 ARG A CA 1
ATOM 3037 C C . ARG A 1 380 ? -17.934 0.736 27.495 1.00 95.12 380 ARG A C 1
ATOM 3039 O O . ARG A 1 380 ? -18.595 1.667 27.042 1.00 95.12 380 ARG A O 1
ATOM 3046 N N . GLU A 1 381 ? -16.697 0.462 27.091 1.00 93.81 381 GLU A N 1
ATOM 3047 C CA . GLU A 1 381 ? -16.011 1.220 26.045 1.00 93.81 381 GLU A CA 1
ATOM 3048 C C . GLU A 1 381 ? -16.746 1.144 24.700 1.00 93.81 381 GLU A C 1
ATOM 3050 O O . GLU A 1 381 ? -16.922 2.177 24.059 1.00 93.81 381 GLU A O 1
ATOM 3055 N N . GLU A 1 382 ? -17.241 -0.030 24.295 1.00 91.69 382 GLU A N 1
ATOM 3056 C CA . GLU A 1 382 ? -18.000 -0.196 23.045 1.00 91.69 382 GLU A CA 1
ATOM 3057 C C . GLU A 1 382 ? -19.210 0.756 22.964 1.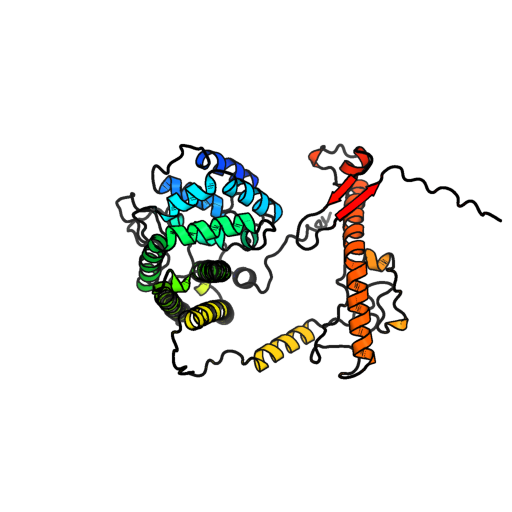00 91.69 382 GLU A C 1
ATOM 3059 O O . GLU A 1 382 ? -19.520 1.305 21.905 1.00 91.69 382 GLU A O 1
ATOM 3064 N N . LEU A 1 383 ? -19.863 1.014 24.102 1.00 89.81 383 LEU A N 1
ATOM 3065 C CA . LEU A 1 383 ? -20.995 1.939 24.200 1.00 89.81 383 LEU A CA 1
ATOM 3066 C C . LEU A 1 383 ? -20.570 3.415 24.235 1.00 89.81 383 LEU A C 1
ATOM 3068 O O . LEU A 1 383 ? -21.297 4.281 23.741 1.00 89.81 383 LEU A O 1
ATOM 3072 N N . ILE A 1 384 ? -19.425 3.722 24.845 1.00 91.44 384 ILE A N 1
ATOM 3073 C CA . ILE A 1 384 ? -18.993 5.100 25.118 1.00 91.44 384 ILE A CA 1
ATOM 3074 C C . ILE A 1 384 ? -18.171 5.680 23.972 1.00 91.44 384 ILE A C 1
ATOM 3076 O O . ILE A 1 384 ? -18.318 6.869 23.681 1.00 91.44 384 ILE A O 1
ATOM 3080 N N . ALA A 1 385 ? -17.352 4.874 23.294 1.00 89.50 385 ALA A N 1
ATOM 3081 C CA . ALA A 1 385 ? -16.440 5.339 22.252 1.00 89.50 385 ALA A CA 1
ATOM 3082 C C . ALA A 1 385 ? -17.134 6.185 21.161 1.00 89.50 385 ALA A C 1
ATOM 3084 O O . ALA A 1 385 ? -16.645 7.286 20.881 1.00 89.50 385 ALA A O 1
ATOM 3085 N N . PRO A 1 386 ? -18.309 5.798 20.611 1.00 88.44 386 PRO A N 1
ATOM 3086 C CA . PRO A 1 386 ? -18.997 6.614 19.606 1.00 88.44 386 PRO A CA 1
ATOM 3087 C C . PRO A 1 386 ? -19.497 7.960 20.152 1.00 88.44 386 PRO A C 1
ATOM 3089 O O . PRO A 1 386 ? -19.475 8.976 19.450 1.00 88.44 386 PRO A O 1
ATOM 3092 N N . ILE A 1 387 ? -19.947 7.981 21.413 1.00 89.94 387 ILE A N 1
ATOM 3093 C CA . ILE A 1 387 ? -20.434 9.190 22.090 1.00 89.94 387 ILE A CA 1
ATOM 3094 C C . ILE A 1 387 ? -19.261 10.138 22.338 1.00 89.94 387 ILE A C 1
ATOM 3096 O O . ILE A 1 387 ? -19.342 11.315 21.988 1.00 89.94 387 ILE A O 1
ATOM 3100 N N . ARG A 1 388 ? -18.158 9.613 22.882 1.00 90.94 388 ARG A N 1
ATOM 3101 C CA . ARG A 1 388 ? -16.931 10.371 23.134 1.00 90.94 388 ARG A CA 1
ATOM 3102 C C . ARG A 1 388 ? -16.388 10.987 21.852 1.00 90.94 388 ARG A C 1
ATOM 3104 O O . ARG A 1 388 ? -16.203 12.199 21.807 1.00 90.94 388 ARG A O 1
ATOM 3111 N N . GLY A 1 389 ? -16.224 10.196 20.790 1.00 89.31 389 GLY A N 1
ATOM 3112 C CA . GLY A 1 389 ? -15.757 10.709 19.499 1.00 89.31 389 GLY A CA 1
ATOM 3113 C C . GLY A 1 389 ? -16.648 11.836 18.962 1.00 89.31 389 GLY A C 1
ATOM 3114 O O . GLY A 1 389 ? -16.154 12.853 18.468 1.00 89.31 389 GLY A O 1
ATOM 3115 N N . SER A 1 390 ? -17.972 11.688 19.093 1.00 90.38 390 SER A N 1
ATOM 3116 C CA . SER A 1 390 ? -18.936 12.703 18.644 1.00 90.38 390 SER A CA 1
ATOM 3117 C C . SER A 1 390 ? -18.798 14.010 19.428 1.00 90.38 390 SER A C 1
ATOM 3119 O O . SER A 1 390 ? -18.816 15.090 18.837 1.00 90.38 390 SER A O 1
ATOM 3121 N N . ILE A 1 391 ? -18.629 13.917 20.749 1.00 90.88 391 ILE A N 1
ATOM 3122 C CA . ILE A 1 391 ? -18.483 15.072 21.640 1.00 90.88 391 ILE A CA 1
ATOM 3123 C C . ILE A 1 391 ? -17.157 15.789 21.403 1.00 90.88 391 ILE A C 1
ATOM 3125 O O . ILE A 1 391 ? -17.179 17.000 21.223 1.00 90.88 391 ILE A O 1
ATOM 3129 N N . VAL A 1 392 ? -16.036 15.067 21.317 1.00 88.69 392 VAL A N 1
ATOM 3130 C CA . VAL A 1 392 ? -14.714 15.654 21.025 1.00 88.69 392 VAL A CA 1
ATOM 3131 C C . VAL A 1 392 ? -14.737 16.421 19.701 1.00 88.69 392 VAL A C 1
ATOM 3133 O O . VAL A 1 392 ? -14.208 17.524 19.594 1.00 88.69 392 VAL A O 1
ATOM 3136 N N . THR A 1 393 ? -15.414 15.875 18.690 1.00 89.12 393 THR A N 1
ATOM 3137 C CA . THR A 1 393 ? -15.563 16.537 17.389 1.00 89.12 393 THR A CA 1
ATOM 3138 C C . THR A 1 393 ? -16.367 17.842 17.492 1.00 89.12 393 THR A C 1
ATOM 3140 O O . THR A 1 393 ? -15.975 18.856 16.915 1.00 89.12 393 THR A O 1
ATOM 3143 N N . ILE A 1 394 ? -17.474 17.843 18.246 1.00 90.69 394 ILE A N 1
ATOM 3144 C CA . ILE A 1 394 ? -18.262 19.059 18.512 1.00 90.69 394 ILE A CA 1
ATOM 3145 C C . ILE A 1 394 ? -17.438 20.075 19.305 1.00 90.69 394 ILE A C 1
ATOM 3147 O O . ILE A 1 394 ? -17.456 21.253 18.963 1.00 90.69 394 ILE A O 1
ATOM 3151 N N . ASP A 1 395 ? -16.735 19.639 20.347 1.00 90.25 395 ASP A N 1
ATOM 3152 C CA . ASP A 1 395 ? -15.939 20.505 21.217 1.00 90.25 395 ASP A CA 1
ATOM 3153 C C . ASP A 1 395 ? -14.817 21.212 20.443 1.00 90.25 395 ASP A C 1
ATOM 3155 O O . ASP A 1 395 ? -14.649 22.427 20.559 1.00 90.25 395 ASP A O 1
ATOM 3159 N N . ASN A 1 396 ? -14.139 20.491 19.546 1.00 89.31 396 ASN A N 1
ATOM 3160 C CA . ASN A 1 396 ? -13.146 21.060 18.633 1.00 89.31 396 ASN A CA 1
ATOM 3161 C C . ASN A 1 396 ? -13.749 22.129 17.706 1.00 89.31 396 ASN A C 1
ATOM 3163 O O . ASN A 1 396 ? -13.171 23.211 17.536 1.00 89.31 396 ASN A O 1
ATOM 3167 N N . ASP A 1 397 ? -14.923 21.854 17.124 1.00 91.56 397 ASP A N 1
ATOM 3168 C CA . ASP A 1 397 ? -15.645 22.821 16.297 1.00 91.56 397 ASP A CA 1
ATOM 3169 C C . ASP A 1 397 ? -16.035 24.057 17.124 1.00 91.56 397 ASP A C 1
ATOM 3171 O O . ASP A 1 397 ? -15.754 25.179 16.707 1.00 91.56 397 ASP A O 1
ATOM 3175 N N . VAL A 1 398 ? -16.619 23.880 18.314 1.00 90.62 398 VAL A N 1
ATOM 3176 C CA . VAL A 1 398 ? -17.030 24.975 19.213 1.00 90.62 398 VAL A CA 1
ATOM 3177 C C . VAL A 1 398 ? -15.832 25.814 19.653 1.00 90.62 398 VAL A C 1
ATOM 3179 O O . VAL A 1 398 ? -15.880 27.043 19.590 1.00 90.62 398 VAL A O 1
ATOM 3182 N N . THR A 1 399 ? -14.732 25.178 20.045 1.00 89.25 399 THR A N 1
ATOM 3183 C CA . THR A 1 399 ? -13.494 25.862 20.429 1.00 89.25 399 THR A CA 1
ATOM 3184 C C . THR A 1 399 ? -12.958 26.704 19.272 1.00 89.25 399 THR A C 1
ATOM 3186 O O . THR A 1 399 ? -12.637 27.883 19.451 1.00 89.25 399 THR A O 1
ATOM 3189 N N . THR A 1 400 ? -12.953 26.152 18.056 1.00 88.62 400 THR A N 1
ATOM 3190 C CA . THR A 1 400 ? -12.547 26.869 16.837 1.00 88.62 400 THR A CA 1
ATOM 3191 C C . THR A 1 400 ? -13.472 28.051 16.527 1.00 88.62 400 THR A C 1
ATOM 3193 O O . THR A 1 400 ? -13.005 29.111 16.097 1.00 88.62 400 THR A O 1
ATOM 3196 N N . MET A 1 401 ? -14.779 27.903 16.757 1.00 88.44 401 MET A N 1
ATOM 3197 C CA . MET A 1 401 ? -15.763 28.980 16.608 1.00 88.44 401 MET A CA 1
ATOM 3198 C C . MET A 1 401 ? -15.464 30.123 17.581 1.00 88.44 401 MET A C 1
ATOM 3200 O O . MET A 1 401 ? -15.310 31.270 17.155 1.00 88.44 401 MET A O 1
ATOM 3204 N N . LEU A 1 402 ? -15.313 29.809 18.872 1.00 86.38 402 LEU A N 1
ATOM 3205 C CA . LEU A 1 402 ? -15.062 30.775 19.946 1.00 86.38 402 LEU A CA 1
ATOM 3206 C C . LEU A 1 402 ? -13.764 31.559 19.731 1.00 86.38 402 LEU A C 1
ATOM 3208 O O . LEU A 1 402 ? -13.771 32.786 19.811 1.00 86.38 402 LEU A O 1
ATOM 3212 N N . GLN A 1 403 ? -12.671 30.880 19.375 1.00 84.38 403 GLN A N 1
ATOM 3213 C CA . GLN A 1 403 ? -11.373 31.517 19.107 1.00 84.38 403 GLN A CA 1
ATOM 3214 C C . GLN A 1 403 ? -11.401 32.496 17.924 1.00 84.38 403 GLN A C 1
ATOM 3216 O O . GLN A 1 403 ? -10.516 33.341 17.777 1.00 84.38 403 GLN A O 1
ATOM 3221 N N . SER A 1 404 ? -12.409 32.381 17.065 1.00 79.50 404 SER A N 1
ATOM 3222 C CA . SER A 1 404 ? -12.528 33.158 15.837 1.00 79.50 404 SER A CA 1
ATOM 3223 C C . SER A 1 404 ? -13.586 34.261 15.877 1.00 79.50 404 SER A C 1
ATOM 3225 O O . SER A 1 404 ? -13.726 35.010 14.903 1.00 79.50 404 SER A O 1
ATOM 3227 N N . GLN A 1 405 ? -14.311 34.394 16.993 1.00 73.56 405 GLN A N 1
ATOM 3228 C CA . GLN A 1 405 ? -15.322 35.433 17.163 1.00 73.56 405 GLN A CA 1
ATOM 3229 C C . GLN A 1 405 ? -14.710 36.835 16.994 1.00 73.56 405 GLN A C 1
ATOM 3231 O O . GLN A 1 405 ? -13.678 37.164 17.575 1.00 73.56 405 GLN A O 1
ATOM 3236 N N . GLY A 1 406 ? -15.352 37.670 16.168 1.00 65.25 406 GLY A N 1
ATOM 3237 C CA . GLY A 1 406 ? -14.927 39.050 15.897 1.00 65.25 406 GLY A CA 1
ATOM 3238 C C . GLY A 1 406 ? -13.932 39.232 14.741 1.00 65.25 406 GLY A C 1
ATOM 3239 O O . GLY A 1 406 ? -13.591 40.370 14.422 1.00 65.25 406 GLY A O 1
ATOM 3240 N N . ARG A 1 407 ? -13.489 38.158 14.070 1.00 69.44 407 ARG A N 1
ATOM 3241 C CA . ARG A 1 407 ? -12.683 38.238 12.835 1.00 69.44 407 ARG A CA 1
ATOM 3242 C C . ARG A 1 407 ? -13.550 37.989 11.599 1.00 69.44 407 ARG A C 1
ATOM 3244 O O . ARG A 1 407 ? -14.399 37.103 11.596 1.00 69.44 407 ARG A O 1
ATOM 3251 N N . ALA A 1 408 ? -13.318 38.742 10.522 1.00 59.75 408 ALA A N 1
ATOM 3252 C CA . ALA A 1 408 ? -13.960 38.477 9.235 1.00 59.75 408 ALA A CA 1
ATOM 3253 C C . ALA A 1 408 ? -13.392 37.178 8.631 1.00 59.75 408 ALA A C 1
ATOM 3255 O O . ALA A 1 408 ? -12.270 37.178 8.128 1.00 59.75 408 ALA A O 1
ATOM 3256 N N . ARG A 1 409 ? -14.149 36.074 8.703 1.00 65.88 409 ARG A N 1
ATOM 3257 C CA . ARG A 1 409 ? -13.759 34.772 8.132 1.00 65.88 409 ARG A CA 1
ATOM 3258 C C . ARG A 1 409 ? -14.325 34.575 6.735 1.00 65.88 409 ARG A C 1
ATOM 3260 O O . ARG A 1 409 ? -15.456 34.965 6.436 1.00 65.88 409 ARG A O 1
ATOM 3267 N N . ARG A 1 410 ? -13.551 33.910 5.879 1.00 68.00 410 ARG A N 1
ATOM 3268 C CA . ARG A 1 410 ? -14.053 33.427 4.586 1.00 68.00 410 ARG A CA 1
ATOM 3269 C C . ARG A 1 410 ? -15.002 32.251 4.823 1.00 68.00 410 ARG A C 1
ATOM 3271 O O . ARG A 1 410 ? -14.805 31.464 5.739 1.00 68.00 410 ARG A O 1
ATOM 3278 N N . LYS A 1 411 ? -15.997 32.068 3.949 1.00 63.19 411 LYS A N 1
ATOM 3279 C CA . LYS A 1 411 ? -16.953 30.942 4.028 1.00 63.19 411 LYS A CA 1
ATOM 3280 C C . LYS A 1 411 ? -16.269 29.561 4.028 1.00 63.19 411 LYS A C 1
ATOM 3282 O O . LYS A 1 411 ? -16.809 28.611 4.574 1.00 63.19 411 LYS A O 1
ATOM 3287 N N . THR A 1 412 ? -15.076 29.463 3.441 1.00 62.47 412 THR A N 1
ATOM 3288 C CA . THR A 1 412 ? -14.233 28.255 3.408 1.00 62.47 412 THR A CA 1
ATOM 3289 C C . THR A 1 412 ? -13.587 27.907 4.748 1.00 62.47 412 THR A C 1
ATOM 3291 O O . THR A 1 412 ? -13.081 26.806 4.897 1.00 62.47 412 THR A O 1
ATOM 3294 N N . GLU A 1 413 ? -13.578 28.831 5.709 1.00 73.62 413 GLU A N 1
ATOM 3295 C CA . GLU A 1 413 ? -12.974 28.644 7.033 1.00 73.62 413 GLU A CA 1
ATOM 3296 C C . GLU A 1 413 ? -14.008 28.261 8.098 1.00 73.62 413 GLU A C 1
ATOM 3298 O O . GLU A 1 413 ? -13.648 28.157 9.269 1.00 73.62 413 GLU A O 1
ATOM 3303 N N . GLN A 1 414 ? -15.280 28.099 7.714 1.00 84.12 414 GLN A N 1
ATOM 3304 C CA . GLN A 1 414 ? -16.342 27.743 8.648 1.00 84.12 414 GLN A CA 1
ATOM 3305 C C . GLN A 1 414 ? -16.234 26.288 9.084 1.00 84.12 414 GLN A C 1
ATOM 3307 O O . GLN A 1 414 ? -16.070 25.399 8.240 1.00 84.12 414 GLN A O 1
ATOM 3312 N N . THR A 1 415 ? -16.410 26.042 10.381 1.00 89.75 415 THR A N 1
ATOM 3313 C CA . THR A 1 415 ? -16.449 24.679 10.919 1.00 89.75 415 THR A CA 1
ATOM 3314 C C . THR A 1 415 ? -17.679 23.931 10.412 1.00 89.75 415 THR A C 1
ATOM 3316 O O . THR A 1 415 ? -18.651 24.519 9.917 1.00 89.75 415 THR A O 1
ATOM 3319 N N . LYS A 1 416 ? -17.668 22.602 10.519 1.00 89.88 416 LYS A N 1
ATOM 3320 C CA . LYS A 1 416 ? -18.802 21.798 10.059 1.00 89.88 416 LYS A CA 1
ATOM 3321 C C . LYS A 1 416 ? -20.050 22.077 10.894 1.00 89.88 416 LYS A C 1
ATOM 3323 O O . LYS A 1 416 ? -21.145 22.177 10.336 1.00 89.88 416 LYS A O 1
ATOM 3328 N N . LEU A 1 417 ? -19.882 22.269 12.202 1.00 91.44 417 LEU A N 1
ATOM 3329 C CA . LEU A 1 417 ? -20.955 22.676 13.100 1.00 91.44 417 LEU A CA 1
ATOM 3330 C C . LEU A 1 417 ? -21.556 24.035 12.711 1.00 91.44 417 LEU A C 1
ATOM 3332 O O . LEU A 1 417 ? -22.778 24.135 12.620 1.00 91.44 417 LEU A O 1
ATOM 3336 N N . GLU A 1 418 ? -20.741 25.051 12.400 1.00 89.69 418 GLU A N 1
ATOM 3337 C CA . GLU A 1 418 ? -21.233 26.363 11.935 1.00 89.69 418 GLU A CA 1
ATOM 3338 C C . GLU A 1 418 ? -22.105 26.234 10.686 1.00 89.69 418 GLU A C 1
ATOM 3340 O O . GLU A 1 418 ? -23.201 26.798 10.612 1.00 89.69 418 GLU A O 1
ATOM 3345 N N . GLN A 1 419 ? -21.639 25.456 9.708 1.00 90.12 419 GLN A N 1
ATOM 3346 C CA . GLN A 1 419 ? -22.366 25.234 8.461 1.00 90.12 419 GLN A CA 1
ATOM 3347 C C . GLN A 1 419 ? -23.707 24.528 8.690 1.00 90.12 419 GLN A C 1
ATOM 3349 O O . GLN A 1 419 ? -24.676 24.813 7.982 1.00 90.12 419 GLN A O 1
ATOM 3354 N N . LEU A 1 420 ? -23.771 23.597 9.645 1.00 91.38 420 LEU A N 1
ATOM 3355 C CA . LEU A 1 420 ? -25.002 22.892 9.998 1.00 91.38 420 LEU A CA 1
ATOM 3356 C C . LEU A 1 420 ? -25.971 23.797 10.758 1.00 91.38 420 LEU A C 1
ATOM 3358 O O . LEU A 1 420 ? -27.152 23.827 10.422 1.00 91.38 420 LEU A O 1
ATOM 3362 N N . LEU A 1 421 ? -25.491 24.580 11.726 1.00 90.12 421 LEU A N 1
ATOM 3363 C CA . LEU A 1 421 ? -26.328 25.521 12.473 1.00 90.12 421 LEU A CA 1
ATOM 3364 C C . LEU A 1 421 ? -26.936 26.589 11.552 1.00 90.12 421 LEU A C 1
ATOM 3366 O O . LEU A 1 421 ? -28.136 26.847 11.636 1.00 90.12 421 LEU A O 1
ATOM 3370 N N . ALA A 1 422 ? -26.165 27.118 10.594 1.00 88.06 422 ALA A N 1
ATOM 3371 C CA . ALA A 1 422 ? -26.665 28.056 9.583 1.00 88.06 422 ALA A CA 1
ATOM 3372 C C . ALA A 1 422 ? -27.768 27.462 8.680 1.00 88.06 422 ALA A C 1
ATOM 3374 O O . ALA A 1 422 ? -28.556 28.203 8.097 1.00 88.06 422 ALA A O 1
ATOM 3375 N N . LYS A 1 423 ? -27.834 26.129 8.561 1.00 90.19 423 LYS A N 1
ATOM 3376 C CA . LYS A 1 423 ? -28.853 25.395 7.792 1.00 90.19 423 LYS A CA 1
ATOM 3377 C C . LYS A 1 423 ? -30.039 24.916 8.641 1.00 90.19 423 LYS A C 1
ATOM 3379 O O . LYS A 1 423 ? -30.929 24.267 8.101 1.00 90.19 423 LYS A O 1
ATOM 3384 N N . GLY A 1 424 ? -30.066 25.213 9.943 1.00 89.62 424 GLY A N 1
ATOM 3385 C CA . GLY A 1 424 ? -31.102 24.720 10.857 1.00 89.62 424 GLY A CA 1
ATOM 3386 C C . GLY A 1 424 ? -30.872 23.288 11.363 1.00 89.62 424 GLY A C 1
ATOM 3387 O O . GLY A 1 424 ? -31.798 22.652 11.861 1.00 89.62 424 GLY A O 1
ATOM 3388 N N . GLY A 1 425 ? -29.644 22.775 11.262 1.00 91.62 425 GLY A N 1
ATOM 3389 C CA . GLY A 1 425 ? -29.262 21.416 11.647 1.00 91.62 425 GLY A CA 1
ATOM 3390 C C . GLY A 1 425 ? -28.969 20.511 10.447 1.00 91.62 425 GLY A C 1
ATOM 3391 O O . GLY A 1 425 ? -28.888 20.949 9.300 1.00 91.62 425 GLY A O 1
ATOM 3392 N N . GLY A 1 426 ? -28.773 19.221 10.714 1.00 92.19 426 GLY A N 1
ATOM 3393 C CA . GLY A 1 426 ? -28.503 18.209 9.697 1.00 92.19 426 GLY A CA 1
ATOM 3394 C C . GLY A 1 426 ? -27.621 17.066 10.192 1.00 92.19 426 GLY A C 1
ATOM 3395 O O . GLY A 1 426 ? -27.373 16.909 11.385 1.00 92.19 426 GLY A O 1
ATOM 3396 N N . ALA A 1 427 ? -27.168 16.232 9.258 1.00 91.44 427 ALA A N 1
ATOM 3397 C CA . ALA A 1 427 ? -26.250 15.140 9.559 1.00 91.44 427 ALA A CA 1
ATOM 3398 C C . ALA A 1 427 ? -24.814 15.662 9.717 1.00 91.44 427 ALA A C 1
ATOM 3400 O O . ALA A 1 427 ? -24.252 16.250 8.790 1.00 91.44 427 ALA A O 1
ATOM 3401 N N . TYR A 1 428 ? -24.221 15.402 10.876 1.00 90.94 428 TYR A N 1
ATOM 3402 C CA . TYR A 1 428 ? -22.800 15.564 11.130 1.00 90.94 428 TYR A CA 1
ATOM 3403 C C . TYR A 1 428 ? -22.115 14.229 10.840 1.00 90.94 428 TYR A C 1
ATOM 3405 O O . TYR A 1 428 ? -22.474 13.204 11.414 1.00 90.94 428 TYR A O 1
ATOM 3413 N N . LYS A 1 429 ? -21.157 14.233 9.914 1.00 87.62 429 LYS A N 1
ATOM 3414 C CA . LYS A 1 429 ? -20.407 13.042 9.505 1.00 87.62 429 LYS A CA 1
ATOM 3415 C C . LYS A 1 429 ? -18.932 13.388 9.370 1.00 87.62 429 LYS A C 1
ATOM 3417 O O . LYS A 1 429 ? -18.632 14.258 8.559 1.00 87.62 429 LYS A O 1
ATOM 3422 N N . THR A 1 430 ? -18.028 12.749 10.092 1.00 79.44 430 THR A N 1
ATOM 3423 C CA . THR A 1 430 ? -16.592 12.817 9.768 1.00 79.44 430 THR A CA 1
ATOM 3424 C C . THR A 1 430 ? -16.191 11.616 8.915 1.00 79.44 430 THR A C 1
ATOM 3426 O O . THR A 1 430 ? -17.027 10.792 8.537 1.00 79.44 430 THR A O 1
ATOM 3429 N N . SER A 1 431 ? -14.926 11.560 8.547 1.00 68.25 431 SER A N 1
ATOM 3430 C CA . SER A 1 431 ? -14.310 10.543 7.704 1.00 68.25 431 SER A CA 1
ATOM 3431 C C . SER A 1 431 ? -13.023 10.059 8.371 1.00 68.25 431 SER A C 1
ATOM 3433 O O . SER A 1 431 ? -12.515 10.723 9.272 1.00 68.25 431 SER A O 1
ATOM 3435 N N . GLY A 1 432 ? -12.526 8.889 7.965 1.00 67.00 432 GLY A N 1
ATOM 3436 C CA . GLY A 1 432 ? -11.392 8.216 8.608 1.00 67.00 432 GLY A CA 1
ATOM 3437 C C . GLY A 1 432 ? -11.804 7.035 9.492 1.00 67.00 432 GLY A C 1
ATOM 3438 O O . GLY A 1 432 ? -12.987 6.701 9.594 1.00 67.00 432 GLY A O 1
ATOM 3439 N N . PHE A 1 433 ? -10.809 6.380 10.100 1.00 45.44 433 PHE A N 1
ATOM 3440 C CA . PHE A 1 433 ? -10.989 5.168 10.913 1.00 45.44 433 PHE A CA 1
ATOM 3441 C C . PHE A 1 433 ? -11.923 5.405 12.113 1.00 45.44 433 PHE A C 1
ATOM 3443 O O . PHE A 1 433 ? -12.811 4.593 12.361 1.00 45.44 433 PHE A O 1
ATOM 3450 N N . ASP A 1 434 ? -11.824 6.580 12.742 1.00 64.06 434 ASP A N 1
ATOM 3451 C CA . ASP A 1 434 ? -12.669 7.012 13.866 1.00 64.06 434 ASP A CA 1
ATOM 3452 C C . ASP A 1 434 ? -13.813 7.941 13.422 1.00 64.06 434 ASP A C 1
ATOM 3454 O O . ASP A 1 434 ? -14.169 8.911 14.098 1.00 64.06 434 ASP A O 1
ATOM 3458 N N . SER A 1 435 ? -14.388 7.690 12.238 1.00 77.56 435 SER A N 1
ATOM 3459 C CA . SER A 1 435 ? -15.482 8.522 11.734 1.00 77.56 435 SER A CA 1
ATOM 3460 C C . SER A 1 435 ? -16.702 8.496 12.662 1.00 77.56 435 SER A C 1
ATOM 3462 O O . SER A 1 435 ? -17.174 7.437 13.076 1.00 77.56 435 SER A O 1
ATOM 3464 N N . VAL A 1 436 ? -17.265 9.670 12.938 1.00 84.75 436 VAL A N 1
ATOM 3465 C CA . VAL A 1 436 ? -18.471 9.834 13.751 1.00 84.75 436 VAL A CA 1
ATOM 3466 C C . VAL A 1 436 ? -19.644 10.246 12.882 1.00 84.75 436 VAL A C 1
ATOM 3468 O O . VAL A 1 436 ? -19.501 11.025 11.935 1.00 84.75 436 VAL A O 1
ATOM 3471 N N . PHE A 1 437 ? -20.826 9.730 13.212 1.00 89.44 437 PHE A N 1
ATOM 3472 C CA . PHE A 1 437 ? -22.072 10.061 12.535 1.00 89.44 437 PHE A CA 1
ATOM 3473 C C . PHE A 1 437 ? -23.187 10.315 13.547 1.00 89.44 437 PHE A C 1
ATOM 3475 O O . PHE A 1 437 ? -23.594 9.416 14.279 1.00 89.44 437 PHE A O 1
ATOM 3482 N N . PHE A 1 438 ? -23.722 11.533 13.553 1.00 90.69 438 PHE A N 1
ATOM 3483 C CA . PHE A 1 438 ? -24.855 11.912 14.394 1.00 90.69 438 PHE A CA 1
ATOM 3484 C C . PHE A 1 438 ? -25.679 13.027 13.741 1.00 90.69 438 PHE A C 1
ATOM 3486 O O . PHE A 1 438 ? -25.282 13.630 12.743 1.00 90.69 438 PHE A O 1
ATOM 3493 N N . ARG A 1 439 ? -26.871 13.302 14.279 1.00 90.56 439 ARG A N 1
ATOM 3494 C CA . ARG A 1 439 ? -27.725 14.404 13.816 1.00 90.56 439 ARG A CA 1
ATOM 3495 C C . ARG A 1 439 ? -27.663 15.580 14.777 1.00 90.56 439 ARG A C 1
ATOM 3497 O O . ARG A 1 439 ? -27.868 15.412 15.973 1.00 90.56 439 ARG A O 1
ATOM 3504 N N . VAL A 1 440 ? -27.452 16.766 14.220 1.00 91.44 440 VAL A N 1
ATOM 3505 C CA . VAL A 1 440 ? -27.555 18.045 14.920 1.00 91.44 440 VAL A CA 1
ATOM 3506 C C . VAL A 1 440 ? -28.919 18.642 14.609 1.00 91.44 440 VAL A C 1
ATOM 3508 O O . VAL A 1 440 ? -29.278 18.798 13.443 1.00 91.44 440 VAL A O 1
ATOM 3511 N N . TYR A 1 441 ? -29.669 18.997 15.643 1.00 89.44 441 TYR A N 1
ATOM 3512 C CA . TYR A 1 441 ? -30.935 19.712 15.515 1.00 89.44 441 TYR A CA 1
ATOM 3513 C C . TYR A 1 441 ? -30.734 21.130 16.045 1.00 89.44 441 TYR A C 1
ATOM 3515 O O . TYR A 1 441 ? -30.342 21.300 17.198 1.00 89.44 441 TYR A O 1
ATOM 3523 N N . ALA A 1 442 ? -30.965 22.145 15.210 1.00 86.12 442 ALA A N 1
ATOM 3524 C CA . ALA A 1 442 ? -30.954 23.529 15.675 1.00 86.12 442 ALA A CA 1
ATOM 3525 C C . ALA A 1 442 ? -32.300 23.874 16.332 1.00 86.12 442 ALA A C 1
ATOM 3527 O O . ALA A 1 442 ? -33.333 23.318 15.959 1.00 86.12 442 ALA A O 1
ATOM 3528 N N . ASN A 1 443 ? -32.290 24.824 17.270 1.00 82.75 443 ASN A N 1
ATOM 3529 C CA . ASN A 1 443 ? -33.496 25.371 17.912 1.00 82.75 443 ASN A CA 1
ATOM 3530 C C . ASN A 1 443 ? -34.321 24.345 18.715 1.00 82.75 443 ASN A C 1
ATOM 3532 O O . ASN A 1 443 ? -35.548 24.417 18.748 1.00 82.75 443 ASN A O 1
ATOM 3536 N N . ALA A 1 444 ? -33.665 23.373 19.355 1.00 82.62 444 ALA A N 1
ATOM 3537 C CA . ALA A 1 444 ? -34.341 22.480 20.288 1.00 82.62 444 ALA A CA 1
ATOM 3538 C C . ALA A 1 444 ? -34.694 23.228 21.587 1.00 82.62 444 ALA A C 1
ATOM 3540 O O . ALA A 1 444 ? -33.824 23.829 22.216 1.00 82.62 444 ALA A O 1
ATOM 3541 N N . GLU A 1 445 ? -35.957 23.152 22.010 1.00 83.06 445 GLU A N 1
ATOM 3542 C CA . GLU A 1 445 ? -36.437 23.725 23.270 1.00 83.06 445 GLU A CA 1
ATOM 3543 C C . GLU A 1 445 ? -36.856 22.613 24.238 1.00 83.06 445 GLU A C 1
ATOM 3545 O O . GLU A 1 445 ? -37.588 21.685 23.880 1.00 83.06 445 GLU A O 1
ATOM 3550 N N . PHE A 1 446 ? -36.417 22.706 25.494 1.00 82.75 446 PHE A N 1
ATOM 3551 C CA . PHE A 1 446 ? -36.895 21.809 26.542 1.00 82.75 446 PHE A CA 1
ATOM 3552 C C . PHE A 1 446 ? -38.284 22.252 27.000 1.00 82.75 446 PHE A C 1
ATOM 3554 O O . PHE A 1 446 ? -38.439 23.277 27.663 1.00 82.75 446 PHE A O 1
ATOM 3561 N N . CYS A 1 447 ? -39.310 21.462 26.687 1.00 82.25 447 CYS A N 1
ATOM 3562 C CA . CYS A 1 447 ? -40.651 21.730 27.192 1.00 82.25 447 CYS A CA 1
ATOM 3563 C C . CYS A 1 447 ? -40.736 21.362 28.690 1.00 82.25 447 CYS A C 1
ATOM 3565 O O . CYS A 1 447 ? -40.325 20.257 29.069 1.00 82.25 447 CYS A O 1
ATOM 3567 N N . PRO A 1 448 ? -41.300 22.223 29.562 1.00 79.81 448 PRO A N 1
ATOM 3568 C CA . PRO A 1 448 ? -41.502 21.894 30.966 1.00 79.81 448 PRO A CA 1
ATOM 3569 C C . PRO A 1 448 ? -42.340 20.624 31.106 1.00 79.81 448 PRO A C 1
ATOM 3571 O O . PRO A 1 448 ? -43.412 20.485 30.511 1.00 79.81 448 PRO A O 1
ATOM 3574 N N . ARG A 1 449 ? -41.854 19.681 31.911 1.00 67.00 449 ARG A N 1
ATOM 3575 C CA . ARG A 1 449 ? -42.519 18.397 32.134 1.00 67.00 449 ARG A CA 1
ATOM 3576 C C . ARG A 1 449 ? -43.850 18.648 32.857 1.00 67.00 449 ARG A C 1
ATOM 3578 O O . ARG A 1 449 ? -43.852 19.014 34.033 1.00 67.00 449 ARG A O 1
ATOM 3585 N N . ARG A 1 450 ? -44.992 18.451 32.185 1.00 61.47 450 ARG A N 1
ATOM 3586 C CA . ARG A 1 450 ? -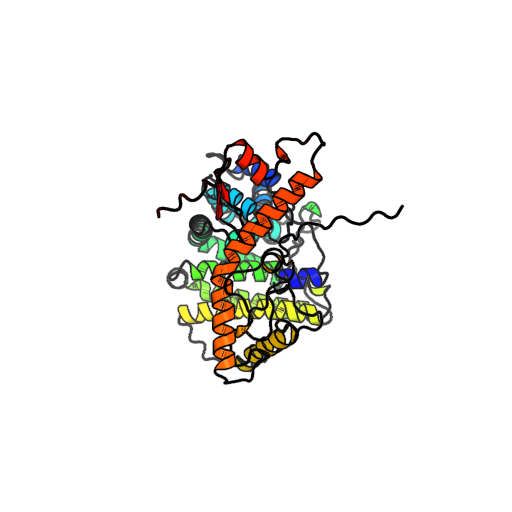46.305 18.434 32.856 1.00 61.47 450 ARG A CA 1
ATOM 3587 C C . ARG A 1 450 ? -46.306 17.277 33.855 1.00 61.47 450 ARG A C 1
ATOM 3589 O O . ARG A 1 450 ? -46.329 16.117 33.457 1.00 61.47 450 ARG A O 1
ATOM 3596 N N . ARG A 1 451 ? -46.269 17.584 35.154 1.00 55.66 451 ARG A N 1
ATOM 3597 C CA . ARG A 1 451 ? -46.618 16.614 36.197 1.00 55.66 451 ARG A CA 1
ATOM 3598 C C . ARG A 1 451 ? -48.119 16.346 36.079 1.00 55.66 451 ARG A C 1
ATOM 3600 O O . ARG A 1 451 ? -48.920 17.150 36.547 1.00 55.66 451 ARG A O 1
ATOM 3607 N N . SER A 1 452 ? -48.503 15.260 35.414 1.00 56.31 452 SER A N 1
ATOM 3608 C CA . SER A 1 452 ? -49.815 14.651 35.631 1.00 56.31 452 SER A CA 1
ATOM 3609 C C . SER A 1 452 ? -49.855 14.167 37.083 1.00 56.31 452 SER A C 1
ATOM 3611 O O . SER A 1 452 ? -48.956 13.433 37.496 1.00 56.31 452 SER A O 1
ATOM 3613 N N . ARG A 1 453 ? -50.816 14.692 37.851 1.00 49.00 453 ARG A N 1
ATOM 3614 C CA . ARG A 1 453 ? -51.103 14.277 39.230 1.00 49.00 453 ARG A CA 1
ATOM 3615 C C . ARG A 1 453 ? -51.586 12.840 39.286 1.00 49.00 453 ARG A C 1
ATOM 3617 O O . ARG A 1 453 ? -52.273 12.438 38.321 1.00 49.00 453 ARG A O 1
#

Secondary structure (DSSP, 8-state):
---PPP---------TTSHHHHHHHTT------S---HHHHHHHHGGGGSTT----SHHHHHHHHHHHTT-STT-TT--HHHHHHHHHHHHHTTHHHHHHHHHT-SSEESS--SSTTSEEIIIIITHHHHHHH-HHHHT-S-HHHHHHHHHHHHHTHHHHHHHHHHHHHHHHHTTBSS---TT--GGG-----HHHHHHHHHHHHHHHHHH-TTHHHH-TTHHHHHHHHHHHHHHHHHHHHSSS--SB-GGGGS-HHHHHHHHHHHHHHHHHHHHHHHHHTT-----------SPPHHHHHHHHHHHHHHT---SGGGSTT--SSTT--SSGGGS-SSPPHHHHT--SPP----S-TTS--SSPTT-HHHHHHHHHHHHHHHHHHHHHHHHHHHHHHHHHHHHTTTS---GGG--HHHHHHTTTEEEEE--STT--EEEEESS----------